Protein AF-X1GWC5-F1 (afdb_monomer)

Radius of gyration: 29.62 Å; Cα contacts (8 Å, |Δi|>4): 356; chains: 1; bounding box: 79×68×88 Å

Secondary structure (DSSP, 8-state):
-HHHHHHHHHHHHHHHHHHHS---HHHHHHHHHHHHHHHHHHHHHHHHHHHHHHHHHHHHHHHHHHHHHHHHTTBTTB-HHHHHTS------TTSHHHHHHHHHTS-HHHHHHHHHHHHHHHH----SEEEE-TTT-SHHHHHHHHHH-TT-EEEEEE--SS--EEETTTTEEE-HHHHHHHHHHHH-EEETTTTEEEEEEEEEETTEEEEEEEEEETTTPPEEEEEES-SS--HHHHHHHHHTTHHHHHHHHHHHHHS-TT----S-HHHHHHHHHHHHHHHHHHHHHHHHHTSS-HHHHHHHHHHTTS--SSHHHHHHHHHHHHHHHHHHHT--HHHHHHHHHH-HHHHHHHHHTTTT-------S--

Organism: NCBI:txid412755

Foldseek 3Di:
DVVLVVVLVVLVVVLVVLVVPDDDPVSVVVSVVSVVVSVVSVVVVVVVVVVVVVVVVVVVVVVVVVVVCCVQCVPVHDGPVVSVPADDDDDDCVDPLVVVVVLVPDDPLVSVLVVVCCCCVVVVDADLEDEEEQVNDDPVVLVSQVVSDDNYKYKYWHDQDAQWWQFPPVRDTDGPVRCCVPPCVPQWDADPVQQKIWHWTFTHGPNATKIKIWIAHHDQGDTIIIIMSPPPDDPVRSVVVNVVVCVVVVLVVCLVPPVVQPVDPDSDPVVNVVSNVVSVVVLVVQQVVCCVPPVDGNVVVVLVVVCVVPDDPPAPVQLVVVLVVLVVVCVVVSHHSVVSVVVLVVDPVSVVVVSVRNNPDDDDDDDPDD

InterPro domains:
  IPR002559 Transposase IS4-like domain [PF01609] (104-280)
  IPR012337 Ribonuclease H-like superfamily [SSF53098] (102-292)

Mean predicted aligned error: 15.89 Å

Structure (mmCIF, N/CA/C/O backbone):
data_AF-X1GWC5-F1
#
_entry.id   AF-X1GWC5-F1
#
loop_
_atom_site.group_PDB
_atom_site.id
_atom_site.type_symbol
_atom_site.label_atom_id
_atom_site.label_alt_id
_atom_site.label_comp_id
_atom_site.label_asym_id
_atom_site.label_entity_id
_atom_site.label_seq_id
_atom_site.pdbx_PDB_ins_code
_atom_site.Cartn_x
_atom_site.Cartn_y
_atom_site.Cartn_z
_atom_site.occupancy
_atom_site.B_iso_or_equiv
_ato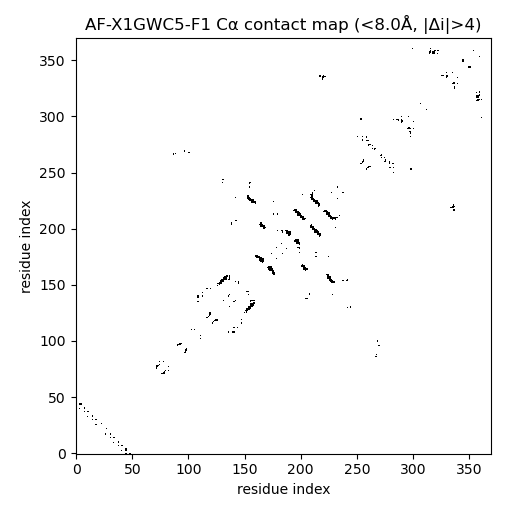m_site.auth_seq_id
_atom_site.auth_comp_id
_atom_site.auth_asym_id
_atom_site.auth_atom_id
_atom_site.pdbx_PDB_model_num
ATOM 1 N N . LEU A 1 1 ? -19.792 20.089 24.619 1.00 76.38 1 LEU A N 1
ATOM 2 C CA . LEU A 1 1 ? -20.339 21.403 25.055 1.00 76.38 1 LEU A CA 1
ATOM 3 C C . LEU A 1 1 ? -21.879 21.463 25.070 1.00 76.38 1 LEU A C 1
ATOM 5 O O . LEU A 1 1 ? -22.436 21.721 26.132 1.00 76.38 1 LEU A O 1
ATOM 9 N N . LYS A 1 2 ? -22.577 21.201 23.946 1.00 77.69 2 LYS A N 1
ATOM 10 C CA . LYS A 1 2 ? -24.058 21.280 23.847 1.00 77.69 2 LYS A CA 1
ATOM 11 C C . LYS A 1 2 ? -24.806 20.432 24.894 1.00 77.69 2 LYS A C 1
ATOM 13 O O . LYS A 1 2 ? -25.707 20.943 25.553 1.00 77.69 2 LYS A O 1
ATOM 18 N N . GLU A 1 3 ? -24.395 19.183 25.113 1.00 78.75 3 GLU A N 1
ATOM 19 C CA . GLU A 1 3 ? -25.027 18.309 26.117 1.00 78.75 3 GLU A CA 1
ATOM 20 C C . GLU A 1 3 ? -24.881 18.824 27.554 1.00 78.75 3 GLU A C 1
ATOM 22 O O . GLU A 1 3 ? -25.862 18.865 28.291 1.00 78.75 3 GLU A O 1
ATOM 27 N N . LYS A 1 4 ? -23.694 19.306 27.953 1.00 78.06 4 LYS A N 1
ATOM 28 C CA . LYS A 1 4 ? -23.484 19.864 29.303 1.00 78.06 4 LYS A CA 1
ATOM 29 C C . LYS A 1 4 ? -24.313 21.130 29.547 1.00 78.06 4 LYS A C 1
ATOM 31 O O . LYS A 1 4 ? -24.873 21.275 30.630 1.00 78.06 4 LYS A O 1
ATOM 36 N N . LYS A 1 5 ? -24.476 21.995 28.535 1.00 78.88 5 LYS A N 1
ATOM 37 C CA . LYS A 1 5 ? -25.394 23.151 28.602 1.00 78.88 5 LYS A CA 1
ATOM 38 C C . LYS A 1 5 ? -26.855 22.709 28.781 1.00 78.88 5 LYS A C 1
ATOM 40 O O . LYS A 1 5 ? -27.580 23.301 29.578 1.00 78.88 5 LYS A O 1
ATOM 45 N N . LYS A 1 6 ? -27.278 21.633 28.103 1.00 83.62 6 LYS A N 1
ATOM 46 C CA . LYS A 1 6 ? -28.622 21.042 28.246 1.00 83.62 6 LYS A CA 1
ATOM 47 C C . LYS A 1 6 ? -28.851 20.462 29.650 1.00 83.62 6 LYS A C 1
ATOM 49 O O . LYS A 1 6 ? -29.894 20.723 30.244 1.00 83.62 6 LYS A O 1
ATOM 54 N N . ILE A 1 7 ? -27.865 19.748 30.203 1.00 82.38 7 ILE A N 1
ATOM 55 C CA . ILE A 1 7 ? -27.905 19.1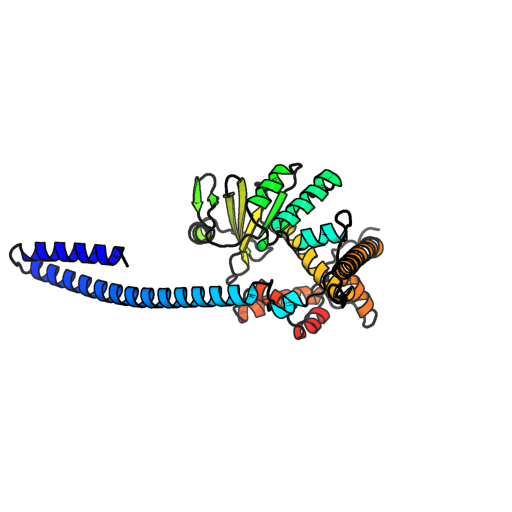99 31.572 1.00 82.38 7 ILE A CA 1
ATOM 56 C C . ILE A 1 7 ? -27.980 20.327 32.610 1.00 82.38 7 ILE A C 1
ATOM 58 O O . ILE A 1 7 ? -28.837 20.280 33.489 1.00 82.38 7 ILE A O 1
ATOM 62 N N . LYS A 1 8 ? -27.161 21.381 32.471 1.00 82.12 8 LYS A N 1
ATOM 63 C CA . LYS A 1 8 ? -27.219 22.566 33.344 1.00 82.12 8 LYS A CA 1
ATOM 64 C C . LYS A 1 8 ? -28.619 23.191 33.360 1.00 82.12 8 LYS A C 1
ATOM 66 O O . LYS A 1 8 ? -29.167 23.436 34.429 1.00 82.12 8 LYS A O 1
ATOM 71 N N . LYS A 1 9 ? -29.216 23.411 32.180 1.00 82.94 9 LYS A N 1
ATOM 72 C CA . LYS A 1 9 ? -30.557 24.011 32.042 1.00 82.94 9 LYS A CA 1
ATOM 73 C C . LYS A 1 9 ? -31.648 23.158 32.700 1.00 82.94 9 LYS A C 1
ATOM 75 O O . LYS A 1 9 ? -32.583 23.705 33.273 1.00 82.94 9 LYS A O 1
ATOM 80 N N . ARG A 1 10 ? -31.525 21.827 32.641 1.00 86.06 10 ARG A N 1
ATOM 81 C CA . ARG A 1 10 ? -32.438 20.898 33.322 1.00 86.06 10 ARG A CA 1
ATOM 82 C C . ARG A 1 10 ? -32.294 20.976 34.847 1.00 86.06 10 ARG A C 1
ATOM 84 O O . ARG A 1 10 ? -33.299 21.122 35.531 1.00 86.06 10 ARG A O 1
ATOM 91 N N . LEU A 1 11 ? -31.061 20.956 35.358 1.00 82.56 11 LEU A N 1
ATOM 92 C CA . LEU A 1 11 ? -30.781 21.039 36.797 1.00 82.56 11 LEU A CA 1
ATOM 93 C C . LEU A 1 11 ? -31.221 22.375 37.416 1.00 82.56 11 LEU A C 1
ATOM 95 O O . LEU A 1 11 ? -31.717 22.377 38.537 1.00 82.56 11 LEU A O 1
ATOM 99 N N . LEU A 1 12 ? -31.091 23.489 36.685 1.00 78.94 12 LEU A N 1
ATOM 100 C CA . LEU A 1 12 ? -31.608 24.801 37.101 1.00 78.94 12 LEU A CA 1
ATOM 101 C C . LEU A 1 12 ? -33.135 24.790 37.259 1.00 78.94 12 LEU A C 1
ATOM 103 O O . LEU A 1 12 ? -33.633 25.142 38.322 1.00 78.94 12 LEU A O 1
ATOM 107 N N . LYS A 1 13 ? -33.868 24.277 36.260 1.00 82.94 13 LYS A N 1
ATOM 108 C CA . LYS A 1 13 ? -35.334 24.134 36.336 1.00 82.94 13 LYS A CA 1
ATOM 109 C C . LYS A 1 13 ? -35.781 23.235 37.491 1.00 82.94 13 LYS A C 1
ATOM 111 O O . LYS A 1 13 ? -36.796 23.485 38.134 1.00 82.94 13 LYS A O 1
ATOM 116 N N . GLU A 1 14 ? -35.044 22.157 37.748 1.00 80.75 14 GLU A N 1
ATOM 117 C CA . GLU A 1 14 ? -35.326 21.253 38.866 1.00 80.75 14 GLU A CA 1
ATOM 118 C C . GLU A 1 14 ? -35.015 21.904 40.224 1.00 80.75 14 GLU A C 1
ATOM 120 O O . GLU A 1 14 ? -35.710 21.622 41.199 1.00 80.75 14 GLU A O 1
ATOM 125 N N . ALA A 1 15 ? -33.999 22.767 40.310 1.00 75.88 15 ALA A N 1
ATOM 126 C CA . ALA A 1 15 ? -33.677 23.536 41.512 1.00 75.88 15 ALA A CA 1
ATOM 127 C C . ALA A 1 15 ? -34.738 24.615 41.804 1.00 75.88 15 ALA A C 1
ATOM 129 O O . ALA A 1 15 ? -35.201 24.700 42.938 1.00 75.88 15 ALA A O 1
ATOM 130 N N . GLU A 1 16 ? -35.200 25.348 40.785 1.00 76.50 16 GLU A N 1
ATOM 131 C CA . GLU A 1 16 ? -36.291 26.335 40.885 1.00 76.50 16 GLU A CA 1
ATOM 132 C C . GLU A 1 16 ? -37.594 25.702 41.397 1.00 76.50 16 GLU A C 1
ATOM 134 O O . GLU A 1 16 ? -38.210 26.212 42.331 1.00 76.50 16 GLU A O 1
ATOM 139 N N . LYS A 1 17 ? -37.972 24.529 40.868 1.00 77.12 17 LYS A N 1
ATOM 140 C CA . LYS A 1 17 ? -39.128 23.763 41.371 1.00 77.12 17 LYS A CA 1
ATOM 141 C C . LYS A 1 17 ? -38.970 23.315 42.827 1.00 77.12 17 LYS A C 1
ATOM 143 O O . LYS A 1 17 ? -39.948 23.272 43.562 1.00 77.12 17 LYS A O 1
ATOM 148 N N . THR A 1 18 ? -37.749 22.970 43.243 1.00 70.75 18 THR A N 1
ATOM 149 C CA . THR A 1 18 ? -37.471 22.543 44.628 1.00 70.75 18 THR A CA 1
ATOM 150 C C . THR A 1 18 ? -37.553 23.726 45.604 1.00 70.75 18 THR A C 1
ATOM 152 O O . THR A 1 18 ? -37.903 23.528 46.758 1.00 70.75 18 THR A O 1
ATOM 155 N N . TYR A 1 19 ? -37.248 24.944 45.143 1.00 67.25 19 TYR A N 1
ATOM 156 C CA . TYR A 1 19 ? -37.327 26.181 45.926 1.00 67.25 19 TYR A CA 1
ATOM 157 C C . TYR A 1 19 ? -38.771 26.685 46.111 1.00 67.25 19 TYR A C 1
ATOM 159 O O . TYR A 1 19 ? -39.114 27.178 47.179 1.00 67.25 19 TYR A O 1
ATOM 167 N N . GLN A 1 20 ? -39.624 26.515 45.093 1.00 70.75 20 GLN A N 1
ATOM 168 C CA . GLN A 1 20 ? -41.048 26.889 45.122 1.00 70.75 20 GLN A CA 1
ATOM 169 C C . GLN A 1 20 ? -41.884 26.035 46.103 1.00 70.75 20 GLN A C 1
ATOM 171 O O . GLN A 1 20 ? -42.855 26.519 46.678 1.00 70.75 20 GLN A O 1
ATOM 176 N N . ASN A 1 21 ? -41.495 24.779 46.352 1.00 65.38 21 ASN A N 1
ATOM 177 C CA . ASN A 1 21 ? -42.127 23.917 47.357 1.00 65.38 21 ASN A CA 1
ATOM 178 C C . ASN A 1 21 ? -41.480 24.164 48.739 1.00 65.38 21 ASN A C 1
ATOM 180 O O . ASN A 1 21 ? -40.275 23.970 48.879 1.00 65.38 21 ASN A O 1
ATOM 184 N N . LYS A 1 22 ? -42.259 24.577 49.758 1.00 58.88 22 LYS A N 1
ATOM 185 C CA . LYS A 1 22 ? -41.801 24.998 51.111 1.00 58.88 22 LYS A CA 1
ATOM 186 C C . LYS A 1 22 ? -40.537 24.273 51.642 1.00 58.88 22 LYS A C 1
ATOM 188 O O . LYS A 1 22 ? -40.413 23.045 51.613 1.00 58.88 22 LYS A O 1
ATOM 193 N N . LEU A 1 23 ? -39.608 25.061 52.194 1.00 60.50 23 LEU A N 1
ATOM 194 C CA . LEU A 1 23 ? -38.269 24.656 52.653 1.00 60.50 23 LEU A CA 1
ATOM 195 C C . LEU A 1 23 ? -38.280 23.831 53.958 1.00 60.50 23 LEU A C 1
ATOM 197 O O . LEU A 1 23 ? -38.101 24.360 55.051 1.00 60.50 23 LEU A O 1
ATOM 201 N N . GLY A 1 24 ? -38.402 22.507 53.846 1.00 66.06 24 GLY A N 1
ATOM 202 C CA . GLY A 1 24 ? -37.960 21.577 54.897 1.00 66.06 24 GLY A CA 1
ATOM 203 C C . GLY A 1 24 ? -36.429 21.384 54.907 1.00 66.06 24 GLY A C 1
ATOM 204 O O . GLY A 1 24 ? -35.767 21.611 53.888 1.00 66.06 24 GLY A O 1
ATOM 205 N N . LYS A 1 25 ? -35.844 20.899 56.022 1.00 62.03 25 LYS A N 1
ATOM 206 C CA . LYS A 1 25 ? -34.388 20.611 56.154 1.00 62.03 25 LYS A CA 1
ATOM 207 C C . LYS A 1 25 ? -33.842 19.743 55.001 1.00 62.03 25 LYS A C 1
ATOM 209 O O . LYS A 1 25 ? -32.748 19.999 54.498 1.00 62.03 25 LYS A O 1
ATOM 214 N N . THR A 1 26 ? -34.624 18.769 54.531 1.00 67.94 26 THR A N 1
ATOM 215 C CA . THR A 1 26 ? -34.277 17.872 53.412 1.00 67.94 26 THR A CA 1
ATOM 216 C C . THR A 1 26 ? -34.220 18.598 52.061 1.00 67.94 26 THR A C 1
ATOM 218 O O . THR A 1 26 ? -33.288 18.384 51.284 1.00 67.94 26 THR A O 1
ATOM 221 N N . ASN A 1 27 ? -35.160 19.512 51.793 1.00 67.69 27 ASN A N 1
ATOM 222 C CA . ASN A 1 27 ? -35.203 20.285 50.545 1.00 67.69 27 ASN A CA 1
ATOM 223 C C . ASN A 1 27 ? -34.046 21.289 50.457 1.00 67.69 27 ASN A C 1
ATOM 225 O O . ASN A 1 27 ? -33.471 21.460 49.382 1.00 67.69 27 ASN A O 1
ATOM 229 N N . LYS A 1 28 ? -33.633 21.873 51.592 1.00 71.69 28 LYS A N 1
ATOM 230 C CA . LYS A 1 28 ? -32.465 22.765 51.671 1.00 71.69 28 LYS A CA 1
ATOM 231 C C . LYS A 1 28 ? -31.160 22.041 51.308 1.00 71.69 28 LYS A C 1
ATOM 233 O O . LYS A 1 28 ? -30.412 22.511 50.455 1.00 71.69 28 LYS A O 1
ATOM 238 N N . LYS A 1 29 ? -30.935 20.845 51.866 1.00 74.88 29 LYS A N 1
ATOM 239 C CA . LYS A 1 29 ? -29.742 20.024 51.580 1.00 74.88 29 LYS A CA 1
ATOM 240 C C . LYS A 1 29 ? -29.689 19.557 50.115 1.00 74.88 29 LYS A C 1
ATOM 242 O O . LYS A 1 29 ? -28.630 19.589 49.491 1.00 74.88 29 LYS A O 1
ATOM 247 N N . ASN A 1 30 ? -30.838 19.189 49.540 1.00 76.38 30 ASN A N 1
ATOM 248 C CA . ASN A 1 30 ? -30.955 18.836 48.119 1.00 76.38 30 ASN A CA 1
ATOM 249 C C . ASN A 1 30 ? -30.660 20.024 47.188 1.00 76.38 30 ASN A C 1
ATOM 251 O O . ASN A 1 30 ? -30.008 19.853 46.155 1.00 76.38 30 ASN A O 1
ATOM 255 N N . LEU A 1 31 ? -31.118 21.227 47.545 1.00 76.06 31 LEU A N 1
ATOM 256 C CA . LEU A 1 31 ? -30.846 22.447 46.786 1.00 76.06 31 LEU A CA 1
ATOM 257 C C . LEU A 1 31 ? -29.345 22.782 46.786 1.00 76.06 31 LEU A C 1
ATOM 259 O O . LEU A 1 31 ? -28.773 23.006 45.719 1.00 76.06 31 LEU A O 1
ATOM 263 N N . GLU A 1 32 ? -28.688 22.720 47.948 1.00 79.62 32 GLU A N 1
ATOM 264 C CA . GLU A 1 32 ? -27.238 22.935 48.081 1.00 79.62 32 GLU A CA 1
ATOM 265 C C . GLU A 1 32 ? -26.427 21.921 47.257 1.00 79.62 32 GLU A C 1
ATOM 267 O O . GLU A 1 32 ? -25.464 22.279 46.571 1.00 79.62 32 GLU A O 1
ATOM 272 N N . GLN A 1 33 ? -26.832 20.647 47.260 1.00 81.75 33 GLN A N 1
ATOM 273 C CA . GLN A 1 33 ? -26.173 19.611 46.466 1.00 81.75 33 GLN A CA 1
ATOM 274 C C . GLN A 1 33 ? -26.318 19.869 44.958 1.00 81.75 33 GLN A C 1
ATOM 276 O O . GLN A 1 33 ? -25.331 19.776 44.222 1.00 81.75 33 GLN A O 1
ATOM 281 N N . LYS A 1 34 ? -27.510 20.268 44.490 1.00 81.06 34 LYS A N 1
ATOM 282 C CA . LYS A 1 34 ? -27.743 20.646 43.084 1.00 81.06 34 LYS A CA 1
ATOM 283 C C . LYS A 1 34 ? -26.934 21.884 42.681 1.00 81.06 34 LYS A C 1
ATOM 285 O O . LYS A 1 34 ? -26.333 21.881 41.607 1.00 81.06 34 LYS A O 1
ATOM 290 N N . GLN A 1 35 ? -26.840 22.898 43.541 1.00 82.56 35 GLN A N 1
ATOM 291 C CA . GLN A 1 35 ? -26.024 24.095 43.296 1.00 82.56 35 GLN A CA 1
ATOM 292 C C . GLN A 1 35 ? -24.530 23.760 43.152 1.00 82.56 35 GLN A C 1
ATOM 294 O O . GLN A 1 35 ? -23.881 24.231 42.216 1.00 82.56 35 GLN A O 1
ATOM 299 N N . ARG A 1 36 ? -23.990 22.867 43.996 1.00 84.38 36 ARG A N 1
ATOM 300 C CA . ARG A 1 36 ? -22.599 22.381 43.873 1.00 84.38 36 ARG A CA 1
ATOM 301 C C . ARG A 1 36 ? -22.349 21.654 42.547 1.00 84.38 36 ARG A C 1
ATOM 303 O O . ARG A 1 36 ? -21.293 21.823 41.933 1.00 84.38 36 ARG A O 1
ATOM 310 N N . VAL A 1 37 ? -23.313 20.855 42.086 1.00 84.56 37 VAL A N 1
ATOM 311 C CA . VAL A 1 37 ? -23.232 20.153 40.792 1.00 84.56 37 VAL A CA 1
ATOM 312 C C . VAL A 1 37 ? -23.283 21.144 39.625 1.00 84.56 37 VAL A C 1
ATOM 314 O O . VAL A 1 37 ? -22.471 21.032 38.705 1.00 84.56 37 VAL A O 1
ATOM 317 N N . ILE A 1 38 ? -24.164 22.148 39.680 1.00 84.25 38 ILE A N 1
ATOM 318 C CA . ILE A 1 38 ? -24.248 23.221 38.676 1.00 84.25 38 ILE A CA 1
ATOM 319 C C . ILE A 1 38 ? -22.920 23.987 38.590 1.00 84.25 38 ILE A C 1
ATOM 321 O O . ILE A 1 38 ? -22.395 24.149 37.489 1.00 84.25 38 ILE A O 1
ATOM 325 N N . ALA A 1 39 ? -22.317 24.357 39.724 1.00 85.75 39 ALA A N 1
ATOM 326 C CA . ALA A 1 39 ? -21.027 25.052 39.763 1.00 85.75 39 ALA A CA 1
ATOM 327 C C . ALA A 1 39 ? -19.884 24.230 39.130 1.00 85.75 39 ALA A C 1
ATOM 329 O O . ALA A 1 39 ? -19.065 24.759 38.372 1.00 85.75 39 ALA A O 1
ATOM 330 N N . ARG A 1 40 ? -19.843 22.909 39.372 1.00 86.75 40 ARG A N 1
ATOM 331 C CA . ARG A 1 40 ? -18.882 22.005 38.708 1.00 86.75 40 ARG A CA 1
ATOM 332 C C . ARG A 1 40 ? -19.110 21.926 37.199 1.00 86.75 40 ARG A C 1
ATOM 334 O O . ARG A 1 40 ? -18.142 21.958 36.438 1.00 86.75 40 ARG A O 1
ATOM 341 N N . ILE A 1 41 ? -20.367 21.822 36.764 1.00 85.94 41 ILE A N 1
ATOM 342 C CA . ILE A 1 41 ? -20.720 21.795 35.338 1.00 85.94 41 ILE A CA 1
ATOM 343 C C . ILE A 1 41 ? -20.331 23.115 34.667 1.00 85.94 41 ILE A C 1
ATOM 345 O O . ILE A 1 41 ? -19.804 23.083 33.558 1.00 85.94 41 ILE A O 1
ATOM 349 N N . ASP A 1 42 ? -20.497 24.252 35.341 1.00 85.88 42 ASP A N 1
ATOM 350 C CA . ASP A 1 42 ? -20.081 25.559 34.828 1.00 85.88 42 ASP A CA 1
ATOM 351 C C . ASP A 1 42 ? -18.574 25.679 34.646 1.00 85.88 42 ASP A C 1
ATOM 353 O O . ASP A 1 42 ? -18.115 26.125 33.593 1.00 85.88 42 ASP A O 1
ATOM 357 N N . LYS A 1 43 ? -17.786 25.200 35.613 1.00 90.38 43 LYS A N 1
ATOM 358 C CA . LYS A 1 43 ? -16.325 25.145 35.471 1.00 90.38 43 LYS A CA 1
ATOM 359 C C . LYS A 1 43 ? -15.909 24.287 34.268 1.00 90.38 43 LYS A C 1
ATOM 361 O O . LYS A 1 43 ? -15.011 24.664 33.519 1.00 90.38 43 LYS A O 1
ATOM 366 N N . GLN A 1 44 ? -16.588 23.158 34.046 1.00 86.88 44 GLN A N 1
ATOM 367 C CA . GLN A 1 44 ? -16.346 22.290 32.887 1.00 86.88 44 GLN A CA 1
ATOM 368 C C . GLN A 1 44 ? -16.786 22.925 31.562 1.00 86.88 44 GLN A C 1
ATOM 370 O O . GLN A 1 44 ? -16.097 22.758 30.560 1.00 86.88 44 GLN A O 1
ATOM 375 N N . ILE A 1 45 ? -17.914 23.642 31.538 1.00 88.38 45 ILE A N 1
ATOM 376 C CA . ILE A 1 45 ? -18.386 24.379 30.359 1.00 88.38 45 ILE A CA 1
ATOM 377 C C . ILE A 1 45 ? -17.375 25.458 29.984 1.00 88.38 45 ILE A C 1
ATOM 379 O O . ILE A 1 45 ? -16.963 25.479 28.829 1.00 88.38 45 ILE A O 1
ATOM 383 N N . LYS A 1 46 ? -16.912 26.265 30.952 1.00 90.88 46 LYS A N 1
ATOM 384 C CA . LYS A 1 46 ? -15.884 27.287 30.713 1.00 90.88 46 LYS A CA 1
ATOM 385 C C . LYS A 1 46 ? -14.620 26.672 30.119 1.00 90.88 46 LYS A C 1
ATOM 387 O O . LYS A 1 46 ? -14.173 27.132 29.081 1.00 90.88 46 LYS A O 1
ATOM 392 N N . LYS A 1 47 ? -14.096 25.590 30.712 1.00 91.62 47 LYS A N 1
ATOM 393 C CA . LYS A 1 47 ? -12.898 24.900 30.198 1.00 91.62 47 LYS A CA 1
ATOM 394 C C . LYS A 1 47 ? -13.077 24.414 28.752 1.00 91.62 47 LYS A C 1
ATOM 396 O O . LYS A 1 47 ? -12.212 24.642 27.914 1.00 91.62 47 LYS A O 1
ATOM 401 N N . LEU A 1 48 ? -14.216 23.785 28.453 1.00 87.88 48 LEU A N 1
ATOM 402 C CA . LEU A 1 48 ? -14.539 23.309 27.104 1.00 87.88 48 LEU A CA 1
ATOM 403 C C . LEU A 1 48 ? -14.726 24.457 26.102 1.00 87.88 48 LEU A C 1
ATOM 405 O O . LEU A 1 48 ? -14.467 24.273 24.918 1.00 87.88 48 LEU A O 1
ATOM 409 N N . GLU A 1 49 ? -15.203 25.622 26.542 1.00 88.94 49 GLU A N 1
ATOM 410 C CA . GLU A 1 49 ? -15.299 26.821 25.702 1.00 88.94 49 GLU A CA 1
ATOM 411 C C . GLU A 1 49 ? -13.916 27.378 25.364 1.00 88.94 49 GLU A C 1
ATOM 413 O O . GLU A 1 49 ? -13.682 27.726 24.206 1.00 88.94 49 GLU A O 1
ATOM 418 N N . THR A 1 50 ? -12.985 27.393 26.323 1.00 90.06 50 THR A N 1
ATOM 419 C CA . THR A 1 50 ? -11.592 27.788 26.072 1.00 90.06 50 THR A CA 1
ATOM 420 C C . THR A 1 50 ? -10.897 26.826 25.110 1.00 90.06 50 THR A C 1
ATOM 422 O O . THR A 1 50 ? -10.278 27.273 24.148 1.00 90.06 50 THR A O 1
ATOM 425 N N . GLU A 1 51 ? -11.043 25.513 25.319 1.00 89.94 51 GLU A N 1
ATOM 426 C CA . GLU A 1 51 ? -10.488 24.483 24.426 1.00 89.94 51 GLU A CA 1
ATOM 427 C C . GLU A 1 51 ? -11.069 24.585 23.011 1.00 89.94 51 GLU A C 1
ATOM 429 O O . GLU A 1 51 ? -10.325 24.551 22.034 1.00 89.94 51 GLU A O 1
ATOM 434 N N . LEU A 1 52 ? -12.386 24.784 22.884 1.00 90.19 52 LEU A N 1
ATOM 435 C CA . LEU A 1 52 ? -13.034 24.962 21.584 1.00 90.19 52 LEU A CA 1
ATOM 436 C C . LEU A 1 52 ? -12.538 26.227 20.872 1.00 90.19 52 LEU A C 1
ATOM 438 O O . LEU A 1 52 ? -12.363 26.214 19.655 1.00 90.19 52 LEU A O 1
ATOM 442 N N . LYS A 1 53 ? -12.316 27.322 21.612 1.00 92.31 53 LYS A N 1
ATOM 443 C CA . LYS A 1 53 ? -11.757 28.558 21.053 1.00 92.31 53 LYS A CA 1
ATOM 444 C C . LYS A 1 53 ? -10.337 28.323 20.533 1.00 92.31 53 LYS A C 1
ATOM 446 O O . LYS A 1 53 ? -10.056 28.705 19.405 1.00 92.31 53 LYS A O 1
ATOM 451 N N . LEU A 1 54 ? -9.490 27.638 21.305 1.00 91.81 54 LEU A N 1
ATOM 452 C CA . LEU A 1 54 ? -8.128 27.287 20.893 1.00 91.81 54 LEU A CA 1
ATOM 453 C C . LEU A 1 54 ? -8.116 26.402 19.638 1.00 91.81 54 LEU A C 1
ATOM 455 O O . LEU A 1 54 ? -7.381 26.690 18.697 1.00 91.81 54 LEU A O 1
ATOM 459 N N . GLN A 1 55 ? -8.963 25.369 19.597 1.00 88.12 55 GLN A N 1
ATOM 460 C CA . GLN A 1 55 ? -9.080 24.474 18.441 1.00 88.12 55 GLN A CA 1
ATOM 461 C C . GLN A 1 55 ? -9.531 25.213 17.180 1.00 88.12 55 GLN A C 1
ATOM 463 O O . GLN A 1 55 ? -8.973 24.977 16.115 1.00 88.12 55 GLN A O 1
ATOM 468 N N . LYS A 1 56 ? -10.486 26.144 17.292 1.00 90.81 56 LYS A N 1
ATOM 469 C CA . LYS A 1 56 ? -10.913 26.977 16.159 1.00 90.81 56 LYS A CA 1
ATOM 470 C C . LYS A 1 56 ? -9.797 27.883 15.647 1.00 90.81 56 LYS A C 1
ATOM 472 O O . LYS A 1 56 ? -9.648 28.034 14.441 1.00 90.81 56 LYS A O 1
ATOM 477 N N . THR A 1 57 ? -9.004 28.470 16.542 1.00 89.31 57 THR A N 1
ATOM 478 C CA . THR A 1 57 ? -7.843 29.277 16.139 1.00 89.31 57 THR A CA 1
ATOM 479 C C . THR A 1 57 ? -6.798 28.420 15.425 1.00 89.31 57 THR A C 1
ATOM 481 O O . THR A 1 57 ? -6.271 28.834 14.397 1.00 89.31 57 THR A O 1
ATOM 484 N N . GLN A 1 58 ? -6.530 27.210 15.926 1.00 89.50 58 GLN A N 1
ATOM 485 C CA . GLN A 1 58 ? -5.633 26.254 15.267 1.00 89.50 58 GLN A CA 1
ATOM 486 C C . GLN A 1 58 ? -6.160 25.821 13.896 1.00 89.50 58 GLN A C 1
ATOM 488 O O . GLN A 1 58 ? -5.399 25.782 12.936 1.00 89.50 58 GLN A O 1
ATOM 493 N N . GLU A 1 59 ? -7.455 25.528 13.784 1.00 86.38 59 GLU A N 1
ATOM 494 C CA . GLU A 1 59 ? -8.106 25.189 12.518 1.00 86.38 59 GLU A CA 1
ATOM 495 C C . GLU A 1 59 ? -7.974 26.333 11.507 1.00 86.38 59 GLU A C 1
ATOM 497 O O . GLU A 1 59 ? -7.546 26.104 10.379 1.00 86.38 59 GLU A O 1
ATOM 502 N N . GLN A 1 60 ? -8.239 27.573 11.925 1.00 87.12 60 GLN A N 1
ATOM 503 C CA . GLN A 1 60 ? -8.079 28.744 11.065 1.00 87.12 60 GLN A CA 1
ATOM 504 C C . GLN A 1 60 ? -6.623 28.947 10.625 1.00 87.12 60 GLN A C 1
ATOM 506 O O . GLN A 1 60 ? -6.371 29.224 9.455 1.00 87.12 60 GLN A O 1
ATOM 511 N N . TYR A 1 61 ? -5.661 28.774 11.536 1.00 91.19 61 TYR A N 1
ATOM 512 C CA . TYR A 1 61 ? -4.236 28.826 11.207 1.00 91.19 61 TYR A CA 1
ATOM 513 C C . TYR A 1 61 ? -3.862 27.769 10.158 1.00 91.19 61 TYR A C 1
ATOM 515 O O . TYR A 1 61 ? -3.196 28.084 9.176 1.00 91.19 61 TYR A O 1
ATOM 523 N N . LEU A 1 62 ? -4.339 26.531 10.320 1.00 87.06 62 LEU A N 1
ATOM 524 C CA . LEU A 1 62 ? -4.107 25.452 9.359 1.00 87.06 62 LEU A CA 1
ATOM 525 C C . LEU A 1 62 ? -4.764 25.728 8.003 1.00 87.06 62 LEU A C 1
ATOM 527 O O . LEU A 1 62 ? -4.164 25.418 6.978 1.00 87.06 62 LEU A O 1
ATOM 531 N N . ILE A 1 63 ? -5.965 26.316 7.978 1.00 88.56 63 ILE A N 1
ATOM 532 C CA . ILE A 1 63 ? -6.652 26.716 6.741 1.00 88.56 63 ILE A CA 1
ATOM 533 C C . ILE A 1 63 ? -5.852 27.793 6.006 1.00 88.56 63 ILE A C 1
ATOM 535 O O . ILE A 1 63 ? -5.635 27.668 4.801 1.00 88.56 63 ILE A O 1
ATOM 539 N N . ASN A 1 64 ? -5.387 28.819 6.719 1.00 86.25 64 ASN A N 1
ATOM 540 C CA . ASN A 1 64 ? -4.594 29.898 6.133 1.00 86.25 64 ASN A CA 1
ATOM 541 C C . ASN A 1 64 ? -3.268 29.361 5.586 1.00 86.25 64 ASN A C 1
ATOM 543 O O . ASN A 1 64 ? -2.952 29.593 4.424 1.00 86.25 64 ASN A O 1
ATOM 547 N N . ASN A 1 65 ? -2.557 28.555 6.379 1.00 85.31 65 ASN A N 1
ATOM 548 C CA . ASN A 1 65 ? -1.311 27.917 5.965 1.00 85.31 65 ASN A CA 1
ATOM 549 C C . ASN A 1 65 ? -1.545 26.996 4.754 1.00 85.31 65 ASN A C 1
ATOM 551 O O . ASN A 1 65 ? -0.843 27.085 3.757 1.00 85.31 65 ASN A O 1
ATOM 555 N N . TYR A 1 66 ? -2.609 26.186 4.749 1.00 80.88 66 TYR A N 1
ATOM 556 C CA . TYR A 1 66 ? -2.980 25.387 3.577 1.00 80.88 66 TYR A CA 1
ATOM 557 C C . TYR A 1 66 ? -3.266 26.249 2.339 1.00 80.88 66 TYR A C 1
ATOM 559 O O . TYR A 1 66 ? -2.862 25.878 1.240 1.00 80.88 66 TYR A O 1
ATOM 567 N N . SER A 1 67 ? -3.944 27.388 2.494 1.00 79.19 67 SER A N 1
ATOM 568 C CA . SER A 1 67 ? -4.216 28.320 1.396 1.00 79.19 67 SER A CA 1
ATOM 569 C C . SER A 1 67 ? -2.932 28.946 0.848 1.00 79.19 67 SER A C 1
ATOM 571 O O . SER A 1 67 ? -2.754 28.999 -0.368 1.00 79.19 67 SER A O 1
ATOM 573 N N . GLU A 1 68 ? -2.016 29.359 1.724 1.00 77.12 68 GLU A N 1
ATOM 574 C CA . GLU A 1 68 ? -0.694 29.872 1.352 1.00 77.12 68 GLU A CA 1
ATOM 575 C C . GLU A 1 68 ? 0.147 28.805 0.654 1.00 77.12 68 GLU A C 1
ATOM 577 O O . GLU A 1 68 ? 0.650 29.046 -0.439 1.00 77.12 68 GLU A O 1
ATOM 582 N N . LEU A 1 69 ? 0.236 27.596 1.216 1.00 74.56 69 LEU A N 1
ATOM 583 C CA . LEU A 1 69 ? 0.906 26.457 0.589 1.00 74.56 69 LEU A CA 1
ATOM 584 C C . LEU A 1 69 ? 0.289 26.167 -0.788 1.00 74.56 69 LEU A C 1
ATOM 586 O O . LEU A 1 69 ? 0.995 26.001 -1.774 1.00 74.56 69 LEU A O 1
ATOM 590 N N . LYS A 1 70 ? -1.039 26.141 -0.900 1.00 72.44 70 LYS A N 1
ATOM 591 C CA . LYS A 1 70 ? -1.725 25.880 -2.170 1.00 72.44 70 LYS A CA 1
ATOM 592 C C . LYS A 1 70 ? -1.476 26.982 -3.206 1.00 72.44 70 LYS A C 1
ATOM 594 O O . LYS A 1 70 ? -1.383 26.671 -4.392 1.00 72.44 70 LYS A O 1
ATOM 599 N N . SER A 1 71 ? -1.367 28.236 -2.772 1.00 68.75 71 SER A N 1
ATOM 600 C CA . SER A 1 71 ? -1.009 29.371 -3.627 1.00 68.75 71 SER A CA 1
ATOM 601 C C . SER A 1 71 ? 0.450 29.285 -4.083 1.00 68.75 71 SER A C 1
ATOM 603 O O . SER A 1 71 ? 0.731 29.376 -5.276 1.00 68.75 71 SER A O 1
ATOM 605 N N . ASN A 1 72 ? 1.368 29.023 -3.151 1.00 63.09 72 ASN A N 1
ATOM 606 C CA . ASN A 1 72 ? 2.812 29.005 -3.387 1.00 63.09 72 ASN A CA 1
ATOM 607 C C . ASN A 1 72 ? 3.294 27.748 -4.127 1.00 63.09 72 ASN A C 1
ATOM 609 O O . ASN A 1 72 ? 4.305 27.799 -4.818 1.00 63.09 72 ASN A O 1
ATOM 613 N N . TYR A 1 73 ? 2.568 26.631 -4.024 1.00 62.62 73 TYR A N 1
ATOM 614 C CA . TYR A 1 73 ? 2.932 25.340 -4.621 1.00 62.62 73 TYR A CA 1
ATOM 615 C C . TYR A 1 73 ? 1.959 24.885 -5.720 1.00 62.62 73 TYR A C 1
ATOM 617 O O . TYR A 1 73 ? 1.864 23.690 -6.016 1.00 62.62 73 TYR A O 1
ATOM 625 N N . ARG A 1 74 ? 1.247 25.829 -6.355 1.00 65.50 74 ARG A N 1
ATOM 626 C CA . ARG A 1 74 ? 0.272 25.572 -7.435 1.00 65.50 74 ARG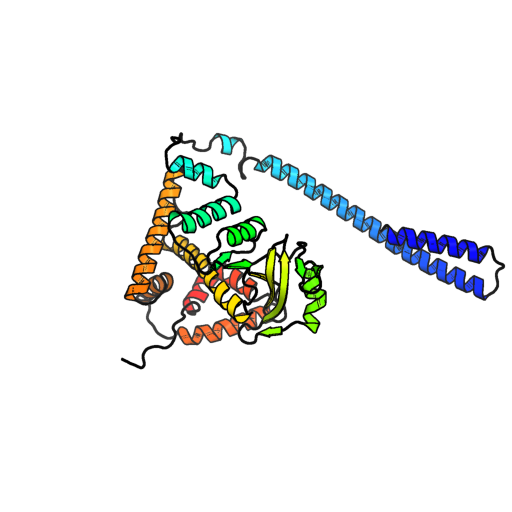 A CA 1
ATOM 627 C C . ARG A 1 74 ? 0.858 24.774 -8.609 1.00 65.50 74 ARG A C 1
ATOM 629 O O . ARG A 1 74 ? 0.124 24.039 -9.266 1.00 65.50 74 ARG A O 1
ATOM 636 N N . TYR A 1 75 ? 2.165 24.875 -8.837 1.00 70.62 75 TYR A N 1
ATOM 637 C CA . TYR A 1 75 ? 2.885 24.236 -9.937 1.00 70.62 75 TYR A CA 1
ATOM 638 C C . TYR A 1 75 ? 3.702 23.025 -9.466 1.00 70.62 75 TYR A C 1
ATOM 640 O O . TYR A 1 75 ? 4.915 22.968 -9.642 1.00 70.62 75 TYR A O 1
ATOM 648 N N . CYS A 1 76 ? 3.042 22.061 -8.815 1.00 69.81 76 CYS A N 1
ATOM 649 C CA . CYS A 1 76 ? 3.677 20.819 -8.345 1.00 69.81 76 CYS A CA 1
ATOM 650 C C . CYS A 1 76 ? 4.886 21.043 -7.416 1.00 69.81 76 CYS A C 1
ATOM 652 O O . CYS A 1 76 ? 5.847 20.281 -7.455 1.00 69.81 76 CYS A O 1
ATOM 654 N N . GLY A 1 77 ? 4.840 22.078 -6.574 1.00 74.44 77 GLY A N 1
ATOM 655 C CA . GLY A 1 77 ? 5.949 22.410 -5.674 1.00 74.44 77 GLY A CA 1
ATOM 656 C C . GLY A 1 77 ? 6.916 23.477 -6.200 1.00 74.44 77 GLY A C 1
ATOM 657 O O . GLY A 1 77 ? 7.821 23.864 -5.467 1.00 74.44 77 GLY A O 1
ATOM 658 N N . LEU A 1 78 ? 6.727 23.968 -7.428 1.00 78.50 78 LEU A N 1
ATOM 659 C CA . LEU A 1 78 ? 7.575 24.994 -8.044 1.00 78.50 78 LEU A CA 1
ATOM 660 C C . LEU A 1 78 ? 6.961 26.391 -7.954 1.00 78.50 78 LEU A C 1
ATOM 662 O O . LEU A 1 78 ? 5.734 26.544 -7.928 1.00 78.50 78 LEU A O 1
ATOM 666 N N . LYS A 1 79 ? 7.828 27.412 -7.979 1.00 81.00 79 LYS A N 1
ATOM 667 C CA . LYS A 1 79 ? 7.415 28.797 -8.219 1.00 81.00 79 LYS A CA 1
ATOM 668 C C . LYS A 1 79 ? 6.935 28.948 -9.661 1.00 81.00 79 LYS A C 1
ATOM 670 O O . LYS A 1 79 ? 7.317 28.185 -10.547 1.00 81.00 79 LYS A O 1
ATOM 675 N N . GLU A 1 80 ? 6.108 29.958 -9.908 1.00 82.06 80 GLU A N 1
ATOM 676 C CA . GLU A 1 80 ? 5.560 30.212 -11.245 1.00 82.06 80 GLU A CA 1
ATOM 677 C C . GLU A 1 80 ? 6.644 30.452 -12.303 1.00 82.06 80 GLU A C 1
ATOM 679 O O . GLU A 1 80 ? 6.532 29.968 -13.428 1.00 82.06 80 GLU A O 1
ATOM 684 N N . GLU A 1 81 ? 7.692 31.184 -11.934 1.00 83.62 81 GLU A N 1
ATOM 685 C CA . GLU A 1 81 ? 8.818 31.494 -12.811 1.00 83.62 81 GLU A CA 1
ATOM 686 C C . GLU A 1 81 ? 9.605 30.231 -13.182 1.00 83.62 81 GLU A C 1
ATOM 688 O O . GLU A 1 81 ? 9.773 29.937 -14.366 1.00 83.62 81 GLU A O 1
ATOM 693 N N . ASP A 1 82 ? 9.960 29.410 -12.188 1.00 83.50 82 ASP A N 1
ATOM 694 C CA . ASP A 1 82 ? 10.623 28.118 -12.399 1.00 83.50 82 ASP A CA 1
ATOM 695 C C . ASP A 1 82 ? 9.777 27.189 -13.278 1.00 83.50 82 ASP A C 1
ATOM 697 O O . ASP A 1 82 ? 10.293 26.538 -14.184 1.00 83.50 82 ASP A O 1
ATOM 701 N N . TYR A 1 83 ? 8.459 27.155 -13.054 1.00 83.44 83 TYR A N 1
ATOM 702 C CA . TYR A 1 83 ? 7.533 26.360 -13.858 1.00 83.44 83 TYR A CA 1
ATOM 703 C C . TYR A 1 83 ? 7.476 26.827 -15.319 1.00 83.44 83 TYR A C 1
ATOM 705 O O . TYR A 1 83 ? 7.466 26.009 -16.243 1.00 83.44 83 TYR A O 1
ATOM 713 N N . LYS A 1 84 ? 7.460 28.145 -15.557 1.00 85.12 84 LYS A N 1
ATOM 714 C CA . LYS A 1 84 ? 7.482 28.720 -16.911 1.00 85.12 84 LYS A CA 1
ATOM 715 C C . LYS A 1 84 ? 8.785 28.397 -17.643 1.00 85.12 84 LYS A C 1
ATOM 717 O O . LYS A 1 84 ? 8.713 28.080 -18.834 1.00 85.12 84 LYS A O 1
ATOM 722 N N . ASN A 1 85 ? 9.904 28.417 -16.917 1.00 85.62 85 ASN A N 1
ATOM 723 C CA . ASN A 1 85 ? 11.260 28.171 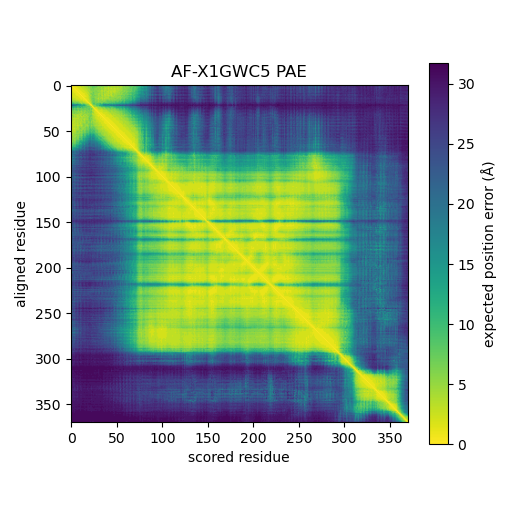-17.412 1.00 85.62 85 ASN A CA 1
ATOM 724 C C . ASN A 1 85 ? 11.613 26.682 -17.566 1.00 85.62 85 ASN A C 1
ATOM 726 O O . ASN A 1 85 ? 12.701 26.359 -18.043 1.00 85.62 85 ASN A O 1
ATOM 730 N N . GLN A 1 86 ? 10.716 25.759 -17.203 1.00 83.44 86 GLN A N 1
ATOM 731 C CA . GLN A 1 86 ? 10.947 24.334 -17.428 1.00 83.44 86 GLN A CA 1
ATOM 732 C C . GLN A 1 86 ? 11.162 24.016 -18.907 1.00 83.44 86 GLN A C 1
ATOM 734 O O . GLN A 1 86 ? 10.471 24.535 -19.790 1.00 83.44 86 GLN A O 1
ATOM 739 N N . TYR A 1 87 ? 12.068 23.073 -19.161 1.00 84.81 87 TYR A N 1
ATOM 740 C CA . TYR A 1 87 ? 12.285 22.519 -20.488 1.00 84.81 87 TYR A CA 1
ATOM 741 C C . TYR A 1 87 ? 10.982 21.935 -21.058 1.00 84.81 87 TYR A C 1
ATOM 743 O O . TYR A 1 87 ? 10.345 21.063 -20.461 1.00 84.81 87 TYR A O 1
ATOM 751 N N . LYS A 1 88 ? 10.586 22.405 -22.247 1.00 85.31 88 LYS A N 1
ATOM 752 C CA . LYS A 1 88 ? 9.387 21.949 -22.961 1.00 85.31 88 LYS A CA 1
ATOM 753 C C . LYS A 1 88 ? 9.791 21.298 -24.272 1.00 85.31 88 LYS A C 1
ATOM 755 O O . LYS A 1 88 ? 10.391 21.927 -25.135 1.00 85.31 88 LYS A O 1
ATOM 760 N N . LYS A 1 89 ? 9.379 20.045 -24.448 1.00 87.50 89 LYS A N 1
ATOM 761 C CA . LYS A 1 89 ? 9.552 19.285 -25.688 1.00 87.50 89 LYS A CA 1
ATOM 762 C C . LYS A 1 89 ? 8.198 19.023 -26.329 1.00 87.50 89 LYS A C 1
ATOM 764 O O . LYS A 1 89 ? 7.309 18.448 -25.693 1.00 87.50 89 LYS A O 1
ATOM 769 N N . LYS A 1 90 ? 8.040 19.407 -27.598 1.00 89.25 90 LYS A N 1
ATOM 770 C CA . LYS A 1 90 ? 6.864 19.033 -28.391 1.00 89.25 90 LYS A CA 1
ATOM 771 C C . LYS A 1 90 ? 6.947 17.539 -28.698 1.00 89.25 90 LYS A C 1
ATOM 773 O O . LYS A 1 90 ? 7.917 17.077 -29.289 1.00 89.25 90 LYS A O 1
ATOM 778 N N . ARG A 1 91 ? 5.934 16.783 -28.275 1.00 90.62 91 ARG A N 1
ATOM 779 C CA . ARG A 1 91 ? 5.834 15.338 -28.515 1.00 90.62 91 ARG A CA 1
ATOM 780 C C . ARG A 1 91 ? 4.706 15.066 -29.491 1.00 90.62 91 ARG A C 1
ATOM 782 O O . ARG A 1 91 ? 3.611 15.603 -29.324 1.00 90.62 91 ARG A O 1
ATOM 789 N N . ASP A 1 92 ? 4.968 14.224 -30.483 1.00 92.25 92 ASP A N 1
ATOM 790 C CA . ASP A 1 92 ? 3.929 13.780 -31.405 1.00 92.25 92 ASP A CA 1
ATOM 791 C C . ASP A 1 92 ? 2.875 12.931 -30.674 1.00 92.25 92 ASP A C 1
ATOM 793 O O . ASP A 1 92 ? 3.219 12.118 -29.812 1.00 92.25 92 ASP A O 1
ATOM 797 N N . ARG A 1 93 ? 1.591 13.092 -31.016 1.00 91.00 93 ARG A N 1
ATOM 798 C CA . ARG A 1 93 ? 0.481 12.417 -30.317 1.00 91.00 93 ARG A CA 1
ATOM 799 C C . ARG A 1 93 ? 0.511 10.891 -30.463 1.00 91.00 93 ARG A C 1
ATOM 801 O O . ARG A 1 93 ? -0.009 10.193 -29.590 1.00 91.00 93 ARG A O 1
ATOM 808 N N . SER A 1 94 ? 1.108 10.368 -31.533 1.00 92.19 94 SER A N 1
ATOM 809 C CA . SER A 1 94 ? 1.261 8.926 -31.760 1.00 92.19 94 SER A CA 1
ATOM 810 C C . SER A 1 94 ? 2.441 8.324 -30.982 1.00 92.19 94 SER A C 1
ATOM 812 O O . SER A 1 94 ? 2.434 7.123 -30.677 1.00 92.19 94 SER A O 1
ATOM 814 N N . SER A 1 95 ? 3.409 9.161 -30.587 1.00 91.81 95 SER A N 1
ATOM 815 C CA . SER A 1 95 ? 4.651 8.737 -29.938 1.00 91.81 95 SER A CA 1
ATOM 816 C C . SER A 1 95 ? 4.435 8.090 -28.565 1.00 91.81 95 SER A C 1
ATOM 818 O O . SER A 1 95 ? 3.490 8.387 -27.823 1.00 91.81 95 SER A O 1
ATOM 820 N N . ALA A 1 96 ? 5.364 7.208 -28.185 1.00 88.94 96 ALA A N 1
ATOM 821 C CA . ALA A 1 96 ? 5.390 6.623 -26.848 1.00 88.94 96 ALA A CA 1
ATOM 822 C C . ALA A 1 96 ? 5.622 7.690 -25.763 1.00 88.94 96 ALA A C 1
ATOM 824 O O . ALA A 1 96 ? 4.952 7.651 -24.731 1.00 88.94 96 ALA A O 1
ATOM 825 N N . GLY A 1 97 ? 6.495 8.674 -26.017 1.00 90.31 97 GLY A N 1
ATOM 826 C CA . GLY A 1 97 ? 6.781 9.768 -25.083 1.00 90.31 97 GLY A CA 1
ATOM 827 C C . GLY A 1 97 ? 5.531 10.570 -24.716 1.00 90.31 97 GLY A C 1
ATOM 828 O O . GLY A 1 97 ? 5.288 10.829 -23.540 1.00 90.31 97 GLY A O 1
ATOM 829 N N . TYR A 1 98 ? 4.666 10.882 -25.690 1.00 91.12 98 TYR A N 1
ATOM 830 C CA . TYR A 1 98 ? 3.396 11.571 -25.421 1.00 91.12 98 TYR A CA 1
ATOM 831 C C . TYR A 1 98 ? 2.479 10.761 -24.493 1.00 91.12 98 TYR A C 1
ATOM 833 O O . TYR A 1 98 ? 1.901 11.302 -23.548 1.00 91.12 98 TYR A O 1
ATOM 841 N N . LYS A 1 99 ? 2.382 9.444 -24.719 1.00 90.88 99 LYS A N 1
ATOM 842 C CA . LYS A 1 99 ? 1.597 8.545 -23.859 1.00 90.88 99 LYS A CA 1
ATOM 843 C C . LYS A 1 99 ? 2.152 8.518 -22.433 1.00 90.88 99 LYS A C 1
ATOM 845 O O . LYS A 1 99 ? 1.369 8.613 -21.494 1.00 90.88 99 LYS A O 1
ATOM 850 N N . ARG A 1 100 ? 3.479 8.439 -22.267 1.00 90.94 100 ARG A N 1
ATOM 851 C CA . ARG A 1 100 ? 4.133 8.416 -20.945 1.00 90.94 100 ARG A CA 1
ATOM 852 C C . ARG A 1 100 ? 4.011 9.736 -20.194 1.00 90.94 100 ARG A C 1
ATOM 854 O O . ARG A 1 100 ? 3.738 9.707 -19.000 1.00 90.94 100 ARG A O 1
ATOM 861 N N . ALA A 1 101 ? 4.120 10.869 -20.884 1.00 89.81 101 ALA A N 1
ATOM 862 C CA . ALA A 1 101 ? 3.893 12.180 -20.279 1.00 89.81 101 ALA A CA 1
ATOM 863 C C . ALA A 1 101 ? 2.458 12.287 -19.730 1.00 89.81 101 ALA A C 1
ATOM 865 O O . ALA A 1 101 ? 2.251 12.634 -18.573 1.00 89.81 101 ALA A O 1
ATOM 866 N N . LYS A 1 102 ? 1.462 11.855 -20.515 1.00 88.94 102 LYS A N 1
ATOM 867 C CA . LYS A 1 102 ? 0.061 11.814 -20.067 1.00 88.94 102 LYS A CA 1
ATOM 868 C C . LYS A 1 102 ? -0.176 10.835 -18.909 1.00 88.94 102 LYS A C 1
ATOM 870 O O . LYS A 1 102 ? -1.050 11.070 -18.077 1.00 88.94 102 LYS A O 1
ATOM 875 N N . GLU A 1 103 ? 0.546 9.714 -18.871 1.00 90.00 103 GLU A N 1
ATOM 876 C CA . GLU A 1 103 ? 0.499 8.780 -17.741 1.00 90.00 103 GLU A CA 1
ATOM 877 C C . GLU A 1 103 ? 1.046 9.440 -16.466 1.00 90.00 103 GLU A C 1
ATOM 879 O O . GLU A 1 103 ? 0.388 9.334 -15.431 1.00 90.00 103 GLU A O 1
ATOM 884 N N . ALA A 1 104 ? 2.169 10.163 -16.536 1.00 88.00 104 ALA A N 1
ATOM 885 C CA . ALA A 1 104 ? 2.798 10.814 -15.383 1.00 88.00 104 ALA A CA 1
ATOM 886 C C . ALA A 1 104 ? 1.873 11.816 -14.667 1.00 88.00 104 ALA A C 1
ATOM 888 O O . ALA A 1 104 ? 1.815 11.814 -13.439 1.00 88.00 104 ALA A O 1
ATOM 889 N N . ASP A 1 105 ? 1.080 12.580 -15.420 1.00 85.06 105 ASP A N 1
ATOM 890 C CA . ASP A 1 105 ? 0.138 13.567 -14.866 1.00 85.06 105 ASP A CA 1
ATOM 891 C C . ASP A 1 105 ? -1.185 12.963 -14.362 1.00 85.06 105 ASP A C 1
ATOM 893 O O . ASP A 1 105 ? -2.059 13.667 -13.849 1.00 85.06 105 ASP A O 1
ATOM 897 N N . SER A 1 106 ? -1.389 11.656 -14.529 1.00 88.81 106 SER A N 1
ATOM 898 C CA . SER A 1 106 ? -2.658 11.014 -14.182 1.00 88.81 106 SER A CA 1
ATOM 899 C C . SER A 1 106 ? -2.653 10.365 -12.797 1.00 88.81 106 SER A C 1
ATOM 901 O O . SER A 1 106 ? -1.617 10.098 -12.189 1.00 88.81 106 SER A O 1
ATOM 903 N N . ASN A 1 107 ? -3.851 10.117 -12.259 1.00 91.19 107 ASN A N 1
ATOM 904 C CA . ASN A 1 107 ? -3.997 9.586 -10.909 1.00 91.19 107 ASN A CA 1
ATOM 905 C C . ASN A 1 107 ? -3.299 8.220 -10.758 1.00 91.19 107 ASN A C 1
ATOM 907 O O . ASN A 1 107 ? -3.547 7.292 -11.530 1.00 91.19 107 ASN A O 1
ATOM 911 N N . LYS A 1 108 ? -2.488 8.073 -9.703 1.00 91.25 108 LYS A N 1
ATOM 912 C CA . LYS A 1 108 ? -1.728 6.846 -9.411 1.00 91.25 108 LYS A CA 1
ATOM 913 C C . LYS A 1 108 ? -2.585 5.571 -9.373 1.00 91.25 108 LYS A C 1
ATOM 915 O O . LYS A 1 108 ? -2.146 4.529 -9.852 1.00 91.25 108 LYS A O 1
ATOM 920 N N . ILE A 1 109 ? -3.807 5.644 -8.831 1.00 93.88 109 ILE A N 1
ATOM 921 C CA . ILE A 1 109 ? -4.720 4.495 -8.728 1.00 93.88 109 ILE A CA 1
ATOM 922 C C . ILE A 1 109 ? -5.211 4.105 -10.121 1.00 93.88 109 ILE A C 1
ATOM 924 O O . ILE A 1 109 ? -5.264 2.923 -10.456 1.00 93.88 109 ILE A O 1
ATOM 928 N N . ASP A 1 110 ? -5.512 5.095 -10.956 1.00 93.31 110 ASP A N 1
ATOM 929 C CA . ASP A 1 110 ? -6.006 4.873 -12.314 1.00 93.31 110 ASP A CA 1
ATOM 930 C C . ASP A 1 110 ? -4.922 4.283 -13.207 1.00 93.31 110 ASP A C 1
ATOM 932 O O . ASP A 1 110 ? -5.199 3.371 -13.988 1.00 93.31 110 ASP A O 1
ATOM 936 N N . ASN A 1 111 ? -3.683 4.747 -13.052 1.00 93.25 111 ASN A N 1
ATOM 937 C CA . ASN A 1 111 ? -2.529 4.158 -13.719 1.00 93.25 111 ASN A CA 1
ATOM 938 C C . ASN A 1 111 ? -2.308 2.708 -13.309 1.00 93.25 111 ASN A C 1
ATOM 940 O O . ASN A 1 111 ? -2.217 1.844 -14.179 1.00 93.25 111 ASN A O 1
ATOM 944 N N . MET A 1 112 ? -2.301 2.416 -12.008 1.00 93.31 112 MET A N 1
ATOM 945 C CA . MET A 1 112 ? -2.165 1.047 -11.512 1.00 93.31 112 MET A CA 1
ATOM 946 C C . MET A 1 112 ? -3.272 0.135 -12.068 1.00 93.31 112 MET A C 1
ATOM 948 O O . MET A 1 112 ? -2.983 -0.951 -12.563 1.00 93.31 112 MET A O 1
ATOM 952 N N . ILE A 1 113 ? -4.530 0.589 -12.069 1.00 93.88 113 ILE A N 1
ATOM 953 C CA . ILE A 1 113 ? -5.661 -0.169 -12.628 1.00 93.88 113 ILE A CA 1
ATOM 954 C C . ILE A 1 113 ? -5.481 -0.417 -14.130 1.00 93.88 113 ILE A C 1
ATOM 956 O O . ILE A 1 113 ? -5.719 -1.532 -14.598 1.00 93.88 113 ILE A O 1
ATOM 960 N N . LYS A 1 114 ? -5.047 0.590 -14.899 1.00 93.19 114 LYS A N 1
ATOM 961 C CA . LYS A 1 114 ? -4.750 0.426 -16.332 1.00 93.19 114 LYS A CA 1
ATOM 962 C C . LYS A 1 114 ? -3.630 -0.587 -16.554 1.00 93.19 114 LYS A C 1
ATOM 964 O O . LYS A 1 114 ? -3.759 -1.431 -17.437 1.00 93.19 114 LYS A O 1
ATOM 969 N N . MET A 1 115 ? -2.560 -0.524 -15.759 1.00 92.31 115 MET A N 1
ATOM 970 C CA . MET A 1 115 ? -1.437 -1.463 -15.830 1.00 92.31 115 MET A CA 1
ATOM 971 C C . MET A 1 115 ? -1.887 -2.891 -15.523 1.00 92.31 115 MET A C 1
ATOM 973 O O . MET A 1 115 ? -1.572 -3.800 -16.289 1.00 92.31 115 MET A O 1
ATOM 977 N N . LEU A 1 116 ? -2.689 -3.074 -14.474 1.00 92.50 116 LEU A N 1
ATOM 978 C CA . LEU A 1 116 ? -3.221 -4.374 -14.081 1.00 92.50 116 LEU A CA 1
ATOM 979 C C . LEU A 1 116 ? -4.156 -4.953 -15.154 1.00 92.50 116 LEU A C 1
ATOM 981 O O . LEU A 1 116 ? -3.948 -6.073 -15.617 1.00 92.50 116 LEU A O 1
ATOM 985 N N . LYS A 1 117 ? -5.132 -4.164 -15.631 1.00 92.25 117 LYS A N 1
ATOM 986 C CA . LYS A 1 117 ? -6.043 -4.576 -16.715 1.00 92.25 117 LYS A CA 1
ATOM 987 C C . LYS A 1 117 ? -5.272 -4.901 -17.998 1.00 92.25 117 LYS A C 1
ATOM 989 O O . LYS A 1 117 ? -5.626 -5.859 -18.679 1.00 92.25 117 LYS A O 1
ATOM 994 N N . ARG A 1 118 ? -4.220 -4.139 -18.327 1.00 92.38 118 ARG A N 1
ATOM 995 C CA . ARG A 1 118 ? -3.344 -4.408 -19.479 1.00 92.38 118 ARG A CA 1
ATOM 996 C C . ARG A 1 118 ? -2.608 -5.739 -19.323 1.00 92.38 118 ARG A C 1
ATOM 998 O O . ARG A 1 118 ? -2.647 -6.528 -20.260 1.00 92.38 118 ARG A O 1
ATOM 1005 N N . SER A 1 119 ? -1.999 -5.991 -18.164 1.00 90.81 119 SER A N 1
ATOM 1006 C CA . SER A 1 119 ? -1.275 -7.236 -17.871 1.00 90.81 119 SER A CA 1
ATOM 1007 C C . SER A 1 119 ? -2.166 -8.467 -18.063 1.00 90.81 119 SER A C 1
ATOM 1009 O O . SER A 1 119 ? -1.861 -9.345 -18.865 1.00 90.81 119 SER A O 1
ATOM 1011 N N . VAL A 1 120 ? -3.347 -8.457 -17.438 1.00 90.88 120 VAL A N 1
ATOM 1012 C CA . VAL A 1 120 ? -4.256 -9.608 -17.464 1.00 90.88 120 VAL A CA 1
ATOM 1013 C C . VAL A 1 120 ? -4.942 -9.783 -18.819 1.00 90.88 120 VAL A C 1
ATOM 1015 O O . VAL A 1 120 ? -4.990 -10.885 -19.358 1.00 90.88 120 VAL A O 1
ATOM 1018 N N . ARG A 1 121 ? -5.509 -8.708 -19.383 1.00 89.00 121 ARG A N 1
ATOM 1019 C CA . ARG A 1 121 ? -6.382 -8.819 -20.567 1.00 89.00 121 ARG A CA 1
ATOM 1020 C C . ARG A 1 121 ? -5.618 -8.881 -21.879 1.00 89.00 121 ARG A C 1
ATOM 1022 O O . ARG A 1 121 ? -6.098 -9.522 -22.801 1.00 89.00 121 ARG A O 1
ATOM 1029 N N . ARG A 1 122 ? -4.481 -8.184 -21.988 1.00 89.19 122 ARG A N 1
ATOM 1030 C CA . ARG A 1 122 ? -3.709 -8.137 -23.241 1.00 89.19 122 ARG A CA 1
ATOM 1031 C C . ARG A 1 122 ? -2.561 -9.131 -23.266 1.00 89.19 122 ARG A C 1
ATOM 1033 O O . ARG A 1 122 ? -2.278 -9.665 -24.325 1.00 89.19 122 ARG A O 1
ATOM 1040 N N . HIS A 1 123 ? -1.900 -9.344 -22.131 1.00 88.50 123 HIS A N 1
ATOM 1041 C CA . HIS A 1 123 ? -0.712 -10.198 -22.061 1.00 88.50 123 HIS A CA 1
ATOM 1042 C C . HIS A 1 123 ? -0.994 -11.574 -21.447 1.00 88.50 123 HIS A C 1
ATOM 1044 O O . HIS A 1 123 ? -0.094 -12.400 -21.392 1.00 88.50 123 HIS A O 1
ATOM 1050 N N . GLY A 1 124 ? -2.221 -11.828 -20.980 1.00 88.50 124 GLY A N 1
ATOM 1051 C CA . GLY A 1 124 ? -2.619 -13.129 -20.435 1.00 88.50 124 GLY A CA 1
ATOM 1052 C C . GLY A 1 124 ? -1.988 -13.479 -19.085 1.00 88.50 124 GLY A C 1
ATOM 1053 O O . GLY A 1 124 ? -2.196 -14.583 -18.597 1.00 88.50 124 GLY A O 1
ATOM 1054 N N . PHE A 1 125 ? -1.252 -12.558 -18.454 1.00 88.06 125 PHE A N 1
ATOM 1055 C CA . PHE A 1 125 ? -0.624 -12.800 -17.158 1.00 88.06 125 PHE A CA 1
ATOM 1056 C C . PHE A 1 125 ? -1.654 -12.656 -16.033 1.00 88.06 125 PHE A C 1
ATOM 1058 O O . PHE A 1 125 ? -2.081 -11.542 -15.712 1.00 88.06 125 PHE A O 1
ATOM 1065 N N . VAL A 1 126 ? -2.061 -13.781 -15.444 1.00 88.12 126 VAL A N 1
ATOM 1066 C CA . VAL A 1 126 ? -3.017 -13.845 -14.328 1.00 88.12 126 VAL A CA 1
ATOM 1067 C C . VAL A 1 126 ? -2.250 -14.190 -13.045 1.00 88.12 126 VAL A C 1
ATOM 1069 O O . VAL A 1 126 ? -1.836 -15.336 -12.900 1.00 88.12 126 VAL A O 1
ATOM 1072 N N . PRO A 1 127 ? -2.011 -13.227 -12.136 1.00 87.56 127 PRO A N 1
ATOM 1073 C CA . PRO A 1 127 ? -1.340 -13.508 -10.869 1.00 87.56 127 PRO A CA 1
ATOM 1074 C C . PRO A 1 127 ? -2.312 -14.090 -9.838 1.00 87.56 127 PRO A C 1
ATOM 1076 O O . PRO A 1 127 ? -3.472 -13.688 -9.803 1.00 87.56 127 PRO A O 1
ATOM 1079 N N . ASP A 1 128 ? -1.816 -14.921 -8.921 1.00 89.12 128 ASP A N 1
ATOM 1080 C CA . ASP A 1 128 ? -2.614 -15.377 -7.771 1.00 89.12 128 ASP A CA 1
ATOM 1081 C C . ASP A 1 128 ? -2.987 -14.202 -6.855 1.00 89.12 128 ASP A C 1
ATOM 1083 O O . ASP A 1 128 ? -4.125 -14.068 -6.407 1.00 89.12 128 ASP A O 1
ATOM 1087 N N . TYR A 1 129 ? -2.023 -13.305 -6.614 1.00 91.62 129 TYR A N 1
ATOM 1088 C CA . TYR A 1 129 ? -2.175 -12.183 -5.694 1.00 91.62 129 TYR A CA 1
ATOM 1089 C C . TYR A 1 129 ? -1.771 -10.844 -6.307 1.00 91.62 129 TYR A C 1
ATOM 1091 O O . TYR A 1 129 ? -0.731 -10.708 -6.953 1.00 91.62 129 TYR A O 1
ATOM 1099 N N . VAL A 1 130 ? -2.548 -9.809 -5.994 1.00 94.88 130 VAL A N 1
ATOM 1100 C CA . VAL A 1 130 ? -2.147 -8.405 -6.127 1.00 94.88 130 VAL A CA 1
ATOM 1101 C C . VAL A 1 130 ? -1.813 -7.871 -4.737 1.00 94.88 130 VAL A C 1
ATOM 1103 O O . VAL A 1 130 ? -2.673 -7.840 -3.857 1.00 94.88 130 VAL A O 1
ATOM 1106 N N . LEU A 1 131 ? -0.562 -7.449 -4.536 1.00 95.19 131 LEU A N 1
ATOM 1107 C CA . LEU A 1 131 ? -0.063 -6.965 -3.247 1.00 95.19 131 LEU A CA 1
ATOM 1108 C C . LEU A 1 131 ? 0.103 -5.450 -3.262 1.00 95.19 131 LEU A C 1
ATOM 1110 O O . LEU A 1 131 ? 0.795 -4.916 -4.129 1.00 95.19 131 LEU A O 1
ATOM 1114 N N . THR A 1 132 ? -0.483 -4.751 -2.290 1.00 95.44 132 THR A N 1
ATOM 1115 C CA . THR A 1 132 ? -0.372 -3.288 -2.218 1.00 95.44 132 THR A CA 1
ATOM 1116 C C . THR A 1 132 ? -0.137 -2.748 -0.813 1.00 95.44 132 THR A C 1
ATOM 1118 O O . THR A 1 132 ? -0.531 -3.341 0.192 1.00 95.44 132 THR A O 1
ATOM 1121 N N . ASP A 1 133 ? 0.510 -1.585 -0.742 1.00 93.19 133 ASP A N 1
ATOM 1122 C CA . ASP A 1 133 ? 0.663 -0.843 0.505 1.00 93.19 133 ASP A CA 1
ATOM 1123 C C . ASP A 1 133 ? -0.636 -0.105 0.906 1.00 93.19 133 ASP A C 1
ATOM 1125 O O . ASP A 1 133 ? -1.659 -0.125 0.212 1.00 93.19 133 ASP A O 1
ATOM 1129 N N . THR A 1 134 ? -0.565 0.613 2.027 1.00 91.88 134 THR A N 1
ATOM 1130 C CA . THR A 1 134 ? -1.662 1.433 2.562 1.00 91.88 134 THR A CA 1
ATOM 1131 C C . THR A 1 134 ? -2.155 2.529 1.616 1.00 91.88 134 THR A C 1
ATOM 1133 O O . THR A 1 134 ? -3.305 2.956 1.717 1.00 91.88 134 THR A O 1
ATOM 1136 N N . TRP A 1 135 ? -1.299 3.031 0.731 1.00 90.94 135 TRP A N 1
ATOM 1137 C CA . TRP A 1 135 ? -1.565 4.170 -0.139 1.00 90.94 135 TRP A CA 1
ATOM 1138 C C . TRP A 1 135 ? -2.393 3.820 -1.378 1.00 90.94 135 TRP A C 1
ATOM 1140 O O . TRP A 1 135 ? -2.874 4.752 -2.036 1.00 90.94 135 TRP A O 1
ATOM 1150 N N . PHE A 1 136 ? -2.557 2.531 -1.698 1.00 94.12 136 PHE A N 1
ATOM 1151 C CA . PHE A 1 136 ? -3.353 2.062 -2.842 1.00 94.12 136 PHE A CA 1
ATOM 1152 C C . PHE A 1 136 ? -4.721 1.485 -2.458 1.00 94.12 136 PHE A C 1
ATOM 1154 O O . PHE A 1 136 ? -5.618 1.450 -3.307 1.00 94.12 136 PHE A O 1
ATOM 1161 N N . PHE A 1 137 ? -4.915 1.058 -1.205 1.00 95.19 137 PHE A N 1
ATOM 1162 C CA . PHE A 1 137 ? -6.176 0.448 -0.784 1.00 95.19 137 PHE A CA 1
ATOM 1163 C C . PHE A 1 137 ? -7.356 1.416 -0.920 1.00 95.19 137 PHE A C 1
ATOM 1165 O O . PHE A 1 137 ? -7.437 2.440 -0.238 1.00 95.19 137 PHE A O 1
ATOM 1172 N N . CYS A 1 138 ? -8.301 1.077 -1.794 1.00 93.88 138 CYS A N 1
ATOM 1173 C CA . CYS A 1 138 ? -9.511 1.856 -2.018 1.00 93.88 138 CYS A CA 1
ATOM 1174 C C . CYS A 1 138 ? -10.612 1.006 -2.667 1.00 93.88 138 CYS A C 1
ATOM 1176 O O . CYS A 1 138 ? -10.359 -0.063 -3.225 1.00 93.88 138 CYS A O 1
ATOM 1178 N N . GLN A 1 139 ? -11.846 1.523 -2.660 1.00 94.00 139 GLN A N 1
ATOM 1179 C CA . GLN A 1 139 ? -12.987 0.869 -3.311 1.00 94.00 139 GLN A CA 1
ATOM 1180 C C . GLN A 1 139 ? -12.740 0.628 -4.809 1.00 94.00 139 GLN A C 1
ATOM 1182 O O . GLN A 1 139 ? -13.138 -0.407 -5.337 1.00 94.00 139 GLN A O 1
ATOM 1187 N N . LYS A 1 140 ? -12.073 1.564 -5.500 1.00 95.06 140 LYS A N 1
ATOM 1188 C CA . LYS A 1 140 ? -11.810 1.464 -6.944 1.00 95.06 140 LYS A CA 1
ATOM 1189 C C . LYS A 1 140 ? -10.906 0.272 -7.282 1.00 95.06 140 LYS A C 1
ATOM 1191 O O . LYS A 1 140 ? -11.169 -0.435 -8.256 1.00 95.06 140 LYS A O 1
ATOM 1196 N N . LEU A 1 141 ? -9.887 0.023 -6.454 1.00 95.50 141 LEU A N 1
ATOM 1197 C CA . LEU A 1 141 ? -9.019 -1.150 -6.568 1.00 95.50 141 LEU A CA 1
ATOM 1198 C C . LEU A 1 141 ? -9.803 -2.439 -6.304 1.00 95.50 141 LEU A C 1
ATOM 1200 O O . LEU A 1 141 ? -9.763 -3.343 -7.129 1.00 95.50 141 LEU A O 1
ATOM 1204 N N . LEU A 1 142 ? -10.574 -2.498 -5.215 1.00 95.25 142 LEU A N 1
ATOM 1205 C CA . LEU A 1 142 ? -11.386 -3.675 -4.885 1.00 95.25 142 LEU A CA 1
ATOM 1206 C C . LEU A 1 142 ? -12.364 -4.047 -6.008 1.00 95.25 142 LEU A C 1
ATOM 1208 O O . LEU A 1 142 ? -12.398 -5.200 -6.426 1.00 95.25 142 LEU A O 1
ATOM 1212 N N . LYS A 1 143 ? -13.106 -3.067 -6.545 1.00 94.88 143 LYS A N 1
ATOM 1213 C CA . LYS A 1 143 ? -13.994 -3.284 -7.700 1.00 94.88 143 LYS A CA 1
ATOM 1214 C C . LYS A 1 143 ? -13.228 -3.828 -8.898 1.00 94.88 143 LYS A C 1
ATOM 1216 O O . LYS A 1 143 ? -13.667 -4.784 -9.520 1.00 94.88 143 LYS A O 1
ATOM 1221 N N . THR A 1 144 ? -12.060 -3.254 -9.181 1.00 94.25 144 THR A N 1
ATOM 1222 C CA . THR A 1 144 ? -11.220 -3.688 -10.301 1.00 94.25 144 THR A CA 1
ATOM 1223 C C . THR A 1 144 ? -10.775 -5.142 -10.160 1.00 94.25 144 THR A C 1
ATOM 1225 O O . THR A 1 144 ? -10.819 -5.866 -11.146 1.00 94.25 144 THR A O 1
ATOM 1228 N N . ILE A 1 145 ? -10.352 -5.575 -8.970 1.00 94.12 145 ILE A N 1
ATOM 1229 C CA . ILE A 1 145 ? -9.909 -6.960 -8.737 1.00 94.12 145 ILE A CA 1
ATOM 1230 C C . ILE A 1 145 ? -11.066 -7.936 -8.959 1.00 94.12 145 ILE A C 1
ATOM 1232 O O . ILE A 1 145 ? -10.911 -8.920 -9.674 1.00 94.12 145 ILE A O 1
ATOM 1236 N N . ILE A 1 146 ? -12.253 -7.606 -8.447 1.00 92.25 146 ILE A N 1
ATOM 1237 C CA . ILE A 1 146 ? -13.462 -8.415 -8.651 1.00 92.25 146 ILE A CA 1
ATOM 1238 C C . ILE A 1 146 ? -13.856 -8.467 -10.133 1.00 92.25 146 ILE A C 1
ATOM 1240 O O . ILE A 1 146 ? -14.158 -9.539 -10.645 1.00 92.25 146 ILE A O 1
ATOM 1244 N N . GLU A 1 147 ? -13.812 -7.332 -10.839 1.00 90.88 147 GLU A N 1
ATOM 1245 C CA . GLU A 1 147 ? -14.093 -7.246 -12.282 1.00 90.88 147 GLU A CA 1
ATOM 1246 C C . GLU A 1 147 ? -13.097 -8.025 -13.146 1.00 90.88 147 GLU A C 1
ATOM 1248 O O . GLU A 1 147 ? -13.437 -8.446 -14.251 1.00 90.88 147 GLU A O 1
ATOM 1253 N N . ILE A 1 148 ? -11.837 -8.130 -12.718 1.00 88.06 148 ILE A N 1
ATOM 1254 C CA . ILE A 1 148 ? -10.832 -8.903 -13.450 1.00 88.06 148 ILE A CA 1
ATOM 1255 C C . ILE A 1 148 ? -11.204 -10.391 -13.427 1.00 88.06 148 ILE A C 1
ATOM 1257 O O . ILE A 1 148 ? -11.022 -11.061 -14.447 1.00 88.06 148 ILE A O 1
ATOM 1261 N N . GLY A 1 149 ? -11.776 -10.878 -12.320 1.00 73.56 149 GLY A N 1
ATOM 1262 C CA . GLY A 1 149 ? -12.111 -12.290 -12.140 1.00 73.56 149 GLY A CA 1
ATOM 1263 C C . GLY A 1 149 ? -10.873 -13.188 -12.254 1.00 73.56 149 GLY A C 1
ATOM 1264 O O . GLY A 1 149 ? -9.748 -12.706 -12.191 1.00 73.56 149 GLY A O 1
ATOM 1265 N N . ARG A 1 150 ? -11.063 -14.497 -12.466 1.00 69.56 150 ARG A N 1
ATOM 1266 C CA . ARG A 1 150 ? -9.973 -15.480 -12.692 1.00 69.56 150 ARG A CA 1
ATOM 1267 C C . ARG A 1 150 ? -9.103 -15.799 -11.465 1.00 69.56 150 ARG A C 1
ATOM 1269 O O . ARG A 1 150 ? -7.898 -15.962 -11.601 1.00 69.56 150 ARG A O 1
ATOM 1276 N N . SER A 1 151 ? -9.720 -15.889 -10.286 1.00 80.50 151 SER A N 1
ATOM 1277 C CA . SER A 1 151 ? -9.051 -16.291 -9.032 1.00 80.50 151 SER A CA 1
ATOM 1278 C C . SER A 1 151 ? -7.938 -15.351 -8.548 1.00 80.50 151 SER A C 1
ATOM 1280 O O . SER A 1 151 ? -7.147 -15.736 -7.698 1.00 80.50 151 SER A O 1
ATOM 1282 N N . VAL A 1 152 ? -7.893 -14.112 -9.049 1.00 91.38 152 VAL A N 1
ATOM 1283 C CA . VAL A 1 152 ? -6.961 -13.087 -8.563 1.00 91.38 152 VAL A CA 1
ATOM 1284 C C . VAL A 1 152 ? -7.456 -12.533 -7.231 1.00 91.38 152 VAL A C 1
ATOM 1286 O O . VAL A 1 152 ? -8.561 -11.989 -7.147 1.00 91.38 152 VAL A O 1
ATOM 1289 N N . GLU A 1 153 ? -6.617 -12.593 -6.204 1.00 94.31 153 GLU A N 1
ATOM 1290 C CA . GLU A 1 153 ? -6.941 -12.101 -4.868 1.00 94.31 153 GLU A CA 1
ATOM 1291 C C . GLU A 1 153 ? -6.132 -10.845 -4.520 1.00 94.31 153 GLU A C 1
ATOM 1293 O O . GLU A 1 153 ? -4.949 -10.718 -4.823 1.00 94.31 153 GLU A O 1
ATOM 1298 N N . LEU A 1 154 ? -6.757 -9.871 -3.862 1.00 96.75 154 LEU A N 1
ATOM 1299 C CA . LEU A 1 154 ? -6.052 -8.709 -3.325 1.00 96.75 154 LEU A CA 1
ATOM 1300 C C . LEU A 1 154 ? -5.542 -9.035 -1.924 1.00 96.75 154 LEU A C 1
ATOM 1302 O O . LEU A 1 154 ? -6.330 -9.485 -1.102 1.00 96.75 154 LEU A O 1
ATOM 1306 N N . VAL A 1 155 ? -4.294 -8.687 -1.609 1.00 97.44 155 VAL A N 1
ATOM 1307 C CA . VAL A 1 155 ? -3.812 -8.548 -0.226 1.00 97.44 155 VAL A CA 1
ATOM 1308 C C . VAL A 1 155 ? -3.178 -7.171 -0.073 1.00 97.44 155 VAL A C 1
ATOM 1310 O O . VAL A 1 155 ? -2.128 -6.876 -0.637 1.00 97.44 155 VAL A O 1
ATOM 1313 N N . SER A 1 156 ? -3.815 -6.304 0.707 1.00 97.25 156 SER A N 1
ATOM 1314 C CA . SER A 1 156 ? -3.380 -4.920 0.865 1.00 97.25 156 SER A CA 1
ATOM 1315 C C . SER A 1 156 ? -3.268 -4.534 2.322 1.00 97.25 156 SER A C 1
ATOM 1317 O O . SER A 1 156 ? -4.152 -4.842 3.121 1.00 97.25 156 SER A O 1
ATOM 1319 N N . MET A 1 157 ? -2.254 -3.741 2.658 1.00 96.25 157 MET A N 1
ATOM 1320 C CA . MET A 1 157 ? -2.348 -2.930 3.866 1.00 96.25 157 MET A CA 1
ATOM 1321 C C . MET A 1 157 ? -3.372 -1.821 3.654 1.00 96.25 157 MET A C 1
ATOM 1323 O O . MET A 1 157 ? -3.575 -1.338 2.542 1.00 96.25 157 MET A O 1
ATOM 1327 N N . ALA A 1 158 ? -4.060 -1.449 4.720 1.00 96.25 158 ALA A N 1
ATOM 1328 C CA . ALA A 1 158 ? -5.098 -0.441 4.703 1.00 96.25 158 ALA A CA 1
ATOM 1329 C C . ALA A 1 158 ? -4.949 0.474 5.917 1.00 96.25 158 ALA A C 1
ATOM 1331 O O . ALA A 1 158 ? -4.454 0.086 6.979 1.00 96.25 158 ALA A O 1
ATOM 1332 N N . LYS A 1 159 ? -5.365 1.732 5.759 1.00 94.19 159 LYS A N 1
ATOM 1333 C CA . LYS A 1 159 ? -5.173 2.732 6.806 1.00 94.19 159 LYS A CA 1
ATOM 1334 C C . LYS A 1 159 ? -6.131 2.444 7.957 1.00 94.19 159 LYS A C 1
ATOM 1336 O O . LYS A 1 159 ? -7.343 2.369 7.756 1.00 94.19 159 LYS A O 1
ATOM 1341 N N . ILE A 1 160 ? -5.594 2.354 9.170 1.00 94.56 160 ILE A N 1
ATOM 1342 C CA . ILE A 1 160 ? -6.402 2.472 10.382 1.00 94.56 160 ILE A CA 1
ATOM 1343 C C . ILE A 1 160 ? -6.844 3.933 10.480 1.00 94.56 160 ILE A C 1
ATOM 1345 O O . ILE A 1 160 ? -6.034 4.836 10.675 1.00 94.56 160 ILE A O 1
ATOM 1349 N N . GLY A 1 161 ? -8.130 4.161 10.248 1.00 92.19 161 GLY A N 1
ATOM 1350 C CA . GLY A 1 161 ? -8.740 5.483 10.265 1.00 92.19 161 GLY A CA 1
ATOM 1351 C C . GLY A 1 161 ? -10.248 5.375 10.443 1.00 92.19 161 GLY A C 1
ATOM 1352 O O . GLY A 1 161 ? -10.748 4.378 10.951 1.00 92.19 161 GLY A O 1
ATOM 1353 N N . ASN A 1 162 ? -10.989 6.381 9.983 1.00 92.88 162 ASN A N 1
ATOM 1354 C CA . ASN A 1 162 ? -12.435 6.480 10.232 1.00 92.88 162 ASN A CA 1
ATOM 1355 C C . ASN A 1 162 ? -13.308 5.725 9.214 1.00 92.88 162 ASN A C 1
ATOM 1357 O O . ASN A 1 162 ? -14.535 5.784 9.294 1.00 92.88 162 ASN A O 1
ATOM 1361 N N . ALA A 1 163 ? -12.694 5.032 8.250 1.00 92.75 163 ALA A N 1
ATOM 1362 C CA . ALA A 1 163 ? -13.415 4.226 7.273 1.00 92.75 163 ALA A CA 1
ATOM 1363 C C . ALA A 1 163 ? -14.217 3.126 7.984 1.00 92.75 163 ALA A C 1
ATOM 1365 O O . ALA A 1 163 ? -13.672 2.394 8.810 1.00 92.75 163 ALA A O 1
ATOM 1366 N N . LYS A 1 164 ? -15.511 3.025 7.666 1.00 94.06 164 LYS A N 1
ATOM 1367 C CA . LYS A 1 164 ? -16.412 2.043 8.271 1.00 94.06 164 LYS A CA 1
ATOM 1368 C C . LYS A 1 164 ? -16.509 0.785 7.420 1.00 94.06 164 LYS A C 1
ATOM 1370 O O . LYS A 1 164 ? -16.563 0.854 6.195 1.00 94.06 164 LYS A O 1
ATOM 1375 N N . TYR A 1 165 ? -16.597 -0.342 8.109 1.00 96.75 165 TYR A N 1
ATOM 1376 C CA . TYR A 1 165 ? -16.750 -1.675 7.550 1.00 96.75 165 TYR A CA 1
ATOM 1377 C C . TYR A 1 165 ? -17.921 -2.356 8.248 1.00 96.75 165 TYR A C 1
ATOM 1379 O O . TYR A 1 165 ? -18.075 -2.248 9.468 1.00 96.75 165 TYR A O 1
ATOM 1387 N N . LYS A 1 166 ? -18.756 -3.053 7.487 1.00 97.19 166 LYS A N 1
ATOM 1388 C CA . LYS A 1 166 ? -19.891 -3.806 8.022 1.00 97.19 166 LYS A CA 1
ATOM 1389 C C . LYS A 1 166 ? -19.407 -5.197 8.416 1.00 97.19 166 LYS A C 1
ATOM 1391 O O . LYS A 1 166 ? -19.110 -6.001 7.543 1.00 97.19 166 LYS A O 1
ATOM 1396 N N . ILE A 1 167 ? -19.299 -5.480 9.711 1.00 95.50 167 ILE A N 1
ATOM 1397 C CA . ILE A 1 167 ? -18.835 -6.790 10.198 1.00 95.50 167 ILE A CA 1
ATOM 1398 C C . ILE A 1 167 ? -19.911 -7.848 9.958 1.00 95.50 167 ILE A C 1
ATOM 1400 O O . ILE A 1 167 ? -21.071 -7.637 10.311 1.00 95.50 167 ILE A O 1
ATOM 1404 N N . LEU A 1 168 ? -19.524 -9.000 9.416 1.00 93.12 168 LEU A N 1
ATOM 1405 C CA . LEU A 1 168 ? -20.409 -10.135 9.167 1.00 93.12 168 LEU A CA 1
ATOM 1406 C C . LEU A 1 168 ? -20.217 -11.231 10.234 1.00 93.12 168 LEU A C 1
ATOM 1408 O O . LEU A 1 168 ? -19.098 -11.414 10.716 1.00 93.12 168 LEU A O 1
ATOM 1412 N N . PRO A 1 169 ? -21.291 -11.945 10.634 1.00 86.81 169 PRO A N 1
ATOM 1413 C CA . PRO A 1 169 ? -22.688 -11.790 10.197 1.00 86.81 169 PRO A CA 1
ATOM 1414 C C . PRO A 1 169 ? -23.466 -10.690 10.952 1.00 86.81 169 PRO A C 1
ATOM 1416 O O . PRO A 1 169 ? -24.616 -10.426 10.631 1.00 86.81 169 PRO A O 1
ATOM 1419 N N . MET A 1 170 ? -22.857 -10.019 11.940 1.00 87.50 170 MET A N 1
ATOM 1420 C CA . MET A 1 170 ? -23.552 -9.092 12.856 1.00 87.50 170 MET A CA 1
ATOM 1421 C C . MET A 1 170 ? -24.197 -7.860 12.189 1.00 87.50 170 MET A C 1
ATOM 1423 O O . MET A 1 170 ? -25.023 -7.198 12.811 1.00 87.50 170 MET A O 1
ATOM 1427 N N . GLY A 1 171 ? -23.756 -7.472 10.991 1.00 90.06 171 GLY A N 1
ATOM 1428 C CA . GLY A 1 171 ? -24.272 -6.327 10.234 1.00 90.06 171 GLY A CA 1
ATOM 1429 C C . GLY A 1 171 ? -23.889 -4.943 10.780 1.00 90.06 171 GLY A C 1
ATOM 1430 O O . GLY A 1 171 ? -24.340 -3.933 10.243 1.00 90.06 171 GLY A O 1
ATOM 1431 N N . LYS A 1 172 ? -23.054 -4.856 11.824 1.00 92.50 172 LYS A N 1
ATOM 1432 C CA . LYS A 1 172 ? -22.671 -3.578 12.453 1.00 92.50 172 LYS A CA 1
ATOM 1433 C C . LYS A 1 172 ? -21.577 -2.865 11.659 1.00 92.50 172 LYS A C 1
ATOM 1435 O O . LYS A 1 172 ? -20.534 -3.453 11.383 1.00 92.50 172 LYS A O 1
ATOM 1440 N N . LEU A 1 173 ? -21.790 -1.582 11.370 1.00 95.81 173 LEU A N 1
ATOM 1441 C CA . LEU A 1 173 ? -20.789 -0.695 10.774 1.00 95.81 173 LEU A CA 1
ATOM 1442 C C . LEU A 1 173 ? -19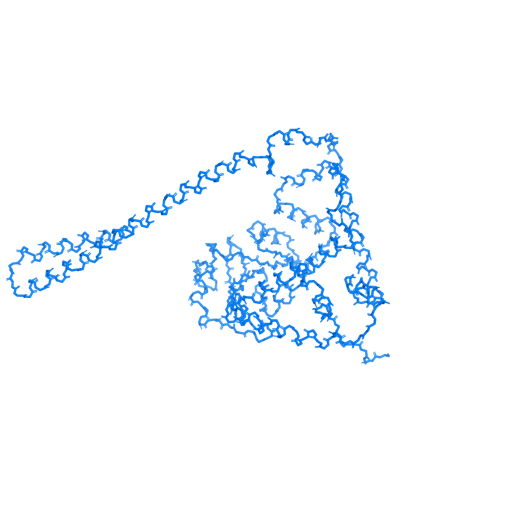.833 -0.173 11.847 1.00 95.81 173 LEU A C 1
ATOM 1444 O O . LEU A 1 173 ? -20.252 0.585 12.720 1.00 95.81 173 LEU A O 1
ATOM 1448 N N . LEU A 1 174 ? -18.562 -0.560 11.762 1.00 96.31 174 LEU A N 1
ATOM 1449 C CA . LEU A 1 174 ? -17.516 -0.156 12.701 1.00 96.31 174 LEU A CA 1
ATOM 1450 C C . LEU A 1 174 ? -16.268 0.313 11.959 1.00 96.31 174 LEU A C 1
ATOM 1452 O O . LEU A 1 174 ? -15.949 -0.192 10.883 1.00 96.31 174 LEU A O 1
ATOM 1456 N N . ASN A 1 175 ? -15.556 1.276 12.536 1.00 96.75 175 ASN A N 1
ATOM 1457 C CA . ASN A 1 175 ? -14.209 1.625 12.090 1.00 96.75 175 ASN A CA 1
ATOM 1458 C C . ASN A 1 175 ? -13.149 0.737 12.788 1.00 96.75 175 ASN A C 1
ATOM 1460 O O . ASN A 1 175 ? -13.430 0.162 13.843 1.00 96.75 175 ASN A O 1
ATOM 1464 N N . PRO A 1 176 ? -11.925 0.618 12.243 1.00 96.56 176 PRO A N 1
ATOM 1465 C CA . PRO A 1 176 ? -10.853 -0.182 12.838 1.00 96.56 176 PRO A CA 1
ATOM 1466 C C . PRO A 1 176 ? -10.557 0.105 14.319 1.00 96.56 176 PRO A C 1
ATOM 1468 O O . PRO A 1 176 ? -10.296 -0.830 15.073 1.00 96.56 176 PRO A O 1
ATOM 1471 N N . HIS A 1 177 ? -10.640 1.362 14.773 1.00 96.50 177 HIS A N 1
ATOM 1472 C CA . HIS A 1 177 ? -10.421 1.700 16.187 1.00 96.50 177 HIS A CA 1
ATOM 1473 C C . HIS A 1 177 ? -11.509 1.105 17.088 1.00 96.50 177 HIS A C 1
ATOM 1475 O O . HIS A 1 177 ? -11.208 0.518 18.127 1.00 96.50 177 HIS A O 1
ATOM 1481 N N . GLU A 1 178 ? -12.772 1.202 16.671 1.00 96.06 178 GLU A N 1
ATOM 1482 C CA . GLU A 1 178 ? -13.909 0.606 17.375 1.00 96.06 178 GLU A CA 1
ATOM 1483 C C . GLU A 1 178 ? -13.819 -0.924 17.395 1.00 96.06 178 GLU A C 1
ATOM 1485 O O . GLU A 1 178 ? -14.160 -1.547 18.402 1.00 96.06 178 GLU A O 1
ATOM 1490 N N . MET A 1 179 ? -13.336 -1.536 16.306 1.00 95.62 179 MET A N 1
ATOM 1491 C CA . MET A 1 179 ? -13.111 -2.982 16.235 1.00 95.62 179 MET A CA 1
ATOM 1492 C C . MET A 1 179 ? -12.086 -3.443 17.269 1.00 95.62 179 MET A C 1
ATOM 1494 O O . MET A 1 179 ? -12.360 -4.377 18.023 1.00 95.62 179 MET A O 1
ATOM 1498 N N . ILE A 1 180 ? -10.935 -2.768 17.335 1.00 95.50 180 ILE A N 1
ATOM 1499 C CA . ILE A 1 180 ? -9.876 -3.071 18.305 1.00 95.50 180 ILE A CA 1
ATOM 1500 C C . ILE A 1 180 ? -10.422 -2.924 19.726 1.00 95.50 180 ILE A C 1
ATOM 1502 O O . ILE A 1 180 ? -10.409 -3.887 20.491 1.00 95.50 180 ILE A O 1
ATOM 1506 N N . ALA A 1 181 ? -10.990 -1.758 20.050 1.00 95.00 181 ALA A N 1
ATOM 1507 C CA . ALA A 1 181 ? -11.474 -1.454 21.395 1.00 95.00 181 ALA A CA 1
ATOM 1508 C C . ALA A 1 181 ? -12.539 -2.448 21.888 1.00 95.00 181 ALA A C 1
ATOM 1510 O O . ALA A 1 181 ? -12.578 -2.790 23.070 1.00 95.00 181 ALA A O 1
ATOM 1511 N N . ARG A 1 182 ? -13.408 -2.925 20.989 1.00 94.12 182 ARG A N 1
ATOM 1512 C CA . ARG A 1 182 ? -14.511 -3.824 21.344 1.00 94.12 182 ARG A CA 1
ATOM 1513 C C . ARG A 1 182 ? -14.108 -5.296 21.380 1.00 94.12 182 ARG A C 1
ATOM 1515 O O . ARG A 1 182 ? -14.638 -6.038 22.208 1.00 94.12 182 ARG A O 1
ATOM 1522 N N . TYR A 1 183 ? -13.223 -5.736 20.487 1.00 93.81 183 TYR A N 1
ATOM 1523 C CA . TYR A 1 183 ? -13.015 -7.164 20.242 1.00 93.81 183 TYR A CA 1
ATOM 1524 C C . TYR A 1 183 ? -11.613 -7.675 20.573 1.00 93.81 183 TYR A C 1
ATOM 1526 O O . TYR A 1 183 ? -11.472 -8.887 20.706 1.00 93.81 183 TYR A O 1
ATOM 1534 N N . GLU A 1 184 ? -10.604 -6.825 20.799 1.00 92.44 184 GLU A N 1
ATOM 1535 C CA . GLU A 1 184 ? -9.244 -7.287 21.138 1.00 92.44 184 GLU A CA 1
ATOM 1536 C C . GLU A 1 184 ? -9.230 -8.225 22.355 1.00 92.44 184 GLU A C 1
ATOM 1538 O O . GLU A 1 184 ? -8.544 -9.248 22.345 1.00 92.44 184 GLU A O 1
ATOM 1543 N N . ARG A 1 185 ? -9.981 -7.899 23.415 1.00 89.25 185 ARG A N 1
ATOM 1544 C CA . ARG A 1 185 ? -9.973 -8.695 24.653 1.00 89.25 185 ARG A CA 1
ATOM 1545 C C . ARG A 1 185 ? -10.632 -10.062 24.479 1.00 89.25 185 ARG A C 1
ATOM 1547 O O . ARG A 1 185 ? -10.103 -11.048 24.969 1.00 89.25 185 ARG A O 1
ATOM 1554 N N . LYS A 1 186 ? -11.772 -10.115 23.782 1.00 89.25 186 LYS A N 1
ATOM 1555 C CA . LYS A 1 186 ? -12.593 -11.334 23.654 1.00 89.25 186 LYS A CA 1
ATOM 1556 C C . LYS A 1 186 ? -12.224 -12.208 22.452 1.00 89.25 186 LYS A C 1
ATOM 1558 O O . LYS A 1 186 ? -12.373 -13.416 22.523 1.00 89.25 186 LYS A O 1
ATOM 1563 N N . HIS A 1 187 ? -11.788 -11.600 21.351 1.00 89.81 187 HIS A N 1
ATOM 1564 C CA . HIS A 1 187 ? -11.543 -12.277 20.069 1.00 89.81 187 HIS A CA 1
ATOM 1565 C C . HIS A 1 187 ? -10.076 -12.177 19.621 1.00 89.81 187 HIS A C 1
ATOM 1567 O O . HIS A 1 187 ? -9.728 -12.661 18.544 1.00 89.81 187 HIS A O 1
ATOM 1573 N N . GLY A 1 188 ? -9.218 -11.529 20.418 1.00 91.81 188 GLY A N 1
ATOM 1574 C CA . GLY A 1 188 ? -7.789 -11.418 20.146 1.00 91.81 188 GLY A CA 1
ATOM 1575 C C . GLY A 1 188 ? -7.090 -12.763 20.234 1.00 91.81 188 GLY A C 1
ATOM 1576 O O . GLY A 1 188 ? -7.180 -13.453 21.246 1.00 91.81 188 GLY A O 1
ATOM 1577 N N . LYS A 1 189 ? -6.353 -13.097 19.180 1.00 95.12 189 LYS A N 1
ATOM 1578 C CA . LYS A 1 189 ? -5.492 -14.272 19.083 1.00 95.12 189 LYS A CA 1
ATOM 1579 C C . LYS A 1 189 ? -4.032 -13.836 19.107 1.00 95.12 189 LYS A C 1
ATOM 1581 O O . LYS A 1 189 ? -3.707 -12.729 18.681 1.00 95.12 189 LYS A O 1
ATOM 1586 N N . THR A 1 190 ? -3.154 -14.715 19.571 1.00 94.38 190 THR A N 1
ATOM 1587 C CA . THR A 1 190 ? -1.705 -14.488 19.553 1.00 94.38 190 THR A CA 1
ATOM 1588 C C . THR A 1 190 ? -1.056 -15.491 18.611 1.00 94.38 190 THR A C 1
ATOM 1590 O O . THR A 1 190 ? -1.300 -16.690 18.711 1.00 94.38 190 THR A O 1
ATOM 1593 N N . SER A 1 191 ? -0.226 -15.005 17.696 1.00 92.81 191 SER A N 1
ATOM 1594 C CA . SER A 1 191 ? 0.657 -15.820 16.873 1.00 92.81 191 SER A CA 1
ATOM 1595 C C . SER A 1 191 ? 2.058 -15.809 17.471 1.00 92.81 191 SER A C 1
ATOM 1597 O O . SER A 1 191 ? 2.701 -14.760 17.516 1.00 92.81 191 SER A O 1
ATOM 1599 N N . ARG A 1 192 ? 2.530 -16.980 17.919 1.00 89.44 192 ARG A N 1
ATOM 1600 C CA . ARG A 1 192 ? 3.895 -17.154 18.442 1.00 89.44 192 ARG A CA 1
ATOM 1601 C C . ARG A 1 192 ? 4.940 -16.981 17.334 1.00 89.44 192 ARG A C 1
ATOM 1603 O O . ARG A 1 192 ? 5.884 -16.229 17.533 1.00 89.44 192 ARG A O 1
ATOM 1610 N N . LYS A 1 193 ? 4.699 -17.567 16.148 1.00 87.94 193 LYS A N 1
ATOM 1611 C CA . LYS A 1 193 ? 5.579 -17.486 14.959 1.00 87.94 193 LYS A CA 1
ATOM 1612 C C . LYS A 1 193 ? 5.946 -16.044 14.597 1.00 87.94 193 LYS A C 1
ATOM 1614 O O . LYS A 1 193 ? 7.093 -15.766 14.286 1.00 87.94 193 LYS A O 1
ATOM 1619 N N . TYR A 1 194 ? 4.978 -15.130 14.661 1.00 86.44 194 TYR A N 1
ATOM 1620 C CA . TYR A 1 194 ? 5.179 -13.722 14.296 1.00 86.44 194 TYR A CA 1
ATOM 1621 C C . TYR A 1 194 ? 5.244 -12.775 15.501 1.00 86.44 194 TYR A C 1
ATOM 1623 O O . TYR A 1 194 ? 5.196 -11.563 15.306 1.00 86.44 194 TYR A O 1
ATOM 1631 N N . LYS A 1 195 ? 5.283 -13.304 16.737 1.00 91.38 195 LYS A N 1
ATOM 1632 C CA . LYS A 1 195 ? 5.220 -12.529 17.993 1.00 91.38 195 LYS A CA 1
ATOM 1633 C C . LYS A 1 195 ? 4.155 -11.411 17.934 1.00 91.38 195 LYS A C 1
ATOM 1635 O O . LYS A 1 195 ? 4.401 -10.258 18.292 1.00 91.38 195 LYS A O 1
ATOM 1640 N N . ALA A 1 196 ? 2.965 -11.749 17.430 1.00 93.19 196 ALA A N 1
ATOM 1641 C CA . ALA A 1 196 ? 1.923 -10.783 17.075 1.00 93.19 196 ALA A CA 1
ATOM 1642 C C . ALA A 1 196 ? 0.577 -11.111 17.723 1.00 93.19 196 ALA A C 1
ATOM 1644 O O . ALA A 1 196 ? 0.145 -12.264 17.734 1.00 93.19 196 ALA A O 1
ATOM 1645 N N . ARG A 1 197 ? -0.137 -10.086 18.190 1.00 95.94 197 ARG A N 1
ATOM 1646 C CA . ARG A 1 197 ? -1.553 -10.173 18.558 1.00 95.94 197 ARG A CA 1
ATOM 1647 C C . ARG A 1 197 ? -2.406 -9.716 17.380 1.00 95.94 197 ARG A C 1
ATOM 1649 O O . ARG A 1 197 ? -2.098 -8.708 16.755 1.00 95.94 197 ARG A O 1
ATOM 1656 N N . TYR A 1 198 ? -3.484 -10.427 17.077 1.00 97.38 198 TYR A N 1
ATOM 1657 C CA . TYR A 1 198 ? -4.365 -10.069 15.971 1.00 97.38 198 TYR A CA 1
ATOM 1658 C C . TYR A 1 198 ? -5.839 -10.351 16.264 1.00 97.38 198 TYR A C 1
ATOM 1660 O O . TYR A 1 198 ? -6.184 -11.213 17.071 1.00 97.38 198 TYR A O 1
ATOM 1668 N N . ILE A 1 199 ? -6.716 -9.623 15.578 1.00 97.00 199 ILE A N 1
ATOM 1669 C CA . ILE A 1 199 ? -8.148 -9.917 15.453 1.00 97.00 199 ILE A CA 1
ATOM 1670 C C . ILE A 1 199 ? -8.500 -9.977 13.971 1.00 97.00 199 ILE A C 1
ATOM 1672 O O . ILE A 1 199 ? -7.903 -9.272 13.158 1.00 97.00 199 ILE A O 1
ATOM 1676 N N . GLN A 1 200 ? -9.465 -10.823 13.620 1.00 96.81 200 GLN A N 1
ATOM 1677 C CA . GLN A 1 200 ? -9.881 -11.018 12.235 1.00 96.81 200 G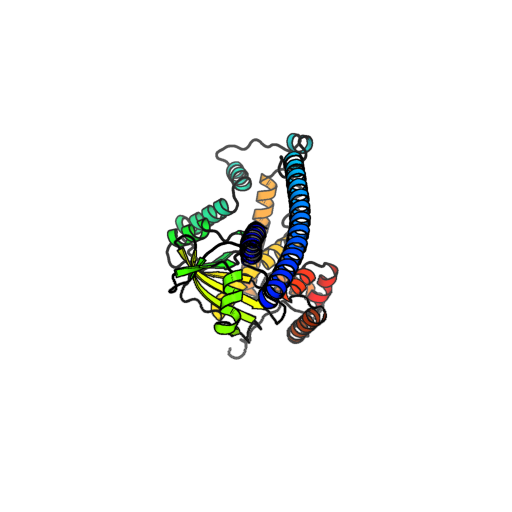LN A CA 1
ATOM 1678 C C . GLN A 1 200 ? -11.399 -10.957 12.096 1.00 96.81 200 GLN A C 1
ATOM 1680 O O . GLN A 1 200 ? -12.118 -11.430 12.976 1.00 96.81 200 GLN A O 1
ATOM 1685 N N . PHE A 1 201 ? -11.875 -10.421 10.975 1.00 96.06 201 PHE A N 1
ATOM 1686 C CA . PHE A 1 201 ? -13.299 -10.328 10.657 1.00 96.06 201 PHE A CA 1
ATOM 1687 C C . PHE A 1 201 ? -13.530 -10.590 9.177 1.00 96.06 201 PHE A C 1
ATOM 1689 O O . PHE A 1 201 ? -12.786 -10.086 8.340 1.00 96.06 201 PHE A O 1
ATOM 1696 N N . GLN A 1 202 ? -14.605 -11.301 8.848 1.00 97.31 202 GLN A N 1
ATOM 1697 C CA . GLN A 1 202 ? -15.234 -11.112 7.546 1.00 97.31 202 GLN A CA 1
ATOM 1698 C C . GLN A 1 202 ? -16.090 -9.849 7.625 1.00 97.31 202 GLN A C 1
ATOM 1700 O O . GLN A 1 202 ? -16.833 -9.639 8.587 1.00 97.31 202 GLN A O 1
ATOM 1705 N N . ALA A 1 203 ? -15.946 -8.977 6.641 1.00 96.94 203 ALA A N 1
ATOM 1706 C CA . ALA A 1 203 ? -16.611 -7.692 6.613 1.00 96.94 203 ALA A CA 1
ATOM 1707 C C . ALA A 1 203 ? -16.986 -7.306 5.186 1.00 96.94 203 ALA A C 1
ATOM 1709 O O . ALA A 1 203 ? -16.533 -7.898 4.213 1.00 96.94 203 ALA A O 1
ATOM 1710 N N . GLU A 1 204 ? -17.808 -6.278 5.068 1.00 96.88 204 GLU A N 1
ATOM 1711 C CA . GLU A 1 204 ? -18.136 -5.648 3.803 1.00 96.88 204 GLU A CA 1
ATOM 1712 C C . GLU A 1 204 ? -17.649 -4.195 3.830 1.00 96.88 204 GLU A C 1
ATOM 1714 O O . GLU A 1 204 ? -17.964 -3.428 4.747 1.00 96.88 204 GLU A O 1
ATOM 1719 N N . TYR A 1 205 ? -16.850 -3.823 2.835 1.00 95.94 205 TYR A N 1
ATOM 1720 C CA . TYR A 1 205 ? -16.384 -2.465 2.606 1.00 95.94 205 TYR A CA 1
ATOM 1721 C C . TYR A 1 205 ? -17.016 -1.943 1.323 1.00 95.94 205 TYR A C 1
ATOM 1723 O O . TYR A 1 205 ? -16.713 -2.435 0.239 1.00 95.94 205 TYR A O 1
ATOM 1731 N N . GLN A 1 206 ? -17.888 -0.938 1.438 1.00 92.31 206 GLN A N 1
ATOM 1732 C CA . GLN A 1 206 ? -18.507 -0.290 0.275 1.00 92.31 206 GLN A CA 1
ATOM 1733 C C . GLN A 1 206 ? -19.200 -1.285 -0.687 1.00 92.31 206 GLN A C 1
ATOM 1735 O O . GLN A 1 206 ? -19.029 -1.194 -1.907 1.00 92.31 206 GLN A O 1
ATOM 1740 N N . GLY A 1 207 ? -19.941 -2.256 -0.135 1.00 91.38 207 GLY A N 1
ATOM 1741 C CA . GLY A 1 207 ? -20.640 -3.300 -0.896 1.00 91.38 207 GLY A CA 1
ATOM 1742 C C . GLY A 1 207 ? -19.797 -4.533 -1.236 1.00 91.38 207 GLY A C 1
ATOM 1743 O O . GLY A 1 207 ? -20.315 -5.479 -1.819 1.00 91.38 207 GLY A O 1
ATOM 1744 N N . ILE A 1 208 ? -18.506 -4.544 -0.893 1.00 95.12 208 ILE A N 1
ATOM 1745 C CA . ILE A 1 208 ? -17.571 -5.605 -1.283 1.00 95.12 208 ILE A CA 1
ATOM 1746 C C . ILE A 1 208 ? -17.145 -6.417 -0.068 1.00 95.12 208 ILE A C 1
ATOM 1748 O O . ILE A 1 208 ? -16.635 -5.857 0.905 1.00 95.12 208 ILE A O 1
ATOM 1752 N N . ARG A 1 209 ? -17.313 -7.742 -0.135 1.00 96.19 209 ARG A N 1
ATOM 1753 C CA . ARG A 1 209 ? -16.853 -8.655 0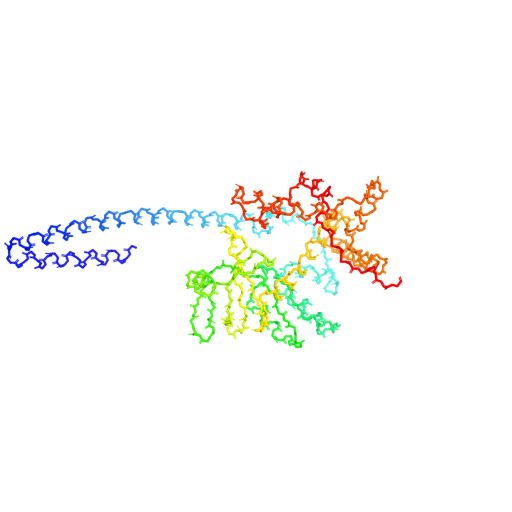.916 1.00 96.19 209 ARG A CA 1
ATOM 1754 C C . ARG A 1 209 ? -15.329 -8.726 0.943 1.00 96.19 209 ARG A C 1
ATOM 1756 O O . ARG A 1 209 ? -14.688 -8.893 -0.089 1.00 96.19 209 ARG A O 1
ATOM 1763 N N . VAL A 1 210 ? -14.776 -8.612 2.141 1.00 97.25 210 VAL A N 1
ATOM 1764 C CA . VAL A 1 210 ? -13.346 -8.679 2.430 1.00 97.25 210 VAL A CA 1
ATOM 1765 C C . VAL A 1 210 ? -13.116 -9.389 3.760 1.00 97.25 210 VAL A C 1
ATOM 1767 O O . VAL A 1 210 ? -13.985 -9.404 4.636 1.00 97.25 210 VAL A O 1
ATOM 1770 N N . LYS A 1 211 ? -11.918 -9.933 3.954 1.00 97.94 211 LYS A N 1
ATOM 1771 C CA . LYS A 1 211 ? -11.430 -10.360 5.264 1.00 97.94 211 LYS A CA 1
ATOM 1772 C C . LYS A 1 211 ? -10.420 -9.345 5.776 1.00 97.94 211 LYS A C 1
ATOM 1774 O O . LYS A 1 211 ? -9.496 -8.956 5.067 1.00 97.94 211 LYS A O 1
ATOM 1779 N N . ILE A 1 212 ? -10.620 -8.894 7.005 1.00 97.88 212 ILE A N 1
ATOM 1780 C CA . ILE A 1 212 ? -9.793 -7.890 7.669 1.00 97.88 212 ILE A CA 1
ATOM 1781 C C . ILE A 1 212 ? -8.987 -8.582 8.756 1.00 97.88 212 ILE A C 1
ATOM 1783 O O . ILE A 1 212 ? -9.547 -9.333 9.552 1.00 97.88 212 ILE A O 1
ATOM 1787 N N . PHE A 1 213 ? -7.701 -8.261 8.826 1.00 98.12 213 PHE A N 1
ATOM 1788 C CA . PHE A 1 213 ? -6.798 -8.617 9.908 1.00 98.12 213 PHE A CA 1
ATOM 1789 C C . PHE A 1 213 ? -6.256 -7.337 10.526 1.00 98.12 213 PHE A C 1
ATOM 1791 O O . PHE A 1 213 ? -5.543 -6.577 9.876 1.00 98.12 213 PHE A O 1
ATOM 1798 N N . LEU A 1 214 ? -6.584 -7.099 11.789 1.00 97.81 214 LEU A N 1
ATOM 1799 C CA . LEU A 1 214 ? -5.953 -6.054 12.587 1.00 97.81 214 LEU A CA 1
ATOM 1800 C C . LEU A 1 214 ? -4.856 -6.721 13.402 1.00 97.81 214 LEU A C 1
ATOM 1802 O O . LEU A 1 214 ? -5.121 -7.709 14.082 1.00 97.81 214 LEU A O 1
ATOM 1806 N N . ILE A 1 215 ? -3.634 -6.214 13.291 1.00 96.94 215 ILE A N 1
ATOM 1807 C CA . ILE A 1 215 ? -2.412 -6.886 13.737 1.00 96.94 215 ILE A CA 1
ATOM 1808 C C . ILE A 1 215 ? -1.582 -5.911 14.563 1.00 96.94 215 ILE A C 1
ATOM 1810 O O . ILE A 1 215 ? -1.427 -4.753 14.183 1.00 96.94 215 ILE A O 1
ATOM 1814 N N . ARG A 1 216 ? -1.031 -6.384 15.675 1.00 95.56 216 ARG A N 1
ATOM 1815 C CA . ARG A 1 216 ? -0.109 -5.661 16.543 1.00 95.56 216 ARG A CA 1
ATOM 1816 C C . ARG A 1 216 ? 1.095 -6.545 16.835 1.00 95.56 216 ARG A C 1
ATOM 1818 O O . ARG A 1 216 ? 0.938 -7.615 17.418 1.00 95.56 216 ARG A O 1
ATOM 1825 N N . PHE A 1 217 ? 2.276 -6.103 16.426 1.00 91.06 217 PHE A N 1
ATOM 1826 C CA . PHE A 1 217 ? 3.530 -6.800 16.711 1.00 91.06 217 PHE A CA 1
ATOM 1827 C C . PHE A 1 217 ? 4.056 -6.380 18.084 1.00 91.06 217 PHE A C 1
ATOM 1829 O O . PHE A 1 217 ? 4.054 -5.195 18.407 1.00 91.06 217 PHE A O 1
ATOM 1836 N N . GLY A 1 218 ? 4.473 -7.345 18.903 1.00 83.88 218 GLY A N 1
ATOM 1837 C CA . GLY A 1 218 ? 4.976 -7.077 20.250 1.00 83.88 218 GLY A CA 1
ATOM 1838 C C . GLY A 1 218 ? 3.969 -6.416 21.206 1.00 83.88 218 GLY A C 1
ATOM 1839 O O . GLY A 1 218 ? 2.804 -6.147 20.886 1.00 83.88 218 GLY A O 1
ATOM 1840 N N . THR A 1 219 ? 4.430 -6.147 22.427 1.00 78.62 219 THR A N 1
ATOM 1841 C CA . THR A 1 219 ? 3.586 -5.647 23.528 1.00 78.62 219 THR A CA 1
ATOM 1842 C C . THR A 1 219 ? 3.246 -4.159 23.401 1.00 78.62 219 THR A C 1
ATOM 1844 O O . THR A 1 219 ? 2.187 -3.744 23.872 1.00 78.62 219 THR A O 1
ATOM 1847 N N . HIS A 1 220 ? 4.063 -3.380 22.687 1.00 81.12 220 HIS A N 1
ATOM 1848 C CA . HIS A 1 220 ? 3.893 -1.928 22.524 1.00 81.12 220 HIS A CA 1
ATOM 1849 C C . HIS A 1 220 ? 3.738 -1.470 21.067 1.00 81.12 220 HIS A C 1
ATOM 1851 O O . HIS A 1 220 ? 3.641 -0.271 20.807 1.00 81.12 220 HIS A O 1
ATOM 1857 N N . GLY A 1 221 ? 3.679 -2.399 20.107 1.00 83.56 221 GLY A N 1
ATOM 1858 C CA . GLY A 1 221 ? 3.579 -2.035 18.697 1.00 83.56 221 GLY A CA 1
ATOM 1859 C C . GLY A 1 221 ? 2.268 -1.347 18.329 1.00 83.56 221 GLY A C 1
ATOM 1860 O O . GLY A 1 221 ? 1.234 -1.469 18.998 1.00 83.56 221 GLY A O 1
ATOM 1861 N N . LYS A 1 222 ? 2.301 -0.623 17.210 1.00 92.69 222 LYS A N 1
ATOM 1862 C CA . LYS A 1 222 ? 1.110 0.030 16.654 1.00 92.69 222 LYS A CA 1
ATOM 1863 C C . LYS A 1 222 ? 0.245 -0.993 15.928 1.00 92.69 222 LYS A C 1
ATOM 1865 O O . LYS A 1 222 ? 0.746 -1.881 15.241 1.00 92.69 222 LYS A O 1
ATOM 1870 N N . TRP A 1 223 ? -1.071 -0.825 16.022 1.00 95.75 223 TRP A N 1
ATOM 1871 C CA . TRP A 1 223 ? -1.991 -1.611 15.210 1.00 95.75 223 TRP A CA 1
ATOM 1872 C C . TRP A 1 223 ? -1.809 -1.289 13.722 1.00 95.75 223 TRP A C 1
ATOM 1874 O O . TRP A 1 223 ? -1.667 -0.131 13.323 1.00 95.75 223 TRP A O 1
ATOM 1884 N N . ARG A 1 224 ? -1.848 -2.331 12.898 1.00 95.94 224 ARG A N 1
ATOM 1885 C CA . ARG A 1 224 ? -1.852 -2.297 11.434 1.00 95.94 224 ARG A CA 1
ATOM 1886 C C . ARG A 1 224 ? -3.061 -3.073 10.930 1.00 95.94 224 ARG A C 1
ATOM 1888 O O . ARG A 1 224 ? -3.605 -3.904 11.653 1.00 95.94 224 ARG A O 1
ATOM 1895 N N . MET A 1 225 ? -3.488 -2.797 9.704 1.00 97.56 225 MET A N 1
ATOM 1896 C CA . MET A 1 225 ? -4.626 -3.478 9.094 1.00 97.56 225 MET A CA 1
ATOM 1897 C C . MET A 1 225 ? -4.221 -4.057 7.745 1.00 97.56 225 MET A C 1
ATOM 1899 O O . MET A 1 225 ? -3.833 -3.304 6.855 1.00 97.56 225 MET A O 1
ATOM 1903 N N . LEU A 1 226 ? -4.337 -5.373 7.601 1.00 97.94 226 LEU A N 1
ATOM 1904 C CA . LEU A 1 226 ? -4.307 -6.062 6.316 1.00 97.94 226 LEU A CA 1
ATOM 1905 C C . LEU A 1 226 ? -5.737 -6.405 5.905 1.00 97.94 226 LEU A C 1
ATOM 1907 O O . LEU A 1 226 ? -6.564 -6.788 6.734 1.00 97.94 226 LEU A O 1
ATOM 1911 N N . VAL A 1 227 ? -6.029 -6.259 4.622 1.00 97.88 227 VAL A N 1
ATOM 1912 C CA . VAL A 1 227 ? -7.322 -6.568 4.019 1.00 97.88 227 VAL A CA 1
ATOM 1913 C C . VAL A 1 227 ? -7.084 -7.473 2.824 1.00 97.88 227 VAL A C 1
ATOM 1915 O O . VAL A 1 227 ? -6.198 -7.204 2.014 1.00 97.88 227 VAL A O 1
ATOM 1918 N N . THR A 1 228 ? -7.887 -8.525 2.712 1.00 97.69 228 THR A N 1
ATOM 1919 C CA . THR A 1 228 ? -7.866 -9.441 1.572 1.00 97.69 228 THR A CA 1
ATOM 1920 C C . THR A 1 228 ? -9.259 -9.673 0.995 1.00 97.69 228 THR A C 1
ATOM 1922 O O . THR A 1 228 ? -10.256 -9.559 1.713 1.00 97.69 228 THR A O 1
ATOM 1925 N N . THR A 1 229 ? -9.340 -9.971 -0.301 1.00 96.69 229 THR A N 1
ATOM 1926 C CA . THR A 1 229 ? -10.579 -10.454 -0.939 1.00 96.69 229 THR A CA 1
ATOM 1927 C C . THR A 1 229 ? -10.799 -11.954 -0.736 1.00 96.69 229 THR A C 1
ATOM 1929 O O . THR A 1 229 ? -11.926 -12.413 -0.896 1.00 96.69 229 THR A O 1
ATOM 1932 N N . ASP A 1 230 ? -9.772 -12.699 -0.321 1.00 95.56 230 ASP A N 1
ATOM 1933 C CA . ASP A 1 230 ? -9.898 -14.100 0.087 1.00 95.56 230 ASP A CA 1
ATOM 1934 C C . ASP A 1 230 ? -10.559 -14.205 1.470 1.00 95.56 230 ASP A C 1
ATOM 1936 O O . ASP A 1 230 ? -9.985 -13.870 2.514 1.00 95.56 230 ASP A O 1
ATOM 1940 N N . LEU A 1 231 ? -11.798 -14.693 1.492 1.00 95.69 231 LEU A N 1
ATOM 1941 C CA . LEU A 1 231 ? -12.579 -14.841 2.720 1.00 95.69 231 LEU A CA 1
ATOM 1942 C C . LEU A 1 231 ? -12.122 -16.025 3.587 1.00 95.69 231 LEU A C 1
ATOM 1944 O O . LEU A 1 231 ? -12.426 -16.056 4.791 1.00 95.69 231 LEU A O 1
ATOM 1948 N N . GLN A 1 232 ? -11.376 -16.969 3.014 1.00 95.25 232 GLN A N 1
ATOM 1949 C CA . GLN A 1 232 ? -10.873 -18.166 3.686 1.00 95.25 232 GLN A CA 1
ATOM 1950 C C . GLN A 1 232 ? -9.443 -17.996 4.204 1.00 95.25 232 GLN A C 1
ATOM 1952 O O . GLN A 1 232 ? -9.106 -18.625 5.206 1.00 95.25 232 GLN A O 1
ATOM 1957 N N . MET A 1 233 ? -8.679 -17.044 3.660 1.00 96.44 233 MET A N 1
ATOM 1958 C CA . MET A 1 233 ? -7.325 -16.666 4.086 1.00 96.44 233 MET A CA 1
ATOM 1959 C C . MET A 1 233 ? -7.102 -16.772 5.599 1.00 96.44 233 MET A C 1
ATOM 1961 O O . MET A 1 233 ? -7.847 -16.183 6.387 1.00 96.44 233 MET A O 1
ATOM 1965 N N . SER A 1 234 ? -6.076 -17.498 6.037 1.00 96.56 234 SER A N 1
ATOM 1966 C CA . SER A 1 234 ? -5.703 -17.578 7.455 1.00 96.56 234 SER A CA 1
ATOM 1967 C C . SER A 1 234 ? -4.727 -16.460 7.837 1.00 96.56 234 SER A C 1
ATOM 1969 O O . SER A 1 234 ? -4.081 -15.863 6.977 1.00 96.56 234 SER A O 1
ATOM 1971 N N . PHE A 1 235 ? -4.575 -16.187 9.139 1.00 96.25 235 PHE A N 1
ATOM 1972 C CA . PHE A 1 235 ? -3.585 -15.209 9.609 1.00 96.25 235 PHE A CA 1
ATOM 1973 C C . PHE A 1 235 ? -2.154 -15.589 9.199 1.00 96.25 235 PHE A C 1
ATOM 1975 O O . PHE A 1 235 ? -1.385 -14.741 8.765 1.00 96.25 235 PHE A O 1
ATOM 1982 N N . THR A 1 236 ? -1.785 -16.865 9.315 1.00 92.62 236 THR A N 1
ATOM 1983 C CA . THR A 1 236 ? -0.448 -17.322 8.917 1.00 92.62 236 THR A CA 1
ATOM 1984 C C . THR A 1 236 ? -0.237 -17.118 7.419 1.00 92.62 236 THR A C 1
ATOM 1986 O O . THR A 1 236 ? 0.770 -16.540 7.020 1.00 92.62 236 THR A O 1
ATOM 1989 N N . ARG A 1 237 ? -1.226 -17.492 6.596 1.00 92.19 237 ARG A N 1
ATOM 1990 C CA . ARG A 1 237 ? -1.120 -17.375 5.141 1.00 92.19 237 ARG A CA 1
ATOM 1991 C C . ARG A 1 237 ? -1.049 -15.921 4.673 1.00 92.19 237 ARG A C 1
ATOM 1993 O O . ARG A 1 237 ? -0.202 -15.612 3.843 1.00 92.19 237 ARG A O 1
ATOM 2000 N N . ILE A 1 238 ? -1.866 -15.014 5.224 1.00 94.94 238 ILE A N 1
ATOM 2001 C CA . ILE A 1 238 ? -1.807 -13.597 4.822 1.00 94.94 238 ILE A CA 1
ATOM 2002 C C . ILE A 1 238 ? -0.459 -12.966 5.179 1.00 94.94 238 ILE A C 1
ATOM 2004 O O . ILE A 1 238 ? 0.048 -12.149 4.417 1.00 94.94 238 ILE A O 1
ATOM 2008 N N . MET A 1 239 ? 0.148 -13.368 6.300 1.00 90.88 239 MET A N 1
ATOM 2009 C CA . MET A 1 239 ? 1.481 -12.906 6.690 1.00 90.88 239 MET A CA 1
ATOM 2010 C C . MET A 1 239 ? 2.566 -13.405 5.728 1.00 90.88 239 MET A C 1
ATOM 2012 O O . MET A 1 239 ? 3.437 -12.628 5.343 1.00 90.88 239 MET A O 1
ATOM 2016 N N . GLU A 1 240 ? 2.502 -14.669 5.304 1.00 85.50 240 GLU A N 1
ATOM 2017 C CA . GLU A 1 240 ? 3.435 -15.252 4.327 1.00 85.50 240 GLU A CA 1
ATOM 2018 C C . GLU A 1 240 ? 3.297 -14.604 2.948 1.00 85.50 240 GLU A C 1
ATOM 2020 O O . GLU A 1 240 ? 4.293 -14.190 2.359 1.00 85.50 240 GLU A O 1
ATOM 2025 N N . VAL A 1 241 ? 2.063 -14.434 2.467 1.00 85.62 241 VAL A N 1
ATOM 2026 C CA . VAL A 1 241 ? 1.784 -13.773 1.185 1.00 85.62 241 VAL A CA 1
ATOM 2027 C C . VAL A 1 241 ? 2.238 -12.314 1.220 1.00 85.62 241 VAL A C 1
ATOM 2029 O O . VAL A 1 241 ? 2.926 -11.852 0.313 1.00 85.62 241 VAL A O 1
ATOM 2032 N N . TYR A 1 242 ? 1.920 -11.576 2.288 1.00 89.12 242 TYR A N 1
ATOM 2033 C CA . TYR A 1 242 ? 2.295 -10.166 2.382 1.00 89.12 242 TYR A CA 1
ATOM 2034 C C . TYR A 1 242 ? 3.808 -9.961 2.554 1.00 89.12 242 TYR A C 1
ATOM 2036 O O . TYR A 1 242 ? 4.313 -8.894 2.197 1.00 89.12 242 TYR A O 1
ATOM 2044 N N . LYS A 1 243 ? 4.561 -10.975 3.018 1.00 82.56 243 LYS A N 1
ATOM 2045 C CA . LYS A 1 243 ? 6.033 -10.925 3.056 1.00 82.56 243 LYS A CA 1
ATOM 2046 C C . LYS A 1 243 ? 6.628 -10.730 1.651 1.00 82.56 243 LYS A C 1
ATOM 2048 O O . LYS A 1 243 ? 7.610 -10.012 1.506 1.00 82.56 243 LYS A O 1
ATOM 2053 N N . ILE A 1 244 ? 6.001 -11.272 0.605 1.00 81.81 244 ILE A N 1
ATOM 2054 C CA . ILE A 1 244 ? 6.471 -11.132 -0.788 1.00 81.81 244 ILE A CA 1
ATOM 2055 C C . ILE A 1 244 ? 6.518 -9.658 -1.219 1.00 81.81 244 ILE A C 1
ATOM 2057 O O . ILE A 1 244 ? 7.364 -9.257 -2.013 1.00 81.81 244 ILE A O 1
ATOM 2061 N N . ARG A 1 245 ? 5.661 -8.801 -0.652 1.00 85.75 245 ARG A N 1
ATOM 2062 C CA . ARG A 1 245 ? 5.657 -7.369 -0.966 1.00 85.75 245 ARG A CA 1
ATOM 2063 C C . ARG A 1 245 ? 7.009 -6.706 -0.670 1.00 85.75 245 ARG A C 1
ATOM 2065 O O . ARG A 1 245 ? 7.377 -5.786 -1.391 1.00 85.75 245 ARG A O 1
ATOM 2072 N N . TRP A 1 246 ? 7.769 -7.169 0.328 1.00 77.62 246 TRP A N 1
ATOM 2073 C CA . TRP A 1 246 ? 9.098 -6.621 0.645 1.00 77.62 246 TRP A CA 1
ATOM 2074 C C . TRP A 1 246 ? 10.077 -6.705 -0.533 1.00 77.62 246 TRP A C 1
ATOM 2076 O O . TRP A 1 246 ? 10.963 -5.861 -0.649 1.00 77.62 246 TRP A O 1
ATOM 2086 N N . THR A 1 247 ? 9.879 -7.647 -1.462 1.00 78.31 247 THR A N 1
ATOM 2087 C CA . THR A 1 247 ? 10.700 -7.771 -2.672 1.00 78.31 247 THR A CA 1
ATOM 2088 C C . THR A 1 247 ? 10.722 -6.482 -3.499 1.00 78.31 247 THR A C 1
ATOM 2090 O O . THR A 1 247 ? 11.754 -6.173 -4.086 1.00 78.31 247 THR A O 1
ATOM 2093 N N . ILE A 1 248 ? 9.646 -5.679 -3.511 1.00 83.75 248 ILE A N 1
ATOM 2094 C CA . ILE A 1 248 ? 9.642 -4.407 -4.256 1.00 83.75 248 ILE A CA 1
ATOM 2095 C C . ILE A 1 248 ? 10.572 -3.360 -3.625 1.00 83.75 248 ILE A C 1
ATOM 2097 O O . ILE A 1 248 ? 11.160 -2.545 -4.331 1.00 83.75 248 ILE A O 1
ATOM 2101 N N . GLU A 1 249 ? 10.733 -3.379 -2.301 1.00 82.25 249 GLU A N 1
ATOM 2102 C CA . GLU A 1 249 ? 11.629 -2.457 -1.596 1.00 82.25 249 GLU A CA 1
ATOM 2103 C C . GLU A 1 249 ? 13.087 -2.831 -1.845 1.00 82.25 249 GLU A C 1
ATOM 2105 O O . GLU A 1 249 ? 13.900 -1.957 -2.141 1.00 82.25 249 GLU A O 1
ATOM 2110 N N . VAL A 1 250 ? 13.390 -4.134 -1.812 1.00 79.06 250 VAL A N 1
ATOM 2111 C CA . VAL A 1 250 ? 14.704 -4.674 -2.184 1.00 79.06 250 VAL A CA 1
ATOM 2112 C C . VAL A 1 250 ? 15.031 -4.317 -3.632 1.00 79.06 250 VAL A C 1
ATOM 2114 O O . VAL A 1 250 ? 16.085 -3.742 -3.886 1.00 79.06 250 VAL A O 1
ATOM 2117 N N . PHE A 1 251 ? 14.090 -4.533 -4.556 1.00 83.38 251 PHE A N 1
ATOM 2118 C CA . PHE A 1 251 ? 14.213 -4.118 -5.952 1.00 83.38 251 PHE A CA 1
ATOM 2119 C C . PHE A 1 251 ? 14.574 -2.635 -6.086 1.00 83.38 251 PHE A C 1
ATOM 2121 O O . PHE A 1 251 ? 15.541 -2.293 -6.765 1.00 83.38 251 PHE A O 1
ATOM 2128 N N . PHE A 1 252 ? 13.832 -1.738 -5.427 1.00 85.25 252 PHE A N 1
ATOM 2129 C CA . PHE A 1 252 ? 14.109 -0.305 -5.519 1.00 85.25 252 PHE A CA 1
ATOM 2130 C C . PHE A 1 252 ? 15.430 0.086 -4.853 1.00 85.25 252 PHE A C 1
ATOM 2132 O O . PHE A 1 252 ? 16.097 0.992 -5.354 1.00 85.25 252 PHE A O 1
ATOM 2139 N N . LYS A 1 253 ? 15.823 -0.573 -3.757 1.00 83.06 253 LYS A N 1
ATOM 2140 C CA . LYS A 1 253 ? 17.132 -0.371 -3.122 1.00 83.06 253 LYS A CA 1
ATOM 2141 C C . LYS A 1 253 ? 18.254 -0.761 -4.084 1.00 83.06 253 LYS A C 1
ATOM 2143 O O . LYS A 1 253 ? 19.104 0.071 -4.386 1.00 83.06 253 LYS A O 1
ATOM 2148 N N . GLU A 1 254 ? 18.206 -1.977 -4.616 1.00 80.38 254 GLU A N 1
ATOM 2149 C CA . GLU A 1 254 ? 19.207 -2.521 -5.538 1.00 80.38 254 GLU A CA 1
ATOM 2150 C C . GLU A 1 254 ? 19.287 -1.700 -6.829 1.00 80.38 254 GLU A C 1
ATOM 2152 O O . GLU A 1 254 ? 20.377 -1.358 -7.281 1.00 80.38 254 GLU A O 1
ATOM 2157 N N . CYS A 1 255 ? 18.146 -1.292 -7.388 1.00 84.00 255 CYS A N 1
ATOM 2158 C CA . CYS A 1 255 ? 18.133 -0.449 -8.579 1.00 84.00 255 CYS A CA 1
ATOM 2159 C C . CYS A 1 255 ? 18.772 0.921 -8.335 1.00 84.00 255 CYS A C 1
ATOM 2161 O O . CYS A 1 255 ? 19.486 1.424 -9.198 1.00 84.00 255 CYS A O 1
ATOM 2163 N N . LYS A 1 256 ? 18.527 1.543 -7.177 1.00 84.81 256 LYS A N 1
ATOM 2164 C CA . LYS A 1 256 ? 19.121 2.846 -6.842 1.00 84.81 256 LYS A CA 1
ATOM 2165 C C . LYS A 1 256 ? 20.614 2.740 -6.547 1.00 84.81 256 LYS A C 1
ATOM 2167 O O . LYS A 1 256 ? 21.367 3.602 -6.985 1.00 84.81 256 LYS A O 1
ATOM 2172 N N . GLN A 1 257 ? 21.022 1.712 -5.802 1.00 78.81 257 GLN A N 1
ATOM 2173 C CA . GLN A 1 257 ? 22.408 1.527 -5.368 1.00 78.81 257 GLN A CA 1
ATOM 2174 C C . GLN A 1 257 ? 23.303 1.031 -6.506 1.00 78.81 257 GLN A C 1
ATOM 2176 O O . GLN A 1 257 ? 24.358 1.608 -6.741 1.00 78.81 257 GLN A O 1
ATOM 2181 N N . TYR A 1 258 ? 22.870 0.000 -7.234 1.00 78.06 258 TYR A N 1
ATOM 2182 C CA . TYR A 1 258 ? 23.715 -0.696 -8.208 1.00 78.06 258 TYR A CA 1
ATOM 2183 C C . TYR A 1 258 ? 23.393 -0.343 -9.660 1.00 78.06 258 TYR A C 1
ATOM 2185 O O . TYR A 1 258 ? 24.268 -0.418 -10.515 1.00 78.06 258 TYR A O 1
ATOM 2193 N N . LEU A 1 259 ? 22.151 0.055 -9.961 1.00 79.88 259 LEU A N 1
ATOM 2194 C CA . LEU A 1 259 ? 21.698 0.315 -11.338 1.00 79.88 259 LEU A CA 1
ATOM 2195 C C . LEU A 1 259 ? 21.407 1.795 -11.611 1.00 79.88 259 LEU A C 1
ATOM 2197 O O . LEU A 1 259 ? 20.746 2.115 -12.603 1.00 79.88 259 LEU A O 1
ATOM 2201 N N . LEU A 1 260 ? 21.891 2.676 -10.727 1.00 82.44 260 LEU A N 1
ATOM 2202 C CA . LEU A 1 260 ? 21.845 4.136 -10.841 1.00 82.44 260 LEU A CA 1
ATOM 2203 C C . LEU A 1 260 ? 20.437 4.712 -11.081 1.00 82.44 260 LEU A C 1
ATOM 2205 O O . LEU A 1 260 ? 20.291 5.813 -11.613 1.00 82.44 260 LEU A O 1
ATOM 2209 N N . LEU A 1 261 ? 19.387 3.997 -10.662 1.00 89.38 261 LEU A N 1
ATOM 2210 C CA . LEU A 1 261 ? 18.005 4.434 -10.847 1.00 89.38 261 LEU A CA 1
ATOM 2211 C C . LEU A 1 261 ? 17.783 5.810 -10.203 1.00 89.38 261 LEU A C 1
ATOM 2213 O O . LEU A 1 261 ? 17.963 5.985 -8.996 1.00 89.38 261 LEU A O 1
ATOM 2217 N N . GLY A 1 262 ? 17.341 6.773 -11.014 1.00 89.06 262 GLY A N 1
ATOM 2218 C CA . GLY A 1 262 ? 17.090 8.150 -10.582 1.00 89.06 262 GLY A CA 1
ATOM 2219 C C . GLY A 1 262 ? 18.333 9.047 -10.548 1.00 89.06 262 GLY A C 1
ATOM 2220 O O . GLY A 1 262 ? 18.261 10.137 -9.987 1.00 89.06 262 GLY A O 1
ATOM 2221 N N . LYS A 1 263 ? 19.466 8.615 -11.123 1.00 86.12 263 LYS A N 1
ATOM 2222 C CA . LYS A 1 263 ? 20.683 9.436 -11.267 1.00 86.12 263 LYS A CA 1
ATOM 2223 C C . LYS A 1 263 ? 20.821 10.115 -12.633 1.00 86.12 263 LYS A C 1
ATOM 2225 O O . LYS A 1 263 ? 21.731 10.927 -12.795 1.00 86.12 263 LYS A O 1
ATOM 2230 N N . CYS A 1 264 ? 19.921 9.843 -13.582 1.00 87.81 264 CYS A N 1
ATOM 2231 C CA . CYS A 1 264 ? 19.876 10.521 -14.878 1.00 87.81 264 CYS A CA 1
ATOM 2232 C C . CYS A 1 264 ? 19.813 12.050 -14.707 1.00 87.81 264 CYS A C 1
ATOM 2234 O O . CYS A 1 264 ? 18.888 12.566 -14.085 1.00 87.81 264 CYS A O 1
ATOM 2236 N N . GLN A 1 265 ? 20.783 12.766 -15.284 1.00 88.69 265 GLN A N 1
ATOM 2237 C CA . GLN A 1 265 ? 20.844 14.237 -15.274 1.00 88.69 265 GLN A CA 1
ATOM 2238 C C . GLN A 1 265 ? 20.210 14.870 -16.523 1.00 88.69 265 GLN A C 1
ATOM 2240 O O . GLN A 1 265 ? 20.308 16.077 -16.734 1.00 88.69 265 GLN A O 1
ATOM 2245 N N . SER A 1 266 ? 19.573 14.064 -17.380 1.00 88.75 266 SER A N 1
ATOM 2246 C CA . SER A 1 266 ? 18.919 14.588 -18.576 1.00 88.75 266 SER A CA 1
ATOM 2247 C C . SER A 1 266 ? 17.694 15.419 -18.204 1.00 88.75 266 SER A C 1
ATOM 2249 O O . SER A 1 266 ? 16.856 15.004 -17.400 1.00 88.75 266 SER A O 1
ATOM 2251 N N . GLN A 1 267 ? 17.569 16.580 -18.842 1.00 88.06 267 GLN A N 1
ATOM 2252 C CA . GLN A 1 267 ? 16.400 17.452 -18.729 1.00 88.06 267 GLN A CA 1
ATOM 2253 C C . GLN A 1 267 ? 15.238 16.987 -19.628 1.00 88.06 267 GLN A C 1
ATOM 2255 O O . GLN A 1 267 ? 14.116 17.476 -19.493 1.00 88.06 267 GLN A O 1
ATOM 2260 N N . ASP A 1 268 ? 15.472 16.022 -20.529 1.00 88.38 268 ASP A N 1
ATOM 2261 C CA . ASP A 1 268 ? 14.421 15.426 -21.353 1.00 88.38 268 ASP A CA 1
ATOM 2262 C C . ASP A 1 268 ? 13.724 14.280 -20.608 1.00 88.38 268 ASP A C 1
ATOM 2264 O O . ASP A 1 268 ? 14.318 13.244 -20.303 1.00 88.38 268 ASP A O 1
ATOM 2268 N N . PHE A 1 269 ? 12.421 14.439 -20.375 1.00 89.19 269 PHE A N 1
ATOM 2269 C CA . PHE A 1 269 ? 11.573 13.411 -19.774 1.00 89.19 269 PHE A CA 1
ATOM 2270 C C . PHE A 1 269 ? 11.618 12.070 -20.528 1.00 89.19 269 PHE A C 1
ATOM 2272 O O . PHE A 1 269 ? 11.586 11.016 -19.897 1.00 89.19 269 PHE A O 1
ATOM 2279 N N . ASP A 1 270 ? 11.740 12.073 -21.859 1.00 90.12 270 ASP A N 1
ATOM 2280 C CA . ASP A 1 270 ? 11.810 10.827 -22.631 1.00 90.12 270 ASP A CA 1
ATOM 2281 C C . ASP A 1 270 ? 13.108 10.064 -22.317 1.00 90.12 270 ASP A C 1
ATOM 2283 O O . ASP A 1 270 ? 13.091 8.839 -22.181 1.00 90.12 270 ASP A O 1
ATOM 2287 N N . ALA A 1 271 ? 14.216 10.789 -22.128 1.00 89.50 271 ALA A N 1
ATOM 2288 C CA . ALA A 1 271 ? 15.495 10.213 -21.726 1.00 89.50 271 ALA A CA 1
ATOM 2289 C C . ALA A 1 271 ? 15.442 9.666 -20.292 1.00 89.50 271 ALA A C 1
ATOM 2291 O O . ALA A 1 271 ? 15.945 8.573 -20.045 1.00 89.50 271 ALA A O 1
ATOM 2292 N N . GLN A 1 272 ? 14.770 10.358 -19.364 1.00 91.38 272 GLN A N 1
ATOM 2293 C CA . GLN A 1 272 ? 14.576 9.849 -17.998 1.00 91.38 272 GLN A CA 1
ATOM 2294 C C . GLN A 1 272 ? 13.739 8.563 -17.965 1.00 91.38 272 GLN A C 1
ATOM 2296 O O . GLN A 1 272 ? 14.043 7.634 -17.211 1.00 91.38 272 GLN A O 1
ATOM 2301 N N . ILE A 1 273 ? 12.695 8.481 -18.797 1.00 91.69 273 ILE A N 1
ATOM 2302 C CA . ILE A 1 273 ? 11.890 7.263 -18.943 1.00 91.69 273 ILE A CA 1
ATOM 2303 C C . ILE A 1 273 ? 12.723 6.129 -19.543 1.00 91.69 273 ILE A C 1
ATOM 2305 O O . ILE A 1 273 ? 12.625 4.995 -19.067 1.00 91.69 273 ILE A O 1
ATOM 2309 N N . ALA A 1 274 ? 13.534 6.413 -20.564 1.00 88.31 274 ALA A N 1
ATOM 2310 C CA . ALA A 1 274 ? 14.411 5.421 -21.176 1.00 88.31 274 ALA A CA 1
ATOM 2311 C C . ALA A 1 274 ? 15.434 4.879 -20.167 1.00 88.31 274 ALA A C 1
ATOM 2313 O O . ALA A 1 274 ? 15.516 3.665 -19.994 1.00 88.31 274 ALA A O 1
ATOM 2314 N N . ASP A 1 275 ? 16.131 5.759 -19.444 1.00 88.75 275 ASP A N 1
ATOM 2315 C CA . ASP A 1 275 ? 17.092 5.390 -18.398 1.00 88.75 275 ASP A CA 1
ATOM 2316 C C . ASP A 1 275 ? 16.441 4.531 -17.305 1.00 88.75 275 ASP A C 1
ATOM 2318 O O . ASP A 1 275 ? 16.884 3.416 -17.033 1.00 88.75 275 ASP A O 1
ATOM 2322 N N . THR A 1 276 ? 15.296 4.979 -16.778 1.00 93.12 276 THR A N 1
ATOM 2323 C CA . THR A 1 276 ? 14.521 4.221 -15.785 1.00 93.12 276 THR A CA 1
ATOM 2324 C C . THR A 1 276 ? 14.141 2.834 -16.305 1.00 93.12 276 THR A C 1
ATOM 2326 O O . THR A 1 276 ? 14.281 1.840 -15.594 1.00 93.12 276 THR A O 1
ATOM 2329 N N . THR A 1 277 ? 13.678 2.747 -17.554 1.00 90.12 277 THR A N 1
ATOM 2330 C CA . THR A 1 277 ? 13.287 1.475 -18.178 1.00 90.12 277 THR A CA 1
ATOM 2331 C C . THR A 1 277 ? 14.491 0.549 -18.340 1.00 90.12 277 THR A C 1
ATOM 2333 O O . THR A 1 277 ? 14.387 -0.641 -18.044 1.00 90.12 277 THR A O 1
ATOM 2336 N N . LEU A 1 278 ? 15.645 1.080 -18.749 1.00 86.25 278 LEU A N 1
ATOM 2337 C CA . LEU A 1 278 ? 16.886 0.318 -18.862 1.00 86.25 278 LEU A CA 1
ATOM 2338 C C . LEU A 1 278 ? 17.346 -0.211 -17.501 1.00 86.25 278 LEU A C 1
ATOM 2340 O O . LEU A 1 278 ? 17.697 -1.385 -17.416 1.00 86.25 278 LEU A O 1
ATOM 2344 N N . SER A 1 279 ? 17.280 0.583 -16.427 1.00 86.00 279 SER A N 1
ATOM 2345 C CA . SER A 1 279 ? 17.580 0.097 -15.072 1.00 86.00 279 SER A CA 1
ATOM 2346 C C . SER A 1 279 ? 16.650 -1.048 -14.657 1.00 86.00 279 SER A C 1
ATOM 2348 O O . SER A 1 279 ? 17.119 -2.043 -14.107 1.00 86.00 279 SER A O 1
ATOM 2350 N N . MET A 1 280 ? 15.353 -0.972 -14.979 1.00 88.44 280 MET A N 1
ATOM 2351 C CA . MET A 1 280 ? 14.405 -2.063 -14.706 1.00 88.44 280 MET A CA 1
ATOM 2352 C C . MET A 1 280 ? 14.712 -3.328 -15.520 1.00 88.44 280 MET A C 1
ATOM 2354 O O 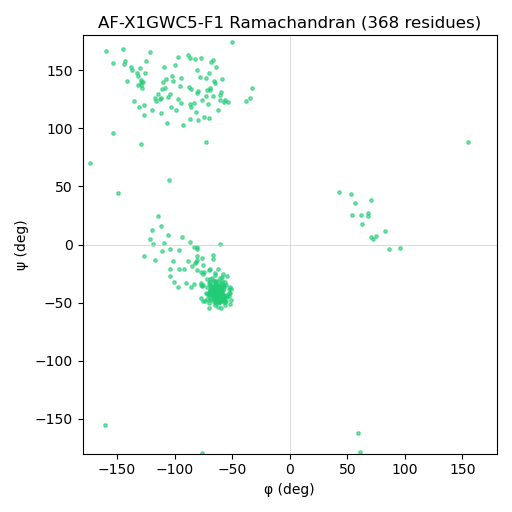. MET A 1 280 ? 14.665 -4.428 -14.977 1.00 88.44 280 MET A O 1
ATOM 2358 N N . ILE A 1 281 ? 15.054 -3.199 -16.806 1.00 85.50 281 ILE A N 1
ATOM 2359 C CA . ILE A 1 281 ? 15.420 -4.343 -17.658 1.00 85.50 281 ILE A CA 1
ATOM 2360 C C . ILE A 1 281 ? 16.718 -4.990 -17.163 1.00 85.50 281 ILE A C 1
ATOM 2362 O O . ILE A 1 281 ? 16.768 -6.210 -17.018 1.00 85.50 281 ILE A O 1
ATOM 2366 N N . ARG A 1 282 ? 17.742 -4.187 -16.842 1.00 81.69 282 ARG A N 1
ATOM 2367 C CA . ARG A 1 282 ? 19.007 -4.668 -16.259 1.00 81.69 282 ARG A CA 1
ATOM 2368 C C . ARG A 1 282 ? 18.751 -5.463 -14.984 1.00 81.69 282 ARG A C 1
ATOM 2370 O O . ARG A 1 282 ? 19.289 -6.554 -14.832 1.00 81.69 282 ARG A O 1
ATOM 2377 N N . TYR A 1 283 ? 17.875 -4.960 -14.113 1.00 84.62 283 TYR A N 1
ATOM 2378 C CA . TYR A 1 283 ? 17.460 -5.688 -12.920 1.00 84.62 283 TYR A CA 1
ATOM 2379 C C . TYR A 1 283 ? 16.832 -7.038 -13.260 1.00 84.62 283 TYR A C 1
ATOM 2381 O O . TYR A 1 283 ? 17.186 -8.047 -12.665 1.00 84.62 283 TYR A O 1
ATOM 2389 N N . LEU A 1 284 ? 15.891 -7.083 -14.204 1.00 81.50 284 LEU A N 1
ATOM 2390 C CA . LEU A 1 284 ? 15.220 -8.333 -14.561 1.00 81.50 284 LEU A CA 1
ATOM 2391 C C . LEU A 1 284 ? 16.204 -9.369 -15.116 1.00 81.50 284 LEU A C 1
ATOM 2393 O O . LEU A 1 284 ? 16.145 -10.524 -14.702 1.00 81.50 284 LEU A O 1
ATOM 2397 N N . LEU A 1 285 ? 17.127 -8.952 -15.987 1.00 78.31 285 LEU A N 1
ATOM 2398 C CA . LEU A 1 285 ? 18.152 -9.827 -16.564 1.00 78.31 285 LEU A CA 1
ATOM 2399 C C . LEU A 1 285 ? 19.095 -10.382 -15.493 1.00 78.31 285 LEU A C 1
ATOM 2401 O O . LEU A 1 285 ? 19.290 -11.592 -15.423 1.00 78.31 285 LEU A O 1
ATOM 2405 N N . LEU A 1 286 ? 19.613 -9.517 -14.617 1.00 76.12 286 LEU A N 1
ATOM 2406 C CA . LEU A 1 286 ? 20.468 -9.934 -13.503 1.00 76.12 286 LEU A CA 1
ATOM 2407 C C . LEU A 1 286 ? 19.710 -10.856 -12.540 1.00 76.12 286 LEU A C 1
ATOM 2409 O O . LEU A 1 286 ? 20.220 -11.891 -12.140 1.00 76.12 286 LEU A O 1
ATOM 2413 N N . SER A 1 287 ? 18.457 -10.533 -12.215 1.00 74.62 287 SER A N 1
ATOM 2414 C CA . SER A 1 287 ? 17.621 -11.339 -11.315 1.00 74.62 287 SER A CA 1
ATOM 2415 C C . SER A 1 287 ? 17.344 -12.717 -11.881 1.00 74.62 287 SER A C 1
ATOM 2417 O O . SER A 1 287 ? 17.207 -13.669 -11.117 1.00 74.62 287 SER A O 1
ATOM 2419 N N . TYR A 1 288 ? 17.177 -12.802 -13.198 1.00 73.75 288 TYR A N 1
ATOM 2420 C CA . TYR A 1 288 ? 16.959 -14.055 -13.893 1.00 73.75 288 TYR A CA 1
ATOM 2421 C C . TYR A 1 288 ? 18.231 -14.901 -13.881 1.00 73.75 288 TYR A C 1
ATOM 2423 O O . TYR A 1 288 ? 18.191 -16.015 -13.367 1.00 73.75 288 TYR A O 1
ATOM 2431 N N . TYR A 1 289 ? 19.351 -14.334 -14.345 1.00 71.31 289 TYR A N 1
ATOM 2432 C CA . TYR A 1 289 ? 20.659 -14.991 -14.358 1.00 71.31 289 TYR A CA 1
ATOM 2433 C C . TYR A 1 289 ? 21.032 -15.537 -12.971 1.00 71.31 289 TYR A C 1
ATOM 2435 O O . TYR A 1 289 ? 21.419 -16.692 -12.817 1.00 71.31 289 TYR A O 1
ATOM 2443 N N . GLU A 1 290 ? 20.814 -14.745 -11.926 1.00 65.56 290 GLU A N 1
ATOM 2444 C CA . GLU A 1 290 ? 21.129 -15.150 -10.557 1.00 65.56 290 GLU A CA 1
ATOM 2445 C C . GLU A 1 290 ? 20.291 -16.318 -10.043 1.00 65.56 290 GLU A C 1
ATOM 2447 O O . GLU A 1 290 ? 20.801 -17.230 -9.384 1.00 65.56 290 GLU A O 1
ATOM 2452 N N . ARG A 1 291 ? 18.996 -16.327 -10.367 1.00 65.44 291 ARG A N 1
ATOM 2453 C CA . ARG A 1 291 ? 18.115 -17.430 -9.976 1.00 65.44 291 ARG A CA 1
ATOM 2454 C C . ARG A 1 291 ? 18.462 -18.713 -10.713 1.00 65.44 291 ARG A C 1
ATOM 2456 O O . ARG A 1 291 ? 18.362 -19.772 -10.105 1.00 65.44 291 ARG A O 1
ATOM 2463 N N . THR A 1 292 ? 18.862 -18.622 -11.981 1.00 65.25 292 THR A N 1
ATOM 2464 C CA . THR A 1 292 ? 19.201 -19.799 -12.787 1.00 65.25 292 THR A CA 1
ATOM 2465 C C . THR A 1 292 ? 20.573 -20.373 -12.449 1.00 65.25 292 THR A C 1
ATOM 2467 O O . THR A 1 292 ? 20.730 -21.586 -12.513 1.00 65.25 292 THR A O 1
ATOM 2470 N N . HIS A 1 293 ? 21.549 -19.540 -12.067 1.00 59.94 293 HIS A N 1
ATOM 2471 C CA . HIS A 1 293 ? 22.930 -19.988 -11.840 1.00 59.94 293 HIS A CA 1
ATOM 2472 C C . HIS A 1 293 ? 23.307 -20.197 -10.367 1.00 59.94 293 HIS A C 1
ATOM 2474 O O . HIS A 1 293 ? 24.101 -21.085 -10.073 1.00 59.94 293 HIS A O 1
ATOM 2480 N N . TYR A 1 294 ? 22.745 -19.426 -9.430 1.00 61.41 294 TYR A N 1
ATOM 2481 C CA . TYR A 1 294 ? 23.191 -19.437 -8.025 1.00 61.41 294 TYR A CA 1
ATOM 2482 C C . TYR A 1 294 ? 22.071 -19.687 -7.007 1.00 61.41 294 TYR A C 1
ATOM 2484 O O . TYR A 1 294 ? 22.340 -19.887 -5.812 1.00 61.41 294 TYR A O 1
ATOM 2492 N N . GLY A 1 295 ? 20.811 -19.658 -7.456 1.00 59.09 295 GLY A N 1
ATOM 2493 C CA . GLY A 1 295 ? 19.637 -19.763 -6.591 1.00 59.09 295 GLY A CA 1
ATOM 2494 C C . GLY A 1 295 ? 19.542 -18.619 -5.573 1.00 59.09 295 GLY A C 1
ATOM 2495 O O . GLY A 1 295 ? 18.985 -18.805 -4.492 1.00 59.09 295 GLY A O 1
ATOM 2496 N N . THR A 1 296 ? 20.135 -17.457 -5.871 1.00 56.28 296 THR A N 1
ATOM 2497 C CA . THR A 1 296 ? 20.198 -16.290 -4.973 1.00 56.28 296 THR A CA 1
ATOM 2498 C C . THR A 1 296 ? 19.556 -15.045 -5.588 1.00 56.28 296 THR A C 1
ATOM 2500 O O . THR A 1 296 ? 19.244 -15.002 -6.775 1.00 56.28 296 THR A O 1
ATOM 2503 N N . THR A 1 297 ? 19.298 -14.025 -4.763 1.00 60.22 297 THR A N 1
ATOM 2504 C CA . THR A 1 297 ? 18.853 -12.700 -5.227 1.00 60.22 297 THR A CA 1
ATOM 2505 C C . THR A 1 297 ? 20.046 -11.851 -5.681 1.00 60.22 297 THR A C 1
ATOM 2507 O O . THR A 1 297 ? 21.175 -12.089 -5.249 1.00 60.22 297 THR A O 1
ATOM 2510 N N . ILE A 1 298 ? 19.799 -10.822 -6.504 1.00 55.31 298 ILE A N 1
ATOM 2511 C CA . ILE A 1 298 ? 20.832 -9.897 -7.014 1.00 55.31 298 ILE A CA 1
ATOM 2512 C C . ILE A 1 298 ? 21.705 -9.326 -5.893 1.00 55.31 298 ILE A C 1
ATOM 2514 O O . ILE A 1 298 ? 22.929 -9.347 -5.991 1.00 55.31 298 ILE A O 1
ATOM 2518 N N . GLY A 1 299 ? 21.104 -8.837 -4.808 1.00 55.47 299 GLY A N 1
ATOM 2519 C CA . GLY A 1 299 ? 21.842 -8.294 -3.670 1.00 55.47 299 GLY A CA 1
ATOM 2520 C C . GLY A 1 299 ? 22.676 -9.339 -2.938 1.00 55.47 299 GLY A C 1
ATOM 2521 O O . GLY A 1 299 ? 23.688 -8.986 -2.338 1.00 55.47 299 GLY A O 1
ATOM 2522 N N . GLY A 1 300 ? 22.304 -10.620 -3.021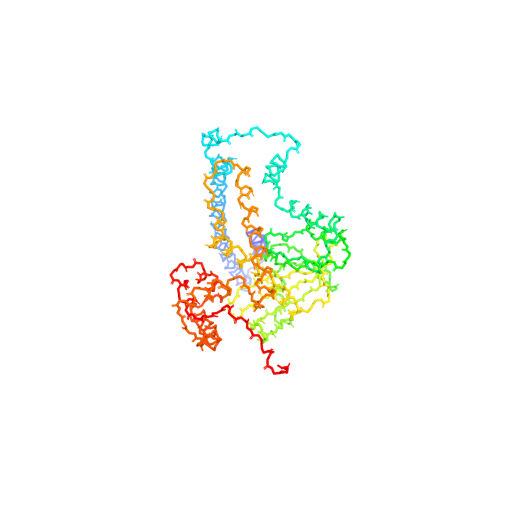 1.00 57.38 300 GLY A N 1
ATOM 2523 C CA . GLY A 1 300 ? 23.128 -11.732 -2.556 1.00 57.38 300 GLY A CA 1
ATOM 2524 C C . GLY A 1 300 ? 24.415 -11.876 -3.369 1.00 57.38 300 GLY A C 1
ATOM 2525 O O . GLY A 1 300 ? 25.471 -12.095 -2.784 1.00 57.38 300 GLY A O 1
ATOM 2526 N N . LEU A 1 301 ? 24.360 -11.682 -4.690 1.00 52.06 301 LEU A N 1
ATOM 2527 C CA . LEU A 1 301 ? 25.542 -11.730 -5.551 1.00 52.06 301 LEU A CA 1
ATOM 2528 C C . LEU A 1 301 ? 26.396 -10.472 -5.463 1.00 52.06 301 LEU A C 1
ATOM 2530 O O . LEU A 1 301 ? 27.598 -10.600 -5.315 1.00 52.06 301 LEU A O 1
ATOM 2534 N N . PHE A 1 302 ? 25.825 -9.264 -5.509 1.00 51.25 302 PHE A N 1
ATOM 2535 C CA . PHE A 1 302 ? 26.630 -8.044 -5.329 1.00 51.25 302 PHE A CA 1
ATOM 2536 C C . PHE A 1 302 ? 27.362 -8.066 -3.991 1.00 51.25 302 PHE A C 1
ATOM 2538 O O . PHE A 1 302 ? 28.509 -7.633 -3.909 1.00 51.25 302 PHE A O 1
ATOM 2545 N N . ARG A 1 303 ? 26.729 -8.645 -2.965 1.00 54.38 303 ARG A N 1
ATOM 2546 C CA . ARG A 1 303 ? 27.375 -8.949 -1.695 1.00 54.38 303 ARG A CA 1
ATOM 2547 C C . ARG A 1 303 ? 28.464 -10.000 -1.862 1.00 54.38 303 ARG A C 1
ATOM 2549 O O . ARG A 1 303 ? 29.577 -9.688 -1.495 1.00 54.38 303 ARG A O 1
ATOM 2556 N N . LYS A 1 304 ? 28.212 -11.160 -2.477 1.00 53.16 304 LYS A N 1
ATOM 2557 C CA . LYS A 1 304 ? 29.252 -12.172 -2.762 1.00 53.16 304 LYS A CA 1
ATOM 2558 C C . LYS A 1 304 ? 30.412 -11.657 -3.615 1.00 53.16 304 LYS A C 1
ATOM 2560 O O . LYS A 1 304 ? 31.525 -12.072 -3.378 1.00 53.16 304 LYS A O 1
ATOM 2565 N N . LEU A 1 305 ? 30.193 -10.753 -4.564 1.00 43.69 305 LEU A N 1
ATOM 2566 C CA . LEU A 1 305 ? 31.239 -10.128 -5.379 1.00 43.69 305 LEU A CA 1
ATOM 2567 C C . LEU A 1 305 ? 32.010 -9.072 -4.579 1.00 43.69 305 LEU A C 1
ATOM 2569 O O . LEU A 1 305 ? 33.218 -8.951 -4.728 1.00 43.69 305 LEU A O 1
ATOM 2573 N N . SER A 1 306 ? 31.327 -8.354 -3.683 1.00 46.06 306 SER A N 1
ATOM 2574 C CA . SER A 1 306 ? 31.959 -7.434 -2.723 1.00 46.06 306 SER A CA 1
ATOM 2575 C C . SER A 1 306 ? 32.669 -8.174 -1.579 1.00 46.06 306 SER A C 1
ATOM 2577 O O . SER A 1 306 ? 33.566 -7.628 -0.952 1.00 46.06 306 SER A O 1
ATOM 2579 N N . GLN A 1 307 ? 32.260 -9.411 -1.303 1.00 41.47 307 GLN A N 1
ATOM 2580 C CA . GLN A 1 307 ? 32.733 -10.289 -0.232 1.00 41.47 307 GLN A CA 1
ATOM 2581 C C . GLN A 1 307 ? 33.717 -11.346 -0.761 1.00 41.47 307 GLN A C 1
ATOM 2583 O O . GLN A 1 307 ? 34.508 -11.875 -0.006 1.00 41.47 307 GLN A O 1
ATOM 2588 N N . ALA A 1 308 ? 33.808 -11.553 -2.074 1.00 41.56 308 ALA A N 1
ATOM 2589 C CA . ALA A 1 308 ? 34.957 -12.185 -2.724 1.00 41.56 308 ALA A CA 1
ATOM 2590 C C . ALA A 1 308 ? 36.223 -11.309 -2.613 1.00 41.56 308 ALA A C 1
ATOM 2592 O O . ALA A 1 308 ? 37.316 -11.768 -2.917 1.00 41.56 308 ALA A O 1
ATOM 2593 N N . ALA A 1 309 ? 36.084 -10.064 -2.137 1.00 41.03 309 ALA A N 1
ATOM 2594 C CA . ALA A 1 309 ? 37.190 -9.247 -1.652 1.00 41.03 309 ALA A CA 1
ATOM 2595 C C . ALA A 1 309 ? 37.489 -9.444 -0.145 1.00 41.03 309 ALA A C 1
ATOM 2597 O O . ALA A 1 309 ? 38.538 -8.994 0.302 1.00 41.03 309 ALA A O 1
ATOM 2598 N N . ILE A 1 310 ? 36.598 -10.074 0.642 1.00 40.34 310 ILE A N 1
ATOM 2599 C CA . ILE A 1 310 ? 36.748 -10.342 2.090 1.00 40.34 310 ILE A CA 1
ATOM 2600 C C . ILE A 1 310 ? 35.920 -11.593 2.495 1.00 40.34 310 ILE A C 1
ATOM 2602 O O . ILE A 1 310 ? 34.718 -11.495 2.754 1.00 40.34 310 ILE A O 1
ATOM 2606 N N . GLU A 1 311 ? 36.579 -12.754 2.539 1.00 39.41 311 GLU A N 1
ATOM 2607 C CA . GLU A 1 311 ? 36.114 -14.087 2.993 1.00 39.41 311 GLU A CA 1
ATOM 2608 C C . GLU A 1 311 ? 35.431 -14.110 4.383 1.00 39.41 311 GLU A C 1
ATOM 2610 O O . GLU A 1 311 ? 35.578 -13.187 5.180 1.00 39.41 311 GLU A O 1
ATOM 2615 N N . GLU A 1 312 ? 34.855 -15.215 4.870 1.00 41.66 312 GLU A N 1
ATOM 2616 C CA . GLU A 1 312 ? 33.752 -16.089 4.432 1.00 41.66 312 GLU A CA 1
ATOM 2617 C C . GLU A 1 312 ? 33.179 -16.736 5.739 1.00 41.66 312 GLU A C 1
ATOM 2619 O O . GLU A 1 312 ? 33.879 -16.839 6.743 1.00 41.66 312 GLU A O 1
ATOM 2624 N N . ASN A 1 313 ? 31.911 -17.176 5.750 1.00 44.91 313 ASN A N 1
ATOM 2625 C CA . ASN A 1 313 ? 31.333 -18.208 6.652 1.00 44.91 313 ASN A CA 1
ATOM 2626 C C . ASN A 1 313 ? 31.133 -18.030 8.189 1.00 44.91 313 ASN A C 1
ATOM 2628 O O . ASN A 1 313 ? 30.978 -19.030 8.883 1.00 44.91 313 ASN A O 1
ATOM 2632 N N . LEU A 1 314 ? 30.952 -16.817 8.737 1.00 46.34 314 LEU A N 1
ATOM 2633 C CA . LEU A 1 314 ? 30.493 -16.627 10.146 1.00 46.34 314 LEU A CA 1
ATOM 2634 C C . LEU A 1 314 ? 29.060 -16.050 10.292 1.00 46.34 314 LEU A C 1
ATOM 2636 O O . LEU A 1 314 ? 28.536 -15.887 11.391 1.00 46.34 314 LEU A O 1
ATOM 2640 N N . LEU A 1 315 ? 28.422 -15.667 9.182 1.00 47.62 315 LEU A N 1
ATOM 2641 C CA . LEU A 1 315 ? 27.343 -14.664 9.184 1.00 47.62 315 LEU A CA 1
ATOM 2642 C C . LEU A 1 315 ? 25.916 -15.208 9.331 1.00 47.62 315 LEU A C 1
ATOM 2644 O O . LEU A 1 315 ? 25.023 -14.455 9.721 1.00 47.62 315 LEU A O 1
ATOM 2648 N N . ALA A 1 316 ? 25.683 -16.484 9.018 1.00 43.97 316 ALA A N 1
ATOM 2649 C CA . ALA A 1 316 ? 24.340 -17.060 9.061 1.00 43.97 316 ALA A CA 1
ATOM 2650 C C . ALA A 1 316 ? 23.832 -17.205 10.507 1.00 43.97 316 ALA A C 1
ATOM 2652 O O . ALA A 1 316 ? 22.719 -16.769 10.806 1.00 43.97 316 ALA A O 1
ATOM 2653 N N . ASP A 1 317 ? 24.677 -17.686 11.420 1.00 47.88 317 ASP A N 1
ATOM 2654 C CA . ASP A 1 317 ? 24.302 -17.907 12.821 1.00 47.88 317 ASP A CA 1
ATOM 2655 C C . ASP A 1 317 ? 24.142 -16.591 13.597 1.00 47.88 317 ASP A C 1
ATOM 2657 O O . ASP A 1 317 ? 23.212 -16.430 14.386 1.00 47.88 317 ASP A O 1
ATOM 2661 N N . ILE A 1 318 ? 24.974 -15.587 13.304 1.00 55.44 318 ILE A N 1
ATOM 2662 C CA . ILE A 1 318 ? 24.924 -14.268 13.959 1.00 55.44 318 ILE A CA 1
ATOM 2663 C C . ILE A 1 318 ? 23.624 -13.516 13.633 1.00 55.44 318 ILE A C 1
ATOM 2665 O O . ILE A 1 318 ? 23.115 -12.764 14.467 1.00 55.44 318 ILE A O 1
ATOM 2669 N N . SER A 1 319 ? 23.049 -13.732 12.446 1.00 54.25 319 SER A N 1
ATOM 2670 C CA . SER A 1 319 ? 21.860 -13.003 11.988 1.00 54.25 319 SER A CA 1
ATOM 2671 C C . SER A 1 319 ? 20.619 -13.256 12.855 1.00 54.25 319 SER A C 1
ATOM 2673 O O . SER A 1 319 ? 19.853 -12.329 13.127 1.00 54.25 319 SER A O 1
ATOM 2675 N N . ILE A 1 320 ? 20.451 -14.486 13.352 1.00 55.19 320 ILE A N 1
ATOM 2676 C CA . ILE A 1 320 ? 19.331 -14.871 14.219 1.00 55.19 320 ILE A CA 1
ATOM 2677 C C . ILE A 1 320 ? 19.484 -14.200 15.587 1.00 55.19 320 ILE A C 1
ATOM 2679 O O . ILE A 1 320 ? 18.572 -13.499 16.032 1.00 55.19 320 ILE A O 1
ATOM 2683 N N . TYR A 1 321 ? 20.663 -14.326 16.204 1.00 58.66 321 TYR A N 1
ATOM 2684 C CA . TYR A 1 321 ? 20.961 -13.698 17.495 1.00 58.66 321 TYR A CA 1
ATOM 2685 C C . TYR A 1 321 ? 20.885 -12.171 17.434 1.00 58.66 321 TYR A C 1
ATOM 2687 O O . TYR A 1 321 ? 20.475 -11.523 18.395 1.00 58.66 321 TYR A O 1
ATOM 2695 N N . PHE A 1 322 ? 21.213 -11.571 16.291 1.00 66.88 322 PHE A N 1
ATOM 2696 C CA . PHE A 1 322 ? 21.137 -10.127 16.128 1.00 66.88 322 PHE A CA 1
ATOM 2697 C C . PHE A 1 322 ? 19.705 -9.608 15.931 1.00 66.88 322 PHE A C 1
ATOM 2699 O O . PHE A 1 322 ? 19.381 -8.543 16.453 1.00 66.88 322 PHE A O 1
ATOM 2706 N N . ILE A 1 323 ? 18.808 -10.340 15.252 1.00 68.69 323 ILE A N 1
ATOM 2707 C CA . ILE A 1 323 ? 17.375 -9.977 15.225 1.00 68.69 323 ILE A CA 1
ATOM 2708 C C . ILE A 1 323 ? 16.793 -10.013 16.642 1.00 68.69 323 ILE A C 1
ATOM 2710 O O . ILE A 1 323 ? 16.031 -9.117 17.012 1.00 68.69 323 ILE A O 1
ATOM 2714 N N . GLU A 1 324 ? 17.175 -11.003 17.450 1.00 72.12 324 GLU A N 1
ATOM 2715 C CA . GLU A 1 324 ? 16.778 -11.063 18.859 1.00 72.12 324 GLU A CA 1
ATOM 2716 C C . GLU A 1 324 ? 17.347 -9.890 19.665 1.00 72.12 324 GLU A C 1
ATOM 2718 O O . GLU A 1 324 ? 16.604 -9.238 20.398 1.00 72.12 324 GLU A O 1
ATOM 2723 N N . LEU A 1 325 ? 18.619 -9.541 19.457 1.00 72.94 325 LEU A N 1
ATOM 2724 C CA . LEU A 1 325 ? 19.260 -8.381 20.076 1.00 72.94 325 LEU A CA 1
ATOM 2725 C C . LEU A 1 325 ? 18.562 -7.060 19.700 1.00 72.94 325 LEU A C 1
ATOM 2727 O O . LEU A 1 325 ? 18.277 -6.238 20.568 1.00 72.94 325 LEU A O 1
ATOM 2731 N N . LEU A 1 326 ? 18.234 -6.854 18.420 1.00 75.88 326 LEU A N 1
ATOM 2732 C CA . LEU A 1 326 ? 17.503 -5.671 17.951 1.00 75.88 326 LEU A CA 1
ATOM 2733 C C . LEU A 1 326 ? 16.093 -5.604 18.530 1.00 75.88 326 LEU A C 1
ATOM 2735 O O . LEU A 1 326 ? 15.583 -4.514 18.786 1.00 75.88 326 LEU A O 1
ATOM 2739 N N . GLN A 1 327 ? 15.456 -6.755 18.730 1.00 76.00 327 GLN A N 1
ATOM 2740 C CA . GLN A 1 327 ? 14.153 -6.816 19.367 1.00 76.00 327 GLN A CA 1
ATOM 2741 C C . GLN A 1 327 ? 14.241 -6.407 20.844 1.00 76.00 327 GLN A C 1
ATOM 2743 O O . GLN A 1 327 ? 13.415 -5.614 21.293 1.00 76.00 327 GLN A O 1
ATOM 2748 N N . ILE A 1 328 ? 15.278 -6.852 21.560 1.00 78.44 328 ILE A N 1
ATOM 2749 C CA . ILE A 1 328 ? 15.567 -6.417 22.935 1.00 78.44 328 ILE A CA 1
ATOM 2750 C C . ILE A 1 328 ? 15.858 -4.910 22.975 1.00 78.44 328 ILE A C 1
ATOM 2752 O O . ILE A 1 328 ? 15.310 -4.205 23.819 1.00 78.44 328 ILE A O 1
ATOM 2756 N N . PHE A 1 329 ? 16.654 -4.378 22.043 1.00 75.44 329 PHE A N 1
ATOM 2757 C CA . PHE A 1 329 ? 16.923 -2.938 21.972 1.00 75.44 329 PHE A CA 1
ATOM 2758 C C . PHE A 1 329 ? 15.675 -2.111 21.670 1.00 75.44 329 PHE A C 1
ATOM 2760 O O . PHE A 1 329 ? 15.477 -1.065 22.285 1.00 75.44 329 PHE A O 1
ATOM 2767 N N . ALA A 1 330 ? 14.816 -2.575 20.762 1.00 79.12 330 ALA A N 1
ATOM 2768 C CA . ALA A 1 330 ? 13.544 -1.922 20.476 1.00 79.12 330 ALA A CA 1
ATOM 2769 C C . ALA A 1 330 ? 12.634 -1.910 21.719 1.00 79.12 330 ALA A C 1
ATOM 2771 O O . ALA A 1 330 ? 12.012 -0.889 22.016 1.00 79.12 330 ALA A O 1
ATOM 2772 N N . GLU A 1 331 ? 12.609 -3.006 22.483 1.00 78.00 331 GLU A N 1
ATOM 2773 C CA . GLU A 1 331 ? 11.873 -3.099 23.748 1.00 78.00 331 GLU A CA 1
ATOM 2774 C C . GLU A 1 331 ? 12.444 -2.166 24.826 1.00 78.00 331 GLU A C 1
ATOM 2776 O O . GLU A 1 331 ? 11.677 -1.416 25.429 1.00 78.00 331 GLU A O 1
ATOM 2781 N N . LEU A 1 332 ? 13.768 -2.130 25.011 1.00 76.69 332 LEU A N 1
ATOM 2782 C CA . LEU A 1 332 ? 14.445 -1.224 25.950 1.00 76.69 332 LEU A CA 1
ATOM 2783 C C . LEU A 1 332 ? 14.237 0.252 25.591 1.00 76.69 332 LEU A C 1
ATOM 2785 O O . LEU A 1 332 ? 14.026 1.083 26.471 1.00 76.69 332 LEU A O 1
ATOM 2789 N N . ALA A 1 333 ? 14.264 0.579 24.300 1.00 77.19 333 ALA A N 1
ATOM 2790 C CA . ALA A 1 333 ? 14.016 1.931 23.810 1.00 77.19 333 ALA A CA 1
ATOM 2791 C C . ALA A 1 333 ? 12.523 2.311 23.826 1.00 77.19 333 ALA A C 1
ATOM 2793 O O . ALA A 1 333 ? 12.184 3.476 23.613 1.00 77.19 333 ALA A O 1
ATOM 2794 N N . GLY A 1 334 ? 11.617 1.351 24.045 1.00 81.06 334 GLY A N 1
ATOM 2795 C CA . GLY A 1 334 ? 10.170 1.564 23.987 1.00 81.06 334 GLY A CA 1
ATOM 2796 C C . GLY A 1 334 ? 9.643 1.875 22.580 1.00 81.06 334 GLY A C 1
ATOM 2797 O O . GLY A 1 334 ? 8.596 2.512 22.438 1.00 81.06 334 GLY A O 1
ATOM 2798 N N . ILE A 1 335 ? 10.359 1.456 21.532 1.00 81.12 335 ILE A N 1
ATOM 2799 C CA . ILE A 1 335 ? 10.037 1.736 20.127 1.00 81.12 335 ILE A CA 1
ATOM 2800 C C . ILE A 1 335 ? 9.508 0.461 19.454 1.00 81.12 335 ILE A C 1
ATOM 2802 O O . ILE A 1 335 ? 9.966 -0.649 19.703 1.00 81.12 335 ILE A O 1
ATOM 2806 N N . ASP A 1 336 ? 8.518 0.609 18.573 1.00 81.75 336 ASP A N 1
ATOM 2807 C CA . ASP A 1 336 ? 7.996 -0.488 17.750 1.00 81.75 336 ASP A CA 1
ATOM 2808 C C . ASP A 1 336 ? 9.102 -1.072 16.853 1.00 81.75 336 ASP A C 1
ATOM 2810 O O . ASP A 1 336 ? 9.695 -0.333 16.074 1.00 81.75 336 ASP A O 1
ATOM 2814 N N . PHE A 1 337 ? 9.352 -2.386 16.930 1.00 74.06 337 PHE A N 1
ATOM 2815 C CA . PHE A 1 337 ? 10.453 -3.055 16.217 1.00 74.06 337 PHE A CA 1
ATOM 2816 C C . PHE A 1 337 ? 10.465 -2.769 14.713 1.00 74.06 337 PHE A C 1
ATOM 2818 O O . PHE A 1 337 ? 11.524 -2.510 14.161 1.00 74.06 337 PHE A O 1
ATOM 2825 N N . ILE A 1 338 ? 9.305 -2.767 14.048 1.00 69.62 338 ILE A N 1
ATOM 2826 C CA . ILE A 1 338 ? 9.235 -2.476 12.608 1.00 69.62 338 ILE A CA 1
ATOM 2827 C C . ILE A 1 338 ? 9.655 -1.033 12.342 1.00 69.62 338 ILE A C 1
ATOM 2829 O O . ILE A 1 338 ? 10.436 -0.777 11.436 1.00 69.62 338 ILE A O 1
ATOM 2833 N N . THR A 1 339 ? 9.185 -0.099 13.165 1.00 74.88 339 THR A N 1
ATOM 2834 C CA . THR A 1 339 ? 9.592 1.308 13.082 1.00 74.88 339 THR A CA 1
ATOM 2835 C C . THR A 1 339 ? 11.092 1.463 13.349 1.00 74.88 339 THR A C 1
ATOM 2837 O O . THR A 1 339 ? 11.778 2.138 12.594 1.00 74.88 339 THR A O 1
ATOM 2840 N N . PHE A 1 340 ? 11.617 0.804 14.381 1.00 76.12 340 PHE A N 1
ATOM 2841 C CA . PHE A 1 340 ? 13.039 0.814 14.721 1.00 76.12 340 PHE A CA 1
ATOM 2842 C C . PHE A 1 340 ? 13.900 0.224 13.598 1.00 76.12 340 PHE A C 1
ATOM 2844 O O . PHE A 1 340 ? 14.900 0.817 13.213 1.00 76.12 340 PHE A O 1
ATOM 2851 N N . TYR A 1 341 ? 13.477 -0.900 13.022 1.00 71.25 341 TYR A N 1
ATOM 2852 C CA . TYR A 1 341 ? 14.165 -1.576 11.930 1.00 71.25 341 TYR A CA 1
ATOM 2853 C C . TYR A 1 341 ? 14.113 -0.771 10.623 1.00 71.25 341 TYR A C 1
ATOM 2855 O O . TYR A 1 341 ? 15.122 -0.651 9.934 1.00 71.25 341 TYR A O 1
ATOM 2863 N N . GLU A 1 342 ? 12.971 -0.158 10.294 1.00 71.06 342 GLU A N 1
ATOM 2864 C CA . GLU A 1 342 ? 12.848 0.755 9.151 1.00 71.06 342 GLU A CA 1
ATOM 2865 C C . GLU A 1 342 ? 13.758 1.979 9.298 1.00 71.06 342 GLU A C 1
ATOM 2867 O O . GLU A 1 342 ? 14.410 2.375 8.334 1.00 71.06 342 GLU A O 1
ATOM 2872 N N . GLU A 1 343 ? 13.818 2.576 10.489 1.00 75.88 343 GLU A N 1
ATOM 2873 C CA . GLU A 1 343 ? 14.702 3.711 10.767 1.00 75.88 343 GLU A CA 1
ATOM 2874 C C . GLU A 1 343 ? 16.180 3.298 10.730 1.00 75.88 343 GLU A C 1
ATOM 2876 O O . GLU A 1 343 ? 17.000 4.008 10.151 1.00 75.88 343 GLU A O 1
ATOM 2881 N N . LEU A 1 344 ? 16.517 2.115 11.253 1.00 72.00 344 LEU A N 1
ATOM 2882 C CA . LEU A 1 344 ? 17.860 1.542 11.168 1.00 72.00 344 LEU A CA 1
ATOM 2883 C C . LEU A 1 344 ? 18.288 1.342 9.704 1.00 72.00 344 LEU A C 1
ATOM 2885 O O . LEU A 1 344 ? 19.388 1.727 9.331 1.00 72.00 344 LEU A O 1
ATOM 2889 N N . LEU A 1 345 ? 17.406 0.817 8.847 1.00 65.56 345 LEU A N 1
ATOM 2890 C CA . LEU A 1 345 ? 17.682 0.634 7.416 1.00 65.56 345 LEU A CA 1
ATOM 2891 C C . LEU A 1 345 ? 17.762 1.946 6.623 1.00 65.56 345 LEU A C 1
ATOM 2893 O O . LEU A 1 345 ? 18.335 1.963 5.532 1.00 65.56 345 LEU A O 1
ATOM 2897 N N . ARG A 1 346 ? 17.167 3.030 7.132 1.00 70.25 346 ARG A N 1
ATOM 2898 C CA . ARG A 1 346 ? 17.226 4.367 6.521 1.00 70.25 346 ARG A CA 1
ATOM 2899 C C . ARG A 1 346 ? 18.477 5.146 6.916 1.00 70.25 346 ARG A C 1
ATOM 2901 O O . ARG A 1 346 ? 18.806 6.108 6.224 1.00 70.25 346 ARG A O 1
ATOM 2908 N N . LYS A 1 347 ? 19.160 4.762 8.001 1.00 74.56 347 LYS A N 1
ATOM 2909 C CA . LYS A 1 347 ? 20.367 5.445 8.473 1.00 74.56 347 LYS A CA 1
ATOM 2910 C C . LYS A 1 347 ? 21.624 4.975 7.729 1.00 74.56 347 LYS A C 1
ATOM 2912 O O . LYS A 1 347 ? 21.971 3.798 7.828 1.00 74.56 347 LYS A O 1
ATOM 2917 N N . PRO A 1 348 ? 22.367 5.887 7.073 1.00 63.66 348 PRO A N 1
ATOM 2918 C CA . PRO A 1 348 ? 23.619 5.548 6.394 1.00 63.66 348 PRO A CA 1
ATOM 2919 C C . PRO A 1 348 ? 24.674 4.964 7.343 1.00 63.66 348 PRO A C 1
ATOM 2921 O O . PRO A 1 348 ? 25.413 4.064 6.962 1.00 63.66 348 PRO A O 1
ATOM 2924 N N . GLU A 1 349 ? 24.724 5.427 8.599 1.00 66.06 349 GLU A N 1
ATOM 2925 C CA . GLU A 1 349 ? 25.720 4.952 9.575 1.00 66.06 349 GLU A CA 1
ATOM 2926 C C . GLU A 1 349 ? 25.470 3.498 10.007 1.00 66.06 349 GLU A C 1
ATOM 2928 O O . GLU A 1 349 ? 26.403 2.759 10.320 1.00 66.06 349 GLU A O 1
ATOM 2933 N N . ALA A 1 350 ? 24.206 3.067 9.997 1.00 62.72 350 ALA A N 1
ATOM 2934 C CA . ALA A 1 350 ? 23.817 1.710 10.358 1.00 62.72 350 ALA A CA 1
ATOM 2935 C C . ALA A 1 350 ? 23.995 0.719 9.196 1.00 62.72 350 ALA A C 1
ATOM 2937 O O . ALA A 1 350 ? 24.031 -0.490 9.424 1.00 62.72 350 ALA A O 1
ATOM 2938 N N . GLU A 1 351 ? 24.157 1.211 7.962 1.00 57.88 351 GLU A N 1
ATOM 2939 C CA . GLU A 1 351 ? 24.317 0.379 6.770 1.00 57.88 351 GLU A CA 1
ATOM 2940 C C . GLU A 1 351 ? 25.549 -0.526 6.880 1.00 57.88 351 GLU A C 1
ATOM 2942 O O . GLU A 1 351 ? 25.440 -1.728 6.650 1.00 57.88 351 GLU A O 1
ATOM 2947 N N . GLN A 1 352 ? 26.692 0.003 7.330 1.00 52.78 352 GLN A N 1
ATOM 2948 C CA . GLN A 1 352 ? 27.905 -0.805 7.503 1.00 52.78 352 GLN A CA 1
ATOM 2949 C C . GLN A 1 352 ? 27.760 -1.882 8.585 1.00 52.78 352 GLN A C 1
ATOM 2951 O O . GLN A 1 352 ? 28.283 -2.983 8.430 1.00 52.78 352 GLN A O 1
ATOM 2956 N N . ILE A 1 353 ? 27.038 -1.585 9.667 1.00 58.25 353 ILE A N 1
ATOM 2957 C CA . ILE A 1 353 ? 26.824 -2.514 10.784 1.00 58.25 353 ILE A CA 1
ATOM 2958 C C . ILE A 1 353 ? 25.877 -3.642 10.353 1.00 58.25 353 ILE A C 1
ATOM 2960 O O . ILE A 1 353 ? 26.194 -4.816 10.523 1.00 58.25 353 ILE A O 1
ATOM 2964 N N . ILE A 1 354 ? 24.763 -3.297 9.700 1.00 59.31 354 ILE A N 1
ATOM 2965 C CA . ILE A 1 354 ? 23.786 -4.254 9.156 1.00 59.31 354 ILE A CA 1
ATOM 2966 C C . ILE A 1 354 ? 24.425 -5.153 8.087 1.00 59.31 354 ILE A C 1
ATOM 2968 O O . ILE A 1 354 ? 24.148 -6.354 8.040 1.00 59.31 354 ILE A O 1
ATOM 2972 N N . LEU A 1 355 ? 25.292 -4.590 7.235 1.00 52.00 355 LEU A N 1
ATOM 2973 C CA . LEU A 1 355 ? 26.031 -5.334 6.209 1.00 52.00 355 LEU A CA 1
ATOM 2974 C C . LEU A 1 355 ? 27.034 -6.318 6.822 1.00 52.00 355 LEU A C 1
ATOM 2976 O O . LEU A 1 355 ? 27.087 -7.464 6.379 1.00 52.00 355 LEU A O 1
ATOM 2980 N N . LYS A 1 356 ? 27.761 -5.910 7.872 1.00 51.25 356 LYS A N 1
ATOM 2981 C CA . LYS A 1 356 ? 28.697 -6.773 8.614 1.00 51.25 356 LYS A CA 1
ATOM 2982 C C . LYS A 1 356 ? 28.021 -7.911 9.389 1.00 51.25 356 LYS A C 1
ATOM 2984 O O . LYS A 1 356 ? 28.724 -8.806 9.831 1.00 51.25 356 LYS A O 1
ATOM 2989 N N . MET A 1 357 ? 26.697 -7.899 9.561 1.00 51.53 357 MET A N 1
ATOM 2990 C CA . MET A 1 357 ? 25.959 -8.860 10.401 1.00 51.53 357 MET A CA 1
ATOM 2991 C C . MET A 1 357 ? 25.096 -9.870 9.628 1.00 51.53 357 MET A C 1
ATOM 2993 O O . MET A 1 357 ? 24.417 -10.688 10.240 1.00 51.53 357 MET A O 1
ATOM 2997 N N . GLY A 1 358 ? 25.085 -9.840 8.290 1.00 51.03 358 GLY A N 1
ATOM 2998 C CA . GLY A 1 358 ? 24.511 -10.937 7.491 1.00 51.03 358 GLY A CA 1
ATOM 2999 C C . GLY A 1 358 ? 22.976 -11.035 7.432 1.00 51.03 358 GLY A C 1
ATOM 3000 O O . GLY A 1 358 ? 22.455 -11.945 6.804 1.00 51.03 358 GLY A O 1
ATOM 3001 N N . LEU A 1 359 ? 22.228 -10.069 7.970 1.00 46.19 359 LEU A N 1
ATOM 3002 C CA . LEU A 1 359 ? 20.772 -10.123 8.250 1.00 46.19 359 LEU A CA 1
ATOM 3003 C C . LEU A 1 359 ? 19.796 -10.349 7.075 1.00 46.19 359 LEU A C 1
ATOM 3005 O O . LEU A 1 359 ? 18.588 -10.380 7.290 1.00 46.19 359 LEU A O 1
ATOM 3009 N N . ASN A 1 360 ? 20.293 -10.506 5.846 1.00 46.34 360 ASN A N 1
ATOM 3010 C CA . ASN A 1 360 ? 19.479 -10.722 4.641 1.00 46.34 360 ASN A CA 1
ATOM 3011 C C . ASN A 1 360 ? 19.781 -12.056 3.930 1.00 46.34 360 ASN A C 1
ATOM 3013 O O . ASN A 1 360 ? 19.378 -12.227 2.780 1.00 46.34 360 ASN A O 1
ATOM 3017 N N . SER A 1 361 ? 20.510 -12.986 4.553 1.00 41.06 361 SER A N 1
ATOM 3018 C CA . SER A 1 361 ? 20.739 -14.320 3.989 1.00 41.06 361 SER A CA 1
ATOM 3019 C C . SER A 1 361 ? 19.684 -15.311 4.486 1.00 41.06 361 SER A C 1
ATOM 3021 O O . SER A 1 361 ? 19.775 -15.801 5.605 1.00 41.06 361 SER A O 1
ATOM 3023 N N . GLU A 1 362 ? 18.702 -15.648 3.651 1.00 33.38 362 GLU A N 1
ATOM 3024 C CA . GLU A 1 362 ? 17.961 -16.907 3.799 1.00 33.38 362 GLU A CA 1
ATOM 3025 C C . GLU A 1 362 ? 18.627 -17.957 2.897 1.00 33.38 362 GLU A C 1
ATOM 3027 O O . GLU A 1 362 ? 18.684 -17.772 1.679 1.00 33.38 362 GLU A O 1
ATOM 3032 N N . LYS A 1 363 ? 19.094 -19.076 3.465 1.00 37.88 363 LYS A N 1
ATOM 3033 C CA . LYS A 1 363 ? 19.141 -20.353 2.740 1.00 37.88 363 LYS A CA 1
ATOM 3034 C C . LYS A 1 363 ? 18.626 -21.482 3.626 1.00 37.88 363 LYS A C 1
ATOM 3036 O O . LYS A 1 363 ? 19.130 -21.704 4.720 1.00 37.88 363 LYS A O 1
ATOM 3041 N N . ASN A 1 364 ? 17.614 -22.165 3.095 1.00 31.33 364 ASN A N 1
ATOM 3042 C CA . ASN A 1 364 ? 17.148 -23.465 3.545 1.00 31.33 364 ASN A CA 1
ATOM 3043 C C . ASN A 1 364 ? 18.145 -24.551 3.139 1.00 31.33 364 ASN A C 1
ATOM 3045 O O . ASN A 1 364 ? 18.701 -24.534 2.038 1.00 31.33 364 ASN A O 1
ATOM 3049 N N . GLU A 1 365 ? 18.265 -25.507 4.049 1.00 33.62 365 GLU A N 1
ATOM 3050 C CA . GLU A 1 365 ? 18.683 -26.889 3.865 1.00 33.62 365 GLU A CA 1
ATOM 3051 C C . GLU A 1 365 ? 18.144 -27.475 2.552 1.00 33.62 365 GLU A C 1
ATOM 3053 O O . GLU A 1 365 ? 16.935 -27.474 2.338 1.00 33.62 365 GLU A O 1
ATOM 3058 N N . LEU A 1 366 ? 19.035 -27.964 1.686 1.00 31.86 366 LEU A N 1
ATOM 3059 C CA . LEU A 1 366 ? 18.783 -28.969 0.640 1.00 31.86 366 LEU A CA 1
ATOM 3060 C C . LEU A 1 366 ? 20.138 -29.329 0.001 1.00 31.86 366 LEU A C 1
ATOM 3062 O O . LEU A 1 366 ? 20.448 -28.950 -1.123 1.00 31.86 366 LEU A O 1
ATOM 3066 N N . SER A 1 367 ? 20.985 -30.028 0.759 1.00 30.00 367 SER A N 1
ATOM 3067 C CA . SER A 1 367 ? 22.165 -30.730 0.221 1.00 30.00 367 SER A CA 1
ATOM 3068 C C . SER A 1 367 ? 22.504 -31.978 1.047 1.00 30.00 367 SER A C 1
ATOM 3070 O O . SER A 1 367 ? 23.654 -32.244 1.388 1.00 30.00 367 SER A O 1
ATOM 3072 N N . LYS A 1 368 ? 21.469 -32.750 1.387 1.00 32.41 368 LYS A N 1
ATOM 3073 C CA . LYS A 1 368 ? 21.584 -34.180 1.687 1.00 32.41 368 LYS A CA 1
ATOM 3074 C C . LYS A 1 368 ? 20.532 -34.892 0.848 1.00 32.41 368 LYS A C 1
ATOM 3076 O O . LYS A 1 368 ? 19.403 -35.015 1.294 1.00 32.41 368 LYS A O 1
ATOM 3081 N N . VAL A 1 369 ? 20.908 -35.212 -0.388 1.00 33.09 369 VAL A N 1
ATOM 3082 C CA . VAL A 1 369 ? 20.460 -36.294 -1.292 1.00 33.09 369 VAL A CA 1
ATOM 3083 C C . VAL A 1 369 ? 20.744 -35.800 -2.715 1.00 33.09 369 VAL A C 1
ATOM 3085 O O . VAL A 1 369 ? 19.914 -35.118 -3.313 1.00 33.09 369 VAL A O 1
ATOM 3088 N N . ALA A 1 370 ? 21.962 -36.092 -3.174 1.00 30.25 370 ALA A N 1
ATOM 3089 C CA . ALA A 1 370 ? 22.421 -36.344 -4.545 1.00 30.25 370 ALA A CA 1
ATOM 3090 C C . ALA A 1 370 ? 23.947 -36.226 -4.532 1.00 30.25 370 ALA A C 1
ATOM 3092 O O . ALA A 1 370 ? 24.440 -35.086 -4.365 1.00 30.25 370 ALA A O 1
#

pLDDT: mean 80.86, std 15.9, range [30.0, 98.12]

Nearest PDB structures (foldseek):
  3eyc-assembly2_B  TM=4.352E-01  e=4.664E-01  Homo sapiens
  5t43-assembly1_A  TM=4.528E-01  e=4.940E-01  Homo sapiens
  3eyc-assembly1_A  TM=4.354E-01  e=5.539E-01  Homo sapiens
  4run-assembly3_B  TM=4.574E-01  e=2.069E+00  Homo sapiens
  3sao-assembly1_A  TM=2.790E-01  e=3.928E-01  Gallus gallus

Sequence (370 aa):
LKEKKKIKKRLLKEAEKTYQNKLGKTNKKNLEQKQRVIARIDKQIKKLETELKLQKTQEQYLINNYSELKSNYRYCGLKEEDYKNQYKKKRDRSSAGYKRAKEADSNKIDNMIKMLKRSVRRHGFVPDYVLTDTWFFCQKLLKTIIEIGRSVELVSMAKIGNAKYKILPMGKLLNPHEMIARYERKHGKTSRKYKARYIQFQAEYQGIRVKIFLIRFGTHGKWRMLVTTDLQMSFTRIMEVYKIRWTIEVFFKECKQYLLLGKCQSQDFDAQIADTTLSMIRYLLLSYYERTHYGTTIGGLFRKLSQAAIEENLLADISIYFIELLQIFAELAGIDFITFYEELLRKPEAEQIILKMGLNSEKNELSKVA

Solvent-accessible surface area (backbone atoms only — not comparable to full-atom values): 21091 Å² total; per-residue (Å²): 107,72,66,60,56,52,51,46,57,51,53,51,56,55,44,54,57,51,64,75,46,82,84,44,78,68,50,52,56,53,46,54,54,51,50,55,51,48,53,53,51,48,55,52,49,53,52,51,50,52,51,52,50,53,50,51,51,52,50,50,50,50,52,52,50,49,51,50,50,50,64,58,31,67,56,86,70,31,49,72,67,61,57,69,69,49,83,83,78,94,62,56,84,87,40,67,57,37,53,51,55,56,53,70,79,43,59,68,68,59,51,50,51,51,52,52,52,43,40,37,74,74,68,64,53,75,55,64,64,49,74,43,54,48,91,63,60,46,70,70,52,54,52,48,46,62,71,66,44,87,78,41,30,46,42,25,30,39,74,80,47,85,64,61,30,30,35,58,90,82,65,49,74,40,24,54,63,57,47,47,76,71,33,43,86,84,59,45,43,75,41,76,94,69,48,25,42,33,38,76,42,47,27,30,48,94,90,38,69,29,22,39,37,41,38,23,47,58,97,78,31,69,77,46,32,41,39,24,54,46,77,79,67,47,75,68,54,51,53,58,58,55,52,58,56,53,53,59,56,52,50,53,49,49,31,40,74,78,46,49,47,88,65,72,84,63,83,47,68,60,57,45,52,49,52,47,49,49,30,52,50,52,48,52,52,49,41,48,53,29,45,77,75,69,72,40,56,52,71,56,47,58,44,50,63,63,31,74,77,53,82,82,94,70,38,72,70,48,23,59,59,46,54,52,48,51,45,51,49,19,58,76,70,72,44,35,51,68,60,48,50,52,51,44,75,68,33,74,82,41,46,63,57,54,62,76,38,36,73,83,71,85,79,80,92,85,87,88,87,132